Protein 4PZO (pdb70)

Structure (mmCIF, N/CA/C/O backbone):
data_4PZO
#
_entry.id   4PZO
#
_cell.length_a   123.944
_cell.length_b   51.745
_cell.length_c   124.020
_cell.angle_alpha   90.00
_cell.angle_beta   119.71
_cell.angle_gamma   90.00
#
_symmetry.space_group_name_H-M   'C 1 2 1'
#
loop_
_entity.id
_entity.type
_entity.pdbx_description
1 polymer 'Polyhomeotic-like protein 3'
2 water water
#
loop_
_atom_site.group_PDB
_atom_site.id
_atom_site.type_symbol
_atom_site.label_atom_id
_atom_site.label_alt_id
_atom_site.label_comp_id
_atom_site.label_asym_id
_atom_site.label_entity_id
_atom_site.label_seq_id
_atom_site.pdbx_PDB_ins_code
_atom_site.Cartn_x
_atom_site.Cartn_y
_atom_site.Cartn_z
_atom_site.occupancy
_atom_site.B_iso_or_equiv
_atom_site.auth_seq_id
_atom_site.auth_comp_id
_atom_site.auth_asym_id
_atom_site.auth_atom_id
_atom_site.pdbx_PDB_model_num
ATOM 1 N N . THR A 1 6 ? 48.993 -8.372 18.272 1.00 84.50 914 THR A N 1
ATOM 2 C CA . THR A 1 6 ? 48.139 -9.319 17.566 1.00 94.16 914 THR A CA 1
ATOM 3 C C . THR A 1 6 ? 46.948 -9.733 18.423 1.00 84.94 914 THR A C 1
ATOM 4 O O . THR A 1 6 ? 45.842 -9.924 17.916 1.00 100.24 914 THR A O 1
ATOM 8 N N . GLU A 1 7 ? 47.180 -9.869 19.724 1.00 64.55 915 GLU A N 1
ATOM 9 C CA . GLU A 1 7 ? 46.127 -10.260 20.654 1.00 53.99 915 GLU A CA 1
ATOM 10 C C . GLU A 1 7 ? 45.103 -9.144 20.828 1.00 57.55 915 GLU A C 1
ATOM 11 O O . GLU A 1 7 ? 45.456 -8.006 21.138 1.00 51.67 915 GLU A O 1
ATOM 17 N N . PRO A 1 8 ? 43.832 -9.477 20.626 1.00 49.44 916 PRO A N 1
ATOM 18 C CA . PRO A 1 8 ? 42.747 -8.498 20.761 1.00 32.36 916 PRO A CA 1
ATOM 19 C C . PRO A 1 8 ? 42.797 -7.699 22.064 1.00 35.91 916 PRO A C 1
ATOM 20 O O . PRO A 1 8 ? 42.539 -6.501 22.041 1.00 38.92 916 PRO A O 1
ATOM 24 N N . SER A 1 9 ? 43.145 -8.345 23.172 1.00 23.34 917 SER A N 1
ATOM 25 C CA . SER A 1 9 ? 43.137 -7.686 24.476 1.00 35.18 917 SER A CA 1
ATOM 26 C C . SER A 1 9 ? 44.103 -6.502 24.564 1.00 35.57 917 SER A C 1
ATOM 27 O O . SER A 1 9 ? 43.911 -5.600 25.380 1.00 26.62 917 SER A O 1
ATOM 30 N N . ILE A 1 10 ? 45.135 -6.505 23.725 1.00 33.87 918 ILE A N 1
ATOM 31 C CA . ILE A 1 10 ? 46.134 -5.440 23.751 1.00 35.01 918 ILE A CA 1
ATOM 32 C C . ILE A 1 10 ? 46.003 -4.496 22.558 1.00 37.81 918 ILE A C 1
ATOM 33 O O . ILE A 1 10 ? 46.863 -3.643 22.337 1.00 34.51 918 ILE A O 1
ATOM 38 N N . TRP A 1 11 ? 44.920 -4.644 21.800 1.00 39.30 919 TRP A N 1
ATOM 39 C CA . TRP A 1 11 ? 44.657 -3.773 20.658 1.00 32.23 919 TRP A CA 1
ATOM 40 C C . TRP A 1 11 ? 44.329 -2.351 21.094 1.00 35.81 919 TRP A C 1
ATOM 41 O O . TRP A 1 11 ? 43.659 -2.138 22.106 1.00 31.39 919 TRP A O 1
ATOM 52 N N . THR A 1 12 ? 44.799 -1.380 20.319 1.00 37.05 920 THR A N 1
ATOM 53 C CA . THR A 1 12 ? 44.525 0.021 20.605 1.00 39.31 920 THR A CA 1
ATOM 54 C C . THR A 1 12 ? 43.279 0.478 19.865 1.00 34.48 920 THR A C 1
ATOM 55 O O . THR A 1 12 ? 42.654 -0.303 19.147 1.00 38.57 920 THR A O 1
ATOM 59 N N . VAL A 1 13 ? 42.924 1.746 20.042 1.00 35.34 921 VAL A N 1
ATOM 60 C CA . VAL A 1 13 ? 41.770 2.324 19.366 1.00 40.14 921 VAL A CA 1
ATOM 61 C C . VAL A 1 13 ? 41.976 2.306 17.852 1.00 29.56 921 VAL A C 1
ATOM 62 O O . VAL A 1 13 ? 41.036 2.072 17.091 1.00 41.22 921 VAL A O 1
ATOM 66 N N . ASP A 1 14 ? 43.214 2.536 17.424 1.00 41.17 922 ASP A N 1
ATOM 67 C CA . ASP A 1 14 ? 43.557 2.498 16.005 1.00 29.67 922 ASP A CA 1
ATOM 68 C C . ASP A 1 14 ? 43.442 1.083 15.443 1.00 32.48 922 ASP A C 1
ATOM 69 O O . ASP A 1 14 ? 42.937 0.887 14.338 1.00 38.67 922 ASP A O 1
ATOM 74 N N . ASP A 1 15 ? 43.914 0.101 16.206 1.00 27.83 923 ASP A N 1
ATOM 75 C CA . ASP A 1 15 ? 43.848 -1.292 15.779 1.00 34.52 923 ASP A CA 1
ATOM 76 C C . ASP A 1 15 ? 42.404 -1.759 15.638 1.00 34.50 923 ASP A C 1
ATOM 77 O O . ASP A 1 15 ? 42.072 -2.512 14.724 1.00 32.16 923 ASP A O 1
ATOM 82 N N . VAL A 1 16 ? 41.551 -1.305 16.550 1.00 40.29 924 VAL A N 1
ATOM 83 C CA . VAL A 1 16 ? 40.134 -1.640 16.504 1.00 34.85 924 VAL A CA 1
ATOM 84 C C . VAL A 1 16 ? 39.465 -0.975 15.305 1.00 40.00 924 VAL A C 1
ATOM 85 O O . VAL A 1 16 ? 38.628 -1.582 14.635 1.00 45.51 924 VAL A O 1
ATOM 89 N N . TRP A 1 17 ? 39.851 0.268 15.028 1.00 40.55 925 TRP A N 1
ATOM 90 C CA . TRP A 1 17 ? 39.312 0.993 13.884 1.00 26.50 925 TRP A CA 1
ATOM 91 C C . TRP A 1 17 ? 39.573 0.243 12.585 1.00 31.70 925 TRP A C 1
ATOM 92 O O . TRP A 1 17 ? 38.669 0.062 11.775 1.00 37.58 925 TRP A O 1
ATOM 103 N N . ALA A 1 18 ? 40.814 -0.193 12.396 1.00 34.91 926 ALA A N 1
ATOM 104 C CA . ALA A 1 18 ? 41.192 -0.932 11.197 1.00 39.74 926 ALA A CA 1
ATOM 105 C C . ALA A 1 18 ? 40.422 -2.243 11.094 1.00 38.29 926 ALA A C 1
ATOM 106 O O . ALA A 1 18 ? 40.066 -2.682 10.001 1.00 53.53 926 ALA A O 1
ATOM 108 N N . PHE A 1 19 ? 40.166 -2.862 12.240 1.00 32.93 927 PHE A N 1
ATOM 109 C CA . PHE A 1 19 ? 39.436 -4.122 12.291 1.00 34.17 927 PHE A CA 1
ATOM 110 C C . PHE A 1 19 ? 37.992 -3.953 11.823 1.00 40.16 927 PHE A C 1
ATOM 111 O O . PHE A 1 19 ? 37.509 -4.717 10.988 1.00 43.15 927 PHE A O 1
ATOM 119 N N . ILE A 1 20 ? 37.311 -2.946 12.363 1.00 37.08 928 ILE A N 1
ATOM 120 C CA . ILE A 1 20 ? 35.928 -2.666 11.992 1.00 27.28 928 ILE A CA 1
ATOM 121 C C . ILE A 1 20 ? 35.846 -2.158 10.559 1.00 41.72 928 ILE A C 1
ATOM 122 O O . ILE A 1 20 ? 34.939 -2.521 9.810 1.00 48.91 928 ILE A O 1
ATOM 127 N N . HIS A 1 21 ? 36.807 -1.319 10.185 1.00 36.33 929 HIS A N 1
ATOM 128 C CA . HIS A 1 21 ? 36.844 -0.719 8.856 1.00 43.35 929 HIS A CA 1
ATOM 129 C C . HIS A 1 21 ? 36.958 -1.774 7.759 1.00 43.67 929 HIS A C 1
ATOM 130 O O . HIS A 1 21 ? 36.453 -1.587 6.652 1.00 46.82 929 HIS A O 1
ATOM 137 N N . SER A 1 22 ? 37.618 -2.883 8.075 1.00 40.75 930 SER A N 1
ATOM 138 C CA . SER A 1 22 ? 37.821 -3.958 7.110 1.00 37.11 930 SER A CA 1
ATOM 139 C C . SER A 1 22 ? 36.531 -4.722 6.836 1.00 44.75 930 SER A C 1
ATOM 140 O O . SER A 1 22 ? 36.433 -5.458 5.854 1.00 49.66 930 SER A O 1
ATOM 143 N N . LEU A 1 23 ? 35.545 -4.548 7.709 1.00 57.63 931 LEU A N 1
ATOM 144 C CA . LEU A 1 23 ? 34.263 -5.226 7.561 1.00 41.58 931 LEU A CA 1
ATOM 145 C C . LEU A 1 23 ? 33.381 -4.496 6.554 1.00 49.34 931 LEU A C 1
ATOM 146 O O . LEU A 1 23 ? 33.330 -3.266 6.549 1.00 45.56 931 LEU A O 1
ATOM 151 N N . PRO A 1 24 ? 32.685 -5.258 5.696 1.00 65.81 932 PRO A N 1
ATOM 152 C CA . PRO A 1 24 ? 31.821 -4.728 4.634 1.00 55.29 932 PRO A CA 1
ATOM 153 C C . PRO A 1 24 ? 30.741 -3.779 5.150 1.00 44.43 932 PRO A C 1
ATOM 154 O O . PRO A 1 24 ? 29.912 -4.172 5.971 1.00 36.34 932 PRO A O 1
ATOM 158 N N . GLY A 1 25 ? 30.762 -2.541 4.668 1.00 50.77 933 GLY A N 1
ATOM 159 C CA . GLY A 1 25 ? 29.747 -1.561 5.011 1.00 47.74 933 GLY A CA 1
ATOM 160 C C . GLY A 1 25 ? 29.826 -1.048 6.435 1.00 56.53 933 GLY A C 1
ATOM 161 O O . GLY A 1 25 ? 28.875 -0.446 6.935 1.00 58.67 933 GLY A O 1
ATOM 162 N N . CYS A 1 26 ? 30.961 -1.280 7.088 1.00 47.31 934 CYS A N 1
ATOM 163 C CA . CYS A 1 26 ? 31.149 -0.856 8.470 1.00 43.30 934 CYS A CA 1
ATOM 164 C C . CYS A 1 26 ? 32.174 0.267 8.583 1.00 43.56 934 CYS A C 1
ATOM 165 O O . CYS A 1 26 ? 32.620 0.598 9.681 1.00 47.66 934 CYS A O 1
ATOM 168 N N . GLN A 1 27 ? 32.537 0.854 7.446 1.00 41.78 935 GLN A N 1
ATOM 169 C CA . GLN A 1 27 ? 33.572 1.885 7.398 1.00 37.17 935 GLN A CA 1
ATOM 170 C C . GLN A 1 27 ? 33.259 3.097 8.276 1.00 54.49 935 GLN A C 1
ATOM 171 O O . GLN A 1 27 ? 34.106 3.541 9.051 1.00 61.02 935 GLN A O 1
ATOM 177 N N . ASP A 1 28 ? 32.047 3.630 8.155 1.00 48.84 936 ASP A N 1
ATOM 178 C CA . ASP A 1 28 ? 31.652 4.810 8.923 1.00 47.48 936 ASP A CA 1
ATOM 179 C C . ASP A 1 28 ? 31.487 4.504 10.407 1.00 47.38 936 ASP A C 1
ATOM 180 O O . ASP A 1 28 ? 31.732 5.360 11.256 1.00 55.60 936 ASP A O 1
ATOM 185 N N . ILE A 1 29 ? 31.066 3.283 10.711 1.00 45.57 937 ILE A N 1
ATOM 186 C CA . ILE A 1 29 ? 30.895 2.851 12.092 1.00 40.87 937 ILE A CA 1
ATOM 187 C C . ILE A 1 29 ? 32.253 2.691 12.769 1.00 51.39 937 ILE A C 1
ATOM 188 O O . ILE A 1 29 ? 32.393 2.930 13.971 1.00 52.29 937 ILE A O 1
ATOM 193 N N . ALA A 1 30 ? 33.254 2.297 11.986 1.00 36.72 938 ALA A N 1
ATOM 194 C CA . ALA A 1 30 ? 34.624 2.212 12.474 1.00 37.95 938 ALA A CA 1
ATOM 195 C C . ALA A 1 30 ? 35.065 3.563 13.020 1.00 42.89 938 ALA A C 1
ATOM 196 O O . ALA A 1 30 ? 35.755 3.637 14.035 1.00 47.41 938 ALA A O 1
ATOM 198 N N . ASP A 1 31 ? 34.646 4.630 12.346 1.00 41.76 939 ASP A N 1
ATOM 199 C CA . ASP A 1 31 ? 34.943 5.985 12.790 1.00 42.43 939 ASP A CA 1
ATOM 200 C C . ASP A 1 31 ? 34.265 6.291 14.120 1.00 33.44 939 ASP A C 1
ATOM 201 O O . ASP A 1 31 ? 34.796 7.042 14.938 1.00 33.79 939 ASP A O 1
ATOM 206 N N . GLU A 1 32 ? 33.088 5.710 14.334 1.00 38.96 940 GLU A N 1
ATOM 207 C CA . GLU A 1 32 ? 32.362 5.916 15.580 1.00 33.41 940 GLU A CA 1
ATOM 208 C C . GLU A 1 32 ? 33.052 5.193 16.728 1.00 29.59 940 GLU A C 1
ATOM 209 O O . GLU A 1 32 ? 33.163 5.726 17.832 1.00 34.97 940 GLU A O 1
ATOM 215 N N . PHE A 1 33 ? 33.509 3.974 16.459 1.00 30.75 941 PHE A N 1
ATOM 216 C CA . PHE A 1 33 ? 34.306 3.216 17.417 1.00 23.03 941 PHE A CA 1
ATOM 217 C C . PHE A 1 33 ? 35.509 4.025 17.884 1.00 25.17 941 PHE A C 1
ATOM 218 O O . PHE A 1 33 ? 35.747 4.173 19.084 1.00 33.51 941 PHE A O 1
ATOM 226 N N . ARG A 1 34 ? 36.256 4.550 16.919 1.00 35.34 942 ARG A N 1
ATOM 227 C CA . ARG A 1 34 ? 37.430 5.373 17.188 1.00 23.44 942 ARG A CA 1
ATOM 228 C C . ARG A 1 34 ? 37.080 6.608 18.009 1.00 27.68 942 ARG A C 1
ATOM 229 O O . ARG A 1 34 ? 37.807 6.979 18.929 1.00 26.16 942 ARG A O 1
ATOM 237 N N . ALA A 1 35 ? 35.957 7.235 17.675 1.00 37.60 943 ALA A N 1
ATOM 238 C CA . ALA A 1 35 ? 35.504 8.422 18.388 1.00 27.86 943 ALA A CA 1
ATOM 239 C C . ALA A 1 35 ? 35.096 8.081 19.816 1.00 35.60 943 ALA A C 1
ATOM 240 O O . ALA A 1 35 ? 35.291 8.876 20.734 1.00 26.38 943 ALA A O 1
ATOM 242 N N . GLN A 1 36 ? 34.534 6.892 19.998 1.00 24.59 944 GLN A N 1
ATOM 243 C CA . GLN A 1 36 ? 34.102 6.449 21.315 1.00 23.55 944 GLN A CA 1
ATOM 244 C C . GLN A 1 36 ? 35.214 5.692 22.038 1.00 29.85 944 GLN A C 1
ATOM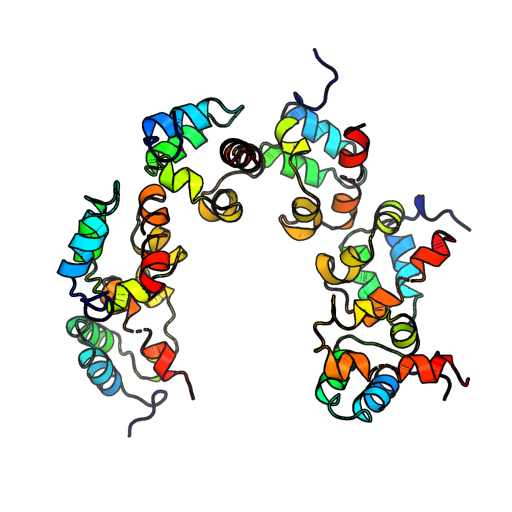 245 O O . GLN A 1 36 ? 34.985 5.083 23.083 1.00 30.31 944 GLN A O 1
ATOM 251 N N . GLU A 1 37 ? 36.413 5.736 21.466 1.00 31.22 945 GLU A N 1
ATOM 252 C CA . GLU A 1 37 ? 37.611 5.163 22.078 1.00 28.21 945 GLU A CA 1
ATOM 253 C C . GLU A 1 37 ? 37.459 3.704 22.493 1.00 31.39 945 GLU A C 1
ATOM 254 O O . GLU A 1 37 ? 37.777 3.340 23.623 1.00 36.81 945 GLU A O 1
ATOM 260 N N . ILE A 1 38 ? 36.982 2.866 21.580 1.00 34.40 946 ILE A N 1
ATOM 261 C CA . ILE A 1 38 ? 36.923 1.433 21.849 1.00 31.87 946 ILE A CA 1
ATOM 262 C C . ILE A 1 38 ? 38.259 0.784 21.503 1.00 32.52 946 ILE A C 1
ATOM 263 O O . ILE A 1 38 ? 38.637 0.695 20.334 1.00 34.42 946 ILE A O 1
ATOM 268 N N . ASP A 1 39 ? 38.986 0.357 22.529 1.00 33.07 947 ASP A N 1
ATOM 269 C CA . ASP A 1 39 ? 40.195 -0.426 22.323 1.00 31.77 947 ASP A CA 1
ATOM 270 C C . ASP A 1 39 ? 39.830 -1.901 22.324 1.00 22.29 947 ASP A C 1
ATOM 271 O O . ASP A 1 39 ? 38.652 -2.252 22.298 1.00 26.63 947 ASP A O 1
ATOM 276 N N . GLY A 1 40 ? 40.838 -2.762 22.350 1.00 30.86 948 GLY A N 1
ATOM 277 C CA . GLY A 1 40 ? 40.607 -4.191 22.313 1.00 26.61 948 GLY A CA 1
ATOM 278 C C . GLY A 1 40 ? 39.797 -4.703 23.487 1.00 29.96 948 GLY A C 1
ATOM 279 O O . GLY A 1 40 ? 38.931 -5.562 23.322 1.00 31.68 948 GLY A O 1
ATOM 280 N N . GLN A 1 41 ? 40.081 -4.176 24.674 1.00 35.45 949 GLN A N 1
ATOM 281 C CA . GLN A 1 41 ? 39.349 -4.556 25.879 1.00 32.47 949 GLN A CA 1
ATOM 282 C C . GLN A 1 41 ? 37.877 -4.178 25.778 1.00 32.13 949 GLN A C 1
ATOM 283 O O . GLN A 1 41 ? 37.000 -5.012 25.999 1.00 43.24 949 GLN A O 1
ATOM 289 N N . ALA A 1 42 ? 37.615 -2.919 25.443 1.00 29.43 950 ALA A N 1
ATOM 290 C CA . ALA A 1 42 ? 36.249 -2.434 25.294 1.00 26.46 950 ALA A CA 1
ATOM 291 C C . ALA A 1 42 ? 35.512 -3.211 24.210 1.00 30.58 950 ALA A C 1
ATOM 292 O O . ALA A 1 42 ? 34.318 -3.480 24.329 1.00 32.53 950 ALA A O 1
ATOM 294 N N . LEU A 1 43 ? 36.236 -3.578 23.158 1.00 28.26 951 LEU A N 1
ATOM 295 C CA . LEU A 1 43 ? 35.663 -4.351 22.063 1.00 29.97 951 LEU A CA 1
ATOM 296 C C . LEU A 1 43 ? 35.195 -5.724 22.533 1.00 36.18 951 LEU A C 1
ATOM 297 O O . LEU A 1 43 ? 34.163 -6.224 22.087 1.00 49.73 951 LEU A O 1
ATOM 302 N N . LEU A 1 44 ? 35.956 -6.329 23.439 1.00 34.57 952 LEU A N 1
ATOM 303 C CA . LEU A 1 44 ? 35.624 -7.652 23.953 1.00 40.48 952 LEU A CA 1
ATOM 304 C C . LEU A 1 44 ? 34.551 -7.579 25.034 1.00 37.47 952 LEU A C 1
ATOM 305 O O . LEU A 1 44 ? 33.958 -8.593 25.402 1.00 33.24 952 LEU A O 1
ATOM 310 N N . LEU A 1 45 ? 34.304 -6.375 25.539 1.00 38.06 953 LEU A N 1
ATOM 311 C CA . LEU A 1 45 ? 33.300 -6.170 26.574 1.00 31.16 953 LEU A CA 1
ATOM 312 C C . LEU A 1 45 ? 31.935 -5.866 25.969 1.00 34.43 953 LEU A C 1
ATOM 313 O O . LEU A 1 45 ? 30.931 -5.799 26.677 1.00 40.62 953 LEU A O 1
ATOM 318 N N . LEU A 1 46 ? 31.906 -5.683 24.654 1.00 37.70 954 LEU A N 1
ATOM 319 C CA . LEU A 1 46 ? 30.665 -5.403 23.945 1.00 44.42 954 LEU A CA 1
ATOM 320 C C . LEU A 1 46 ? 29.715 -6.593 23.980 1.00 47.30 954 LEU A C 1
ATOM 321 O O . LEU A 1 46 ? 30.109 -7.720 23.682 1.00 49.85 954 LEU A O 1
ATOM 326 N N . LYS A 1 47 ? 28.466 -6.337 24.356 1.00 44.45 955 LYS A N 1
ATOM 327 C CA . LYS A 1 47 ? 27.428 -7.357 24.298 1.00 43.63 955 LYS A CA 1
ATOM 328 C C . LYS A 1 47 ? 26.600 -7.160 23.035 1.00 48.36 955 LYS A C 1
ATOM 329 O O . LYS A 1 47 ? 26.659 -6.101 22.409 1.00 50.36 955 LYS A O 1
ATOM 335 N N . GLU A 1 48 ? 25.833 -8.179 22.660 1.00 58.13 956 GLU A N 1
ATOM 336 C CA . GLU A 1 48 ? 25.022 -8.113 21.448 1.00 55.79 956 GLU A CA 1
ATOM 337 C C . GLU A 1 48 ? 24.014 -6.973 21.527 1.00 47.73 956 GLU A C 1
ATOM 338 O O . GLU A 1 48 ? 23.731 -6.309 20.528 1.00 59.02 956 GLU A O 1
ATOM 344 N N . ASP A 1 49 ? 23.483 -6.749 22.725 1.00 47.08 957 ASP A N 1
ATOM 345 C CA . ASP A 1 49 ? 22.530 -5.674 22.956 1.00 54.81 957 ASP A CA 1
ATOM 346 C C . ASP A 1 49 ? 23.201 -4.318 22.760 1.00 54.89 957 ASP A C 1
ATOM 347 O O . ASP A 1 49 ? 22.643 -3.433 22.122 1.00 58.50 957 ASP A O 1
ATOM 352 N N . HIS A 1 50 ? 24.409 -4.179 23.301 1.00 61.51 958 HIS A N 1
ATOM 353 C CA . HIS A 1 50 ? 25.178 -2.937 23.216 1.00 57.53 958 HIS A CA 1
ATOM 354 C C . HIS A 1 50 ? 25.270 -2.379 21.802 1.00 60.57 958 HIS A C 1
ATOM 355 O O . HIS A 1 50 ? 25.187 -1.167 21.601 1.00 62.96 958 HIS A O 1
ATOM 362 N N . LEU A 1 51 ? 25.446 -3.272 20.832 1.00 57.47 959 LEU A N 1
ATOM 363 C CA . LEU A 1 51 ? 25.650 -2.887 19.440 1.00 59.45 959 LEU A CA 1
ATOM 364 C C . LEU A 1 51 ? 24.536 -1.995 18.922 1.00 70.12 959 LEU A C 1
ATOM 365 O O . LEU A 1 51 ? 24.796 -0.939 18.348 1.00 72.57 959 LEU A O 1
ATOM 370 N N . MET A 1 52 ? 23.292 -2.417 19.113 1.00 71.69 960 MET A N 1
ATOM 371 C CA . MET A 1 52 ? 22.184 -1.535 18.778 1.00 62.85 960 MET A CA 1
ATOM 372 C C . MET A 1 52 ? 21.197 -1.410 19.939 1.00 72.55 960 MET A C 1
ATOM 373 O O . MET A 1 52 ? 20.091 -1.947 19.916 1.00 83.67 960 MET A O 1
ATOM 378 N N . SER A 1 53 ? 21.633 -0.685 20.962 1.00 77.08 961 SER A N 1
ATOM 379 C CA . SER A 1 53 ? 20.776 -0.270 22.065 1.00 83.12 961 SER A CA 1
ATOM 380 C C . SER A 1 53 ? 21.272 1.076 22.566 1.00 89.52 961 SER A C 1
ATOM 381 O O . SER A 1 53 ? 20.488 1.996 22.800 1.00 107.96 961 SER A O 1
ATOM 384 N N . ALA A 1 54 ? 22.589 1.185 22.712 1.00 86.56 962 ALA A N 1
ATOM 385 C CA . ALA A 1 54 ? 23.217 2.424 23.153 1.00 102.37 962 ALA A CA 1
ATOM 386 C C . ALA A 1 54 ? 24.104 3.024 22.069 1.00 91.40 962 ALA A C 1
ATOM 387 O O . ALA A 1 54 ? 24.461 4.200 22.136 1.00 89.02 962 ALA A O 1
ATOM 389 N N . MET A 1 55 ? 24.456 2.213 21.073 1.00 94.60 963 MET A N 1
ATOM 390 C CA . MET A 1 55 ? 25.390 2.640 20.032 1.00 87.15 963 MET A CA 1
ATOM 391 C C . MET A 1 55 ? 24.700 3.095 18.750 1.00 82.46 963 MET A C 1
ATOM 392 O O . MET A 1 55 ? 25.341 3.673 17.874 1.00 74.16 963 MET A O 1
ATOM 397 N N . ASN A 1 56 ? 23.400 2.832 18.648 1.00 77.46 964 ASN A N 1
ATOM 398 C CA . ASN A 1 56 ? 22.601 3.227 17.489 1.00 82.21 964 ASN A CA 1
ATOM 399 C C . ASN A 1 56 ? 23.181 2.764 16.158 1.00 86.89 964 ASN A C 1
ATOM 400 O O . ASN A 1 56 ? 23.189 3.512 15.178 1.00 100.10 964 ASN A O 1
ATOM 405 N N . ILE A 1 57 ? 23.674 1.530 16.141 1.00 70.75 965 ILE A N 1
ATOM 406 C CA . ILE A 1 57 ? 24.128 0.898 14.913 1.00 57.11 965 ILE A CA 1
ATOM 407 C C . ILE A 1 57 ? 22.955 0.196 14.252 1.00 56.67 965 ILE A C 1
ATOM 408 O O . ILE A 1 57 ? 22.136 -0.423 14.931 1.00 60.79 965 ILE A O 1
ATOM 413 N N . LYS A 1 58 ? 22.863 0.303 12.931 1.00 47.27 966 LYS A N 1
ATOM 414 C CA . LYS A 1 58 ? 21.819 -0.401 12.206 1.00 52.77 966 LYS A CA 1
ATOM 415 C C . LYS A 1 58 ? 22.056 -1.890 12.353 1.00 46.00 966 LYS A C 1
ATOM 416 O O . LYS A 1 58 ? 23.201 -2.339 12.436 1.00 44.12 966 LYS A O 1
ATOM 422 N N . ARG A 1 59 ? 20.965 -2.642 12.397 1.00 45.98 967 ARG A N 1
ATOM 423 C CA . ARG A 1 59 ? 21.010 -4.072 12.664 1.00 39.04 967 ARG A CA 1
ATOM 424 C C . ARG A 1 59 ? 21.907 -4.861 11.721 1.00 40.03 967 ARG A C 1
ATOM 425 O O . ARG A 1 59 ? 22.544 -5.835 12.133 1.00 37.24 967 ARG A O 1
ATOM 433 N N . GLY A 1 60 ? 21.928 -4.446 10.458 1.00 39.83 968 GLY A N 1
ATOM 434 C CA . GLY A 1 60 ? 22.754 -5.068 9.434 1.00 51.37 968 GLY A CA 1
ATOM 435 C C . GLY A 1 60 ? 24.230 -5.181 9.782 1.00 48.65 968 GLY A C 1
ATOM 436 O O . GLY A 1 60 ? 24.735 -6.264 10.033 1.00 41.43 968 GLY A O 1
ATOM 437 N N . PRO A 1 61 ? 24.941 -4.048 9.798 1.00 39.22 969 PRO A N 1
ATOM 438 C CA . PRO A 1 61 ? 26.365 -4.004 10.164 1.00 46.64 969 PRO A CA 1
ATOM 439 C C . PRO A 1 61 ? 26.619 -4.393 11.622 1.00 35.10 969 PRO A C 1
ATOM 440 O O . PRO A 1 61 ? 27.718 -4.839 11.952 1.00 38.81 969 PRO A O 1
ATOM 444 N N . ALA A 1 62 ? 25.621 -4.211 12.481 1.00 38.68 970 ALA A N 1
ATOM 445 C CA . ALA A 1 62 ? 25.728 -4.641 13.873 1.00 35.74 970 ALA A CA 1
ATOM 446 C C . ALA A 1 62 ? 25.811 -6.160 13.958 1.00 38.35 970 ALA A C 1
ATOM 447 O O . ALA A 1 62 ? 26.453 -6.703 14.856 1.00 35.82 970 ALA A O 1
ATOM 449 N N . LEU A 1 63 ? 25.151 -6.844 13.027 1.00 49.22 971 LEU A N 1
ATOM 450 C CA . LEU A 1 63 ? 25.187 -8.302 12.988 1.00 44.51 971 LEU A CA 1
ATOM 451 C C . LEU A 1 63 ? 26.566 -8.803 12.581 1.00 39.19 971 LEU A C 1
ATOM 452 O O . LEU A 1 63 ? 27.076 -9.770 13.145 1.00 37.25 971 LEU A O 1
ATOM 457 N N . LYS A 1 64 ? 27.162 -8.138 11.598 1.00 39.49 972 LYS A N 1
ATOM 458 C CA . LYS A 1 64 ? 28.477 -8.523 11.103 1.00 52.51 972 LYS A CA 1
ATOM 459 C C . LYS A 1 64 ? 29.555 -8.294 12.155 1.00 41.18 972 LYS A C 1
ATOM 460 O O . LYS A 1 64 ? 30.429 -9.137 12.357 1.00 42.05 972 LYS A O 1
ATOM 466 N N . ILE A 1 65 ? 29.486 -7.145 12.820 1.00 37.33 973 ILE A N 1
ATOM 467 C CA . ILE A 1 65 ? 30.445 -6.801 13.863 1.00 34.63 973 ILE A CA 1
ATOM 468 C C . ILE A 1 65 ? 30.378 -7.802 15.013 1.00 32.89 973 ILE A C 1
ATOM 469 O O . ILE A 1 65 ? 31.408 -8.262 15.501 1.00 36.66 973 ILE A O 1
ATOM 484 N N . ALA A 1 67 ? 29.362 -10.820 14.869 1.00 38.44 975 ALA A N 1
ATOM 485 C CA . ALA A 1 67 ? 29.833 -12.096 14.343 1.00 37.17 975 ALA A CA 1
ATOM 486 C C . ALA A 1 67 ? 31.355 -12.182 14.326 1.00 40.16 975 ALA A C 1
ATOM 487 O O . ALA A 1 67 ? 31.930 -13.210 14.686 1.00 47.14 975 ALA A O 1
ATOM 489 N N . ARG A 1 68 ? 32.007 -11.102 13.907 1.00 42.64 976 ARG A N 1
ATOM 490 C CA . ARG A 1 68 ? 33.463 -11.082 13.830 1.00 38.88 976 ARG A CA 1
ATOM 491 C C . ARG A 1 68 ? 34.101 -11.030 15.211 1.00 27.64 976 ARG A C 1
ATOM 492 O O . ARG A 1 68 ? 35.170 -11.598 15.425 1.00 36.20 976 ARG A O 1
ATOM 500 N N . ILE A 1 69 ? 33.444 -10.348 16.143 1.00 33.10 977 ILE A N 1
ATOM 501 C CA . ILE A 1 69 ? 33.901 -10.322 17.527 1.00 38.18 977 ILE A CA 1
ATOM 502 C C . ILE A 1 69 ? 33.792 -11.724 18.114 1.00 41.95 977 ILE A C 1
ATOM 503 O O . ILE A 1 69 ? 34.666 -12.167 18.858 1.00 37.00 977 ILE A O 1
ATOM 508 N N . ASN A 1 70 ? 32.721 -12.425 17.759 1.00 42.28 978 ASN A N 1
ATOM 509 C CA . ASN A 1 70 ? 32.529 -13.798 18.205 1.00 39.84 978 ASN A CA 1
ATOM 510 C C . ASN A 1 70 ? 33.559 -14.746 17.598 1.00 40.75 978 ASN A C 1
ATOM 511 O O . ASN A 1 70 ? 34.029 -15.667 18.265 1.00 28.95 978 ASN A O 1
ATOM 516 N N . SER A 1 71 ? 33.910 -14.516 16.336 1.00 43.06 979 SER A N 1
ATOM 517 C CA . SER A 1 71 ? 34.943 -15.309 15.677 1.00 53.48 979 SER A CA 1
ATOM 518 C C . SER A 1 71 ? 36.311 -15.014 16.286 1.00 52.22 979 SER A C 1
ATOM 519 O O . SER A 1 71 ? 37.225 -15.835 16.218 1.00 59.40 979 SER A O 1
ATOM 522 N N . LEU A 1 72 ? 36.439 -13.838 16.889 1.00 45.18 980 LEU A N 1
ATOM 523 C CA . LEU A 1 72 ? 37.680 -13.440 17.542 1.00 34.66 980 LEU A CA 1
ATOM 524 C C . LEU A 1 72 ? 37.862 -14.201 18.852 1.00 42.64 980 LEU A C 1
ATOM 525 O O . LEU A 1 72 ? 38.910 -14.802 19.096 1.00 46.59 980 LEU A O 1
ATOM 530 N N . LYS A 1 73 ? 36.830 -14.168 19.691 1.00 37.93 981 LYS A N 1
ATOM 531 C CA . LYS A 1 73 ? 36.852 -14.875 20.965 1.00 29.37 981 LYS A CA 1
ATOM 532 C C . LYS A 1 73 ? 36.909 -16.383 20.743 1.00 37.98 981 LYS A C 1
ATOM 533 O O . LYS A 1 73 ? 37.436 -17.122 21.574 1.00 53.86 981 LYS A O 1
ATOM 539 N N . GLU A 1 74 ? 36.424 -16.833 19.598 1.00 56.86 982 GLU A N 1
ATOM 540 C CA . GLU A 1 74 ? 36.399 -18.255 19.288 1.00 61.21 982 GLU A CA 1
ATOM 541 C C . GLU A 1 74 ? 37.791 -18.832 19.109 1.00 70.94 982 GLU A C 1
ATOM 542 O O . GLU A 1 74 ? 38.384 -19.359 20.043 1.00 72.85 982 GLU A O 1
ATOM 548 N N . SER A 1 75 ? 38.300 -18.746 17.888 1.00 68.27 983 SER A N 1
ATOM 549 C CA . SER A 1 75 ? 39.601 -19.304 17.567 1.00 79.89 983 SER A CA 1
ATOM 550 C C . SER A 1 75 ? 40.664 -18.314 17.983 1.00 71.33 983 SER A C 1
ATOM 551 O O . SER A 1 75 ? 40.913 -17.319 17.307 1.00 81.50 983 SER A O 1
ATOM 554 N N . ARG A 1 76 ? 41.264 -18.603 19.130 1.00 30.00 984 ARG A N 1
ATOM 555 C CA . ARG A 1 76 ? 42.159 -17.702 19.821 1.00 30.00 984 ARG A CA 1
ATOM 556 C C . ARG A 1 76 ? 42.161 -18.132 21.278 1.00 30.00 984 ARG A C 1
ATOM 557 O O . ARG A 1 76 ? 41.402 -19.019 21.665 1.00 30.00 984 ARG A O 1
ATOM 565 N N . ARG B 1 5 ? 43.979 -2.077 50.022 1.00 53.20 913 ARG B N 1
ATOM 566 C CA . ARG B 1 5 ? 43.875 -2.538 51.402 1.00 83.23 913 ARG B CA 1
ATOM 567 C C . ARG B 1 5 ? 42.713 -1.871 52.130 1.00 83.88 913 ARG B C 1
ATOM 568 O O . ARG B 1 5 ? 42.696 -1.806 53.360 1.00 89.54 913 ARG B O 1
ATOM 576 N N . THR B 1 6 ? 41.742 -1.380 51.366 1.00 87.90 914 THR B N 1
ATOM 577 C CA . THR B 1 6 ? 40.590 -0.696 51.942 1.00 93.81 914 THR B CA 1
ATOM 578 C C . THR B 1 6 ? 39.303 -1.016 51.183 1.00 81.36 914 THR B C 1
ATOM 579 O O . THR B 1 6 ? 39.297 -1.094 49.953 1.00 81.44 914 THR B O 1
ATOM 583 N N . GLU B 1 7 ? 38.218 -1.203 51.929 1.00 59.52 915 GLU B N 1
ATOM 584 C CA . GLU B 1 7 ? 36.919 -1.529 51.349 1.00 52.42 915 GLU B CA 1
ATOM 585 C C . GLU B 1 7 ? 36.419 -0.374 50.483 1.00 49.58 915 GLU B C 1
ATOM 586 O O . GLU B 1 7 ? 36.517 0.785 50.879 1.00 45.54 915 GLU B O 1
ATOM 592 N N . PRO B 1 8 ? 35.886 -0.690 49.292 1.00 44.71 916 PRO B N 1
ATOM 593 C CA . PRO B 1 8 ? 35.472 0.344 48.336 1.00 41.15 916 PRO B CA 1
ATOM 594 C C . PRO B 1 8 ? 34.357 1.251 48.848 1.00 43.07 916 PRO B C 1
ATOM 595 O O . PRO B 1 8 ? 34.309 2.414 48.459 1.00 37.45 916 PRO B O 1
ATOM 599 N N . SER B 1 9 ? 33.487 0.735 49.709 1.00 43.27 917 SER B N 1
ATOM 600 C CA . SER B 1 9 ? 32.344 1.508 50.189 1.00 42.54 917 SER B CA 1
ATOM 601 C C . SER B 1 9 ? 32.769 2.739 50.987 1.00 44.24 917 SER B C 1
ATOM 602 O O . SER B 1 9 ? 32.007 3.697 51.115 1.00 38.26 917 SER B O 1
ATOM 605 N N . ILE B 1 10 ? 33.988 2.714 51.517 1.00 40.59 918 ILE B N 1
ATOM 606 C CA . ILE B 1 10 ? 34.497 3.836 52.294 1.00 38.70 918 ILE B CA 1
ATOM 607 C C . ILE B 1 10 ? 35.506 4.657 51.499 1.00 43.74 918 ILE B C 1
ATOM 608 O O . ILE B 1 10 ? 36.092 5.603 52.025 1.00 41.13 918 ILE B O 1
ATOM 613 N N . TRP B 1 11 ? 35.705 4.292 50.234 1.00 47.07 919 TRP B N 1
ATOM 614 C CA . TRP B 1 11 ? 36.593 5.042 49.350 1.00 44.15 919 TRP B CA 1
ATOM 615 C C . TRP B 1 11 ? 36.143 6.489 49.218 1.00 41.22 919 TRP B C 1
ATOM 616 O O . TRP B 1 11 ? 34.979 6.762 48.925 1.00 42.51 919 TRP B O 1
ATOM 627 N N . THR B 1 12 ? 37.070 7.415 49.431 1.00 29.48 920 THR B N 1
ATOM 628 C CA . THR B 1 12 ? 36.782 8.828 49.238 1.00 31.72 920 THR B CA 1
ATOM 629 C C . THR B 1 12 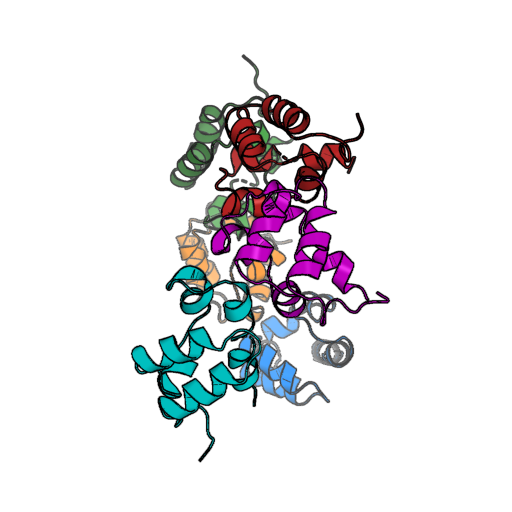? 36.687 9.133 47.751 1.00 39.12 920 THR B C 1
ATOM 630 O O . THR B 1 12 ? 36.866 8.247 46.915 1.00 40.00 920 THR B O 1
ATOM 634 N N . VAL B 1 13 ? 36.408 10.390 47.426 1.00 41.12 921 VAL B N 1
ATOM 635 C CA . VAL B 1 13 ? 36.356 10.825 46.036 1.00 37.80 921 VAL B CA 1
ATOM 636 C C . VAL B 1 13 ? 37.716 10.622 45.370 1.00 43.22 921 VAL B C 1
ATOM 637 O O . VAL B 1 13 ? 37.798 10.186 44.221 1.00 42.50 921 VAL B O 1
ATOM 641 N N . ASP B 1 14 ? 38.782 10.918 46.107 1.00 46.81 922 ASP B N 1
ATOM 642 C CA . ASP B 1 14 ? 40.134 10.787 45.576 1.00 39.64 922 ASP B CA 1
ATOM 643 C C . ASP B 1 14 ? 40.555 9.327 45.425 1.00 39.87 922 ASP B C 1
ATOM 644 O O . ASP B 1 14 ? 41.312 8.988 44.514 1.00 47.21 922 ASP B O 1
ATOM 649 N N . ASP B 1 15 ? 40.068 8.467 46.315 1.00 29.79 923 ASP B N 1
ATOM 650 C CA . A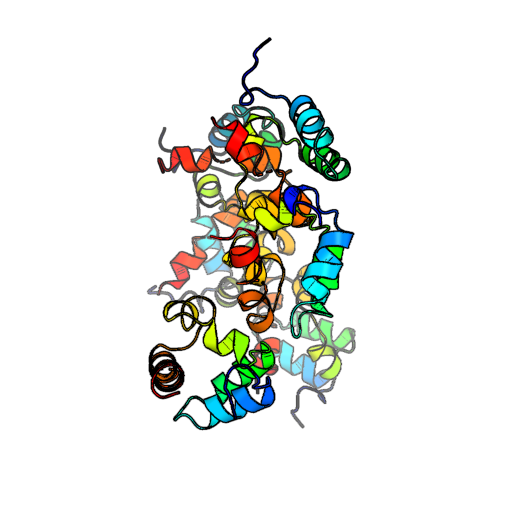SP B 1 15 ? 40.345 7.038 46.211 1.00 41.02 923 ASP B CA 1
ATOM 651 C C . ASP B 1 15 ? 39.753 6.479 44.922 1.00 38.33 923 ASP B C 1
ATOM 652 O O . ASP B 1 15 ? 40.343 5.612 44.279 1.00 34.72 923 ASP B O 1
ATOM 657 N N . VAL B 1 16 ? 38.586 6.991 44.549 1.00 42.02 924 VAL B N 1
ATOM 658 C CA . VAL B 1 16 ? 37.914 6.572 43.325 1.00 45.12 924 VAL B CA 1
ATOM 659 C C . VAL B 1 16 ? 38.656 7.082 42.091 1.00 39.71 924 VAL B C 1
ATOM 660 O O . VAL B 1 16 ? 38.796 6.361 41.101 1.00 37.26 924 VAL B O 1
ATOM 664 N N . TRP B 1 17 ? 39.136 8.322 42.159 1.00 46.92 925 TRP B N 1
ATOM 665 C CA . TRP B 1 17 ? 39.904 8.909 41.065 1.00 38.09 925 TRP B CA 1
ATOM 666 C C . TRP B 1 17 ? 41.090 8.029 40.695 1.00 35.87 925 TRP B C 1
ATOM 667 O O . TRP B 1 17 ? 41.246 7.642 39.539 1.00 35.08 925 TRP B O 1
ATOM 678 N N . ALA B 1 18 ? 41.912 7.710 41.690 1.00 39.73 926 ALA B N 1
ATOM 679 C CA . ALA B 1 18 ? 43.088 6.873 41.488 1.00 31.95 926 ALA B CA 1
ATOM 680 C C . ALA B 1 18 ? 42.696 5.503 40.956 1.00 36.03 926 ALA B C 1
ATOM 681 O O . ALA B 1 18 ? 43.443 4.882 40.201 1.00 33.29 926 ALA B O 1
ATOM 683 N N . PHE B 1 19 ? 41.518 5.040 41.356 1.00 41.71 927 PHE B N 1
ATOM 684 C CA . PHE B 1 19 ? 40.991 3.775 40.871 1.00 37.09 927 PHE B CA 1
ATOM 685 C C . PHE B 1 19 ? 40.684 3.853 39.380 1.00 35.06 927 PHE B C 1
ATOM 686 O O . PHE B 1 19 ? 41.158 3.029 38.599 1.00 39.97 927 PHE B O 1
ATOM 694 N N . ILE B 1 20 ? 39.895 4.852 38.991 1.00 38.22 928 ILE B N 1
ATOM 695 C CA . ILE B 1 20 ? 39.533 5.048 37.590 1.00 35.60 928 ILE B CA 1
ATOM 696 C C . ILE B 1 20 ? 40.763 5.400 36.754 1.00 34.63 928 ILE B C 1
ATOM 697 O O . ILE B 1 20 ? 40.899 4.960 35.612 1.00 43.15 928 ILE B O 1
ATOM 702 N N . HIS B 1 21 ? 41.660 6.189 37.337 1.00 33.76 929 HIS B N 1
ATOM 703 C CA . HIS B 1 21 ? 42.876 6.616 36.657 1.00 37.20 929 HIS B CA 1
ATOM 704 C C . HIS B 1 21 ? 43.781 5.435 36.315 1.00 38.10 929 HIS B C 1
ATOM 705 O O . HIS B 1 21 ? 44.484 5.452 35.306 1.00 33.86 929 HIS B O 1
ATOM 712 N N . SER B 1 22 ? 43.756 4.412 37.162 1.00 36.96 930 SER B N 1
ATOM 713 C CA . SER B 1 22 ? 44.586 3.231 36.960 1.00 35.47 930 SER B CA 1
ATOM 714 C C . SER B 1 22 ? 44.087 2.392 35.790 1.00 31.99 930 SER B C 1
ATOM 715 O O . SER B 1 22 ? 44.852 1.643 35.184 1.00 40.60 930 SER B O 1
ATOM 718 N N . LEU B 1 23 ? 42.801 2.519 35.481 1.00 40.51 931 LEU B N 1
ATOM 719 C CA . LEU B 1 23 ? 42.192 1.760 34.395 1.00 36.04 931 LEU B CA 1
ATOM 720 C C . LEU B 1 23 ? 42.738 2.203 33.037 1.00 31.56 931 LEU B C 1
ATOM 721 O O . LEU B 1 23 ? 43.066 3.375 32.852 1.00 36.95 931 LEU B O 1
ATOM 726 N N . PRO B 1 24 ? 42.840 1.259 32.085 1.00 40.52 932 PRO B N 1
ATOM 727 C CA . PRO B 1 24 ? 43.389 1.520 30.748 1.00 38.26 932 PRO B CA 1
ATOM 728 C C . PRO B 1 24 ? 42.616 2.586 29.973 1.00 35.38 932 PRO B C 1
ATOM 729 O O . PRO B 1 24 ? 41.416 2.434 29.742 1.00 34.55 932 PRO B O 1
ATOM 733 N N . GLY B 1 25 ? 43.306 3.652 29.581 1.00 33.97 933 GLY B N 1
ATOM 734 C CA . GLY B 1 25 ? 42.710 4.707 28.781 1.00 25.68 933 GLY B CA 1
ATOM 735 C C . GLY B 1 25 ? 41.674 5.540 29.511 1.00 35.60 933 GLY B C 1
ATOM 736 O O . GLY B 1 25 ? 40.988 6.358 28.898 1.00 40.87 933 GLY B O 1
ATOM 737 N N . CYS B 1 26 ? 41.562 5.336 30.820 1.00 33.99 934 CYS B N 1
ATOM 738 C CA . CYS B 1 26 ? 40.580 6.050 31.628 1.00 39.33 934 CYS B CA 1
ATOM 739 C C . CYS B 1 26 ? 41.237 7.108 32.507 1.00 36.30 934 CYS B C 1
ATOM 740 O O . CYS B 1 26 ? 40.656 7.546 33.499 1.00 40.30 934 CYS B O 1
ATOM 743 N N . GLN B 1 27 ? 42.446 7.521 32.140 1.00 38.68 935 GLN B N 1
ATOM 744 C CA . GLN B 1 27 ? 43.195 8.477 32.948 1.00 47.59 935 GLN B CA 1
ATOM 745 C C . GLN B 1 27 ? 42.579 9.875 32.907 1.00 54.45 935 GLN B C 1
ATOM 746 O O . GLN B 1 27 ? 42.597 10.595 33.906 1.00 59.62 935 GLN B O 1
ATOM 752 N N . ASP B 1 28 ? 42.031 10.251 31.756 1.00 50.72 936 ASP B N 1
ATOM 753 C CA . ASP B 1 28 ? 41.411 11.563 31.600 1.00 49.56 936 ASP B CA 1
ATOM 754 C C . ASP B 1 28 ? 40.011 11.606 32.202 1.00 46.81 936 ASP B C 1
ATOM 755 O O . ASP B 1 28 ? 39.634 12.582 32.848 1.00 46.96 936 ASP B O 1
ATOM 760 N N . ILE B 1 29 ? 39.244 10.542 31.988 1.00 42.44 937 ILE B N 1
ATOM 761 C CA . ILE B 1 29 ? 37.858 10.500 32.437 1.00 39.31 937 ILE B CA 1
ATOM 762 C C . ILE B 1 29 ? 37.771 10.332 33.955 1.00 45.79 937 ILE B C 1
ATOM 763 O O . ILE B 1 29 ? 36.715 10.545 34.554 1.00 46.03 937 ILE B O 1
ATOM 768 N N . ALA B 1 30 ? 38.888 9.960 34.573 1.00 46.43 938 ALA B N 1
ATOM 769 C CA . ALA B 1 30 ? 38.952 9.828 36.023 1.00 38.11 938 ALA B CA 1
ATOM 770 C C . ALA B 1 30 ? 38.684 11.170 36.690 1.00 38.40 938 ALA B C 1
ATOM 771 O O . ALA B 1 30 ? 38.137 11.229 37.790 1.00 44.14 938 ALA B O 1
ATOM 773 N N . ASP B 1 31 ? 39.069 12.244 36.010 1.00 42.68 939 ASP B N 1
ATOM 774 C CA . ASP B 1 31 ? 38.855 13.591 36.520 1.00 45.89 939 ASP B CA 1
ATOM 775 C C . ASP B 1 31 ? 37.372 13.935 36.565 1.00 37.66 939 ASP B C 1
ATOM 776 O O . ASP B 1 31 ? 36.939 14.735 37.392 1.00 46.66 939 ASP B O 1
ATOM 781 N N . GLU B 1 32 ? 36.594 13.328 35.675 1.00 31.75 940 GLU B N 1
ATOM 782 C CA . GLU B 1 32 ? 35.158 13.581 35.636 1.00 33.23 940 GLU B CA 1
ATOM 783 C C . GLU B 1 32 ? 34.465 12.987 36.858 1.00 39.84 940 GLU B C 1
ATOM 784 O O . GLU B 1 32 ? 33.547 13.591 37.411 1.00 43.57 940 GLU B O 1
ATOM 790 N N . PHE B 1 33 ? 34.912 11.807 37.276 1.00 38.58 941 PHE B N 1
ATOM 791 C CA . PHE B 1 33 ? 34.407 11.182 38.494 1.00 36.04 941 PHE B CA 1
ATOM 792 C C . PHE B 1 33 ? 34.658 12.080 39.698 1.00 36.73 941 PHE B C 1
ATOM 793 O O . PHE B 1 33 ? 33.767 12.300 40.516 1.00 37.10 941 PHE B O 1
ATOM 801 N N . ARG B 1 34 ? 35.879 12.595 39.798 1.00 36.07 942 ARG B N 1
ATOM 802 C CA . ARG B 1 34 ? 36.234 13.520 40.866 1.00 44.20 942 ARG B CA 1
ATOM 803 C C . ARG B 1 34 ? 35.431 14.812 40.746 1.00 51.94 942 ARG B C 1
ATOM 804 O O . ARG B 1 34 ? 34.966 15.360 41.747 1.00 44.57 942 ARG B O 1
ATOM 812 N N . ALA B 1 35 ? 35.270 15.289 39.514 1.00 43.93 943 ALA B N 1
ATOM 813 C CA . ALA B 1 35 ? 34.481 16.487 39.251 1.00 42.41 943 ALA B CA 1
ATOM 814 C C . ALA B 1 35 ? 33.037 16.281 39.684 1.00 34.07 943 ALA B C 1
ATOM 815 O O . ALA B 1 35 ? 32.393 17.201 40.186 1.00 40.80 943 ALA B O 1
ATOM 817 N N . GLN B 1 36 ? 32.534 15.066 39.491 1.00 33.38 944 GLN B N 1
ATOM 818 C CA . GLN B 1 36 ? 31.177 14.729 39.900 1.00 48.57 944 GLN B CA 1
ATOM 819 C C . GLN B 1 36 ? 31.147 14.244 41.346 1.00 49.14 944 GLN B C 1
ATOM 820 O O . GLN B 1 36 ? 30.091 13.873 41.863 1.00 47.70 944 GLN B O 1
ATOM 826 N N . GLU B 1 37 ? 32.316 14.257 41.983 1.00 47.67 945 GLU B N 1
ATOM 827 C CA . GLU B 1 37 ? 32.466 13.850 43.378 1.00 47.59 945 GLU B CA 1
ATOM 828 C C . GLU B 1 37 ? 31.883 12.464 43.631 1.00 50.57 945 GLU B C 1
ATOM 829 O O . GLU B 1 37 ? 31.069 12.272 44.534 1.00 42.91 945 GLU B O 1
ATOM 835 N N . ILE B 1 38 ? 32.306 11.504 42.815 1.00 48.26 946 ILE B N 1
ATOM 836 C CA . ILE B 1 38 ? 31.909 10.115 42.989 1.00 35.26 946 ILE B CA 1
ATOM 837 C C . ILE B 1 38 ? 32.823 9.435 43.996 1.00 34.87 946 ILE B C 1
ATOM 838 O O . ILE B 1 38 ? 33.950 9.075 43.663 1.00 39.89 946 ILE B O 1
ATOM 843 N N . ASP B 1 39 ? 32.350 9.272 45.226 1.00 36.62 947 ASP B N 1
ATOM 844 C CA . ASP B 1 39 ? 33.104 8.513 46.216 1.00 33.21 947 ASP B CA 1
ATOM 845 C C . ASP B 1 39 ? 32.799 7.030 46.058 1.00 35.16 947 ASP B C 1
ATOM 846 O O . ASP B 1 39 ? 32.087 6.635 45.135 1.00 39.22 947 ASP B O 1
ATOM 851 N N . GLY B 1 40 ? 33.339 6.214 46.956 1.00 35.99 948 GLY B N 1
ATOM 852 C CA . GLY B 1 40 ? 33.148 4.778 46.885 1.00 37.77 948 GLY B CA 1
ATOM 853 C C . GLY B 1 40 ? 31.692 4.359 46.944 1.00 48.93 948 GLY B C 1
ATOM 854 O O . GLY B 1 40 ? 31.292 3.378 46.314 1.00 42.16 948 GLY B O 1
ATOM 855 N N . GLN B 1 41 ? 30.894 5.105 47.701 1.00 43.54 949 GLN B N 1
ATOM 856 C CA . GLN B 1 41 ? 29.475 4.806 47.832 1.00 42.16 949 GLN B CA 1
ATOM 857 C C . GLN B 1 41 ? 28.742 5.057 46.519 1.00 33.10 949 GLN B C 1
ATOM 858 O O . GLN B 1 41 ? 28.007 4.198 46.035 1.00 34.64 949 GLN B O 1
ATOM 864 N N . ALA B 1 42 ? 28.954 6.236 45.944 1.00 36.36 950 ALA B N 1
ATOM 865 C CA . ALA B 1 42 ? 28.320 6.601 44.682 1.00 32.38 950 ALA B CA 1
ATOM 866 C C . ALA B 1 42 ? 28.843 5.743 43.535 1.00 33.06 950 ALA B C 1
ATOM 867 O O . ALA B 1 42 ? 28.152 5.536 42.540 1.00 42.84 950 ALA B O 1
ATOM 869 N N . LEU B 1 43 ? 30.068 5.249 43.683 1.00 39.75 951 LEU B N 1
ATOM 870 C CA . LEU B 1 43 ? 30.680 4.385 42.681 1.00 34.13 951 LEU B CA 1
ATOM 871 C C . LEU B 1 43 ? 29.941 3.055 42.577 1.00 32.44 951 LEU B C 1
ATOM 872 O O . LEU B 1 43 ? 29.733 2.534 41.481 1.00 40.62 951 LEU B O 1
ATOM 877 N N . LEU B 1 44 ? 29.544 2.514 43.724 1.00 37.65 952 LEU B N 1
ATOM 878 C CA . LEU B 1 44 ? 28.870 1.221 43.769 1.00 35.52 952 LEU B CA 1
ATOM 879 C C . LEU B 1 44 ? 27.386 1.340 43.443 1.00 33.34 952 LEU B C 1
ATOM 880 O O . LEU B 1 44 ? 26.702 0.333 43.264 1.00 38.90 952 LEU B O 1
ATOM 885 N N . LEU B 1 45 ? 26.892 2.571 43.371 1.00 38.87 953 LEU B N 1
ATOM 886 C CA . LEU B 1 45 ? 25.493 2.816 43.038 1.00 33.05 953 LEU B CA 1
ATOM 887 C C . LEU B 1 45 ? 25.307 3.009 41.538 1.00 33.72 953 LEU B C 1
ATOM 888 O O . LEU B 1 45 ? 24.186 2.966 41.031 1.00 33.68 953 LEU B O 1
ATOM 893 N N . LEU B 1 46 ? 26.415 3.223 40.837 1.00 36.24 954 LEU B N 1
ATOM 894 C CA . LEU B 1 46 ? 26.392 3.434 39.394 1.00 33.39 954 LEU B CA 1
ATOM 895 C C . LEU B 1 46 ? 25.877 2.219 38.633 1.00 40.96 954 LEU B C 1
ATOM 896 O O . LEU B 1 46 ? 26.274 1.085 38.905 1.00 37.97 954 LEU B O 1
ATOM 901 N N . LYS B 1 47 ? 24.988 2.468 37.679 1.00 45.89 955 LYS B N 1
ATOM 902 C CA . LYS B 1 47 ? 24.527 1.428 36.774 1.00 45.36 955 LYS B CA 1
ATOM 903 C C . LYS B 1 47 ? 25.206 1.584 35.419 1.00 41.39 955 LYS B C 1
ATOM 904 O O . LYS B 1 47 ? 25.877 2.583 35.161 1.00 38.09 955 LYS B O 1
ATOM 910 N N . GLU B 1 48 ? 25.029 0.588 34.560 1.00 45.79 956 GLU B N 1
ATOM 911 C CA . GLU B 1 48 ? 25.661 0.580 33.247 1.00 33.39 956 GLU B CA 1
ATOM 912 C C . GLU B 1 48 ? 25.186 1.755 32.397 1.00 46.98 956 GLU B C 1
ATOM 913 O O . GLU B 1 48 ? 25.962 2.344 31.644 1.00 53.78 956 GLU B O 1
ATOM 919 N N . ASP B 1 49 ? 23.909 2.097 32.539 1.00 48.93 957 ASP B N 1
ATOM 920 C CA . ASP B 1 49 ? 23.312 3.203 31.798 1.00 42.68 957 ASP B CA 1
ATOM 921 C C . ASP B 1 49 ? 23.791 4.554 32.325 1.00 39.27 957 ASP B C 1
ATOM 922 O O . ASP B 1 49 ? 23.813 5.543 31.595 1.00 46.37 957 ASP B O 1
ATOM 927 N N . HIS B 1 50 ? 24.174 4.585 33.597 1.00 35.73 958 HIS B N 1
ATOM 928 C CA . HIS B 1 50 ? 24.606 5.821 34.241 1.00 48.54 958 HIS B CA 1
ATOM 929 C C . HIS B 1 50 ? 25.908 6.357 33.661 1.00 53.11 958 HIS B C 1
ATOM 930 O O . HIS B 1 50 ? 26.096 7.568 33.559 1.00 53.46 958 HIS B O 1
ATOM 937 N N . LEU B 1 51 ? 26.801 5.450 33.283 1.00 38.60 959 LEU B N 1
ATOM 938 C CA . LEU B 1 51 ? 28.138 5.832 32.845 1.00 58.90 959 LEU B CA 1
ATOM 939 C C . LEU B 1 51 ? 28.134 6.762 31.631 1.00 70.09 959 LEU B C 1
ATOM 940 O O . LEU B 1 51 ? 28.596 7.899 31.715 1.00 93.75 959 LEU B O 1
ATOM 945 N N . MET B 1 52 ? 27.607 6.289 30.508 1.00 49.08 960 MET B N 1
ATOM 946 C CA . MET B 1 52 ? 27.645 7.073 29.279 1.00 61.49 960 MET B CA 1
ATOM 947 C C . MET B 1 52 ? 26.592 8.181 29.261 1.00 77.89 960 MET B C 1
ATOM 948 O O . MET B 1 52 ? 26.892 9.331 28.934 1.00 65.62 960 MET B O 1
ATOM 953 N N . SER B 1 53 ? 25.363 7.831 29.624 1.00 93.25 961 SER B N 1
ATOM 954 C CA . SER B 1 53 ? 24.233 8.745 29.489 1.00 81.88 961 SER B CA 1
ATOM 955 C C . SER B 1 53 ? 24.300 9.921 30.462 1.00 73.87 961 SER B C 1
ATOM 956 O O . SER B 1 53 ? 24.148 11.076 30.060 1.00 86.48 961 SER B O 1
ATOM 959 N N . ALA B 1 54 ? 24.532 9.629 31.737 1.00 85.02 962 ALA B N 1
ATOM 960 C CA . ALA B 1 54 ? 24.490 10.660 32.767 1.00 103.11 962 ALA B CA 1
ATOM 961 C C . ALA B 1 54 ? 25.815 11.410 32.923 1.00 97.35 962 ALA B C 1
ATOM 962 O O . ALA B 1 54 ? 25.839 12.526 33.443 1.00 88.39 962 ALA B O 1
ATOM 964 N N . MET B 1 55 ? 26.914 10.809 32.474 1.00 89.01 963 MET B N 1
ATOM 965 C CA . MET B 1 55 ? 28.231 11.392 32.720 1.00 98.36 963 MET B CA 1
ATOM 966 C C . MET B 1 55 ? 29.034 11.611 31.438 1.00 113.17 963 MET B C 1
ATOM 967 O O . MET B 1 55 ? 30.258 11.753 31.487 1.00 114.83 963 MET B O 1
ATOM 972 N N . ASN B 1 56 ? 28.340 11.619 30.300 1.00 76.62 964 ASN B N 1
ATOM 973 C CA . ASN B 1 56 ? 28.933 11.897 28.983 1.00 92.79 964 ASN B CA 1
ATOM 974 C C . ASN B 1 56 ? 30.038 10.929 28.540 1.00 94.01 964 ASN B C 1
ATOM 975 O O . ASN B 1 56 ? 30.513 11.008 27.405 1.00 95.37 964 ASN B O 1
ATOM 980 N N . ILE B 1 57 ? 30.423 10.017 29.429 1.00 60.89 965 ILE B N 1
ATOM 981 C CA . ILE B 1 57 ? 31.534 9.092 29.211 1.00 55.25 965 ILE B CA 1
ATOM 982 C C . ILE B 1 57 ? 31.443 8.324 27.894 1.00 56.21 965 ILE B C 1
ATOM 983 O O . ILE B 1 57 ? 30.397 7.772 27.563 1.00 63.49 965 ILE B O 1
ATOM 988 N N . LYS B 1 58 ? 32.542 8.309 27.142 1.00 43.04 966 LYS B N 1
ATOM 989 C CA . LYS B 1 58 ? 32.624 7.538 25.903 1.00 30.69 966 LYS B CA 1
ATOM 990 C C . LYS B 1 58 ? 32.448 6.045 26.184 1.00 42.42 966 LYS B C 1
ATOM 991 O O . LYS B 1 58 ? 32.826 5.560 27.251 1.00 36.09 966 LYS B O 1
ATOM 997 N N . ARG B 1 59 ? 31.883 5.315 25.227 1.00 30.43 967 ARG B N 1
ATOM 998 C CA . ARG B 1 59 ? 31.533 3.916 25.459 1.00 35.54 967 ARG B CA 1
ATOM 999 C C . ARG B 1 59 ? 32.733 3.029 25.754 1.00 38.27 967 ARG B C 1
ATOM 1000 O O . ARG B 1 59 ? 32.608 2.039 26.475 1.00 38.82 967 ARG B O 1
ATOM 1008 N N . GLY B 1 60 ? 33.882 3.375 25.185 1.00 31.11 968 GLY B N 1
ATOM 1009 C CA . GLY B 1 60 ? 35.104 2.630 25.428 1.00 32.94 968 GLY B CA 1
ATOM 1010 C C . GLY B 1 60 ? 35.402 2.460 26.906 1.00 40.79 968 GLY B C 1
ATOM 1011 O O . GLY B 1 60 ? 35.279 1.354 27.441 1.00 38.04 968 GLY B O 1
ATOM 1012 N N . PRO B 1 61 ? 35.786 3.560 27.577 1.00 33.67 969 PRO B N 1
ATOM 1013 C CA . PRO B 1 61 ? 36.029 3.578 29.024 1.00 36.88 969 PRO B CA 1
ATOM 1014 C C . PRO B 1 61 ? 34.847 3.050 29.836 1.00 31.42 969 PRO B C 1
ATOM 1015 O O . PRO B 1 61 ? 35.055 2.321 30.804 1.00 30.32 969 PRO B O 1
ATOM 1019 N N . ALA B 1 62 ? 33.631 3.408 29.434 1.00 36.43 970 ALA B N 1
ATOM 1020 C CA . ALA B 1 62 ? 32.424 3.000 30.147 1.00 32.53 970 ALA B CA 1
ATOM 1021 C C . ALA B 1 62 ? 32.331 1.481 30.279 1.00 40.78 970 ALA B C 1
ATOM 1022 O O . ALA B 1 62 ? 31.955 0.964 31.331 1.00 34.47 970 ALA B O 1
ATOM 1024 N N . LEU B 1 63 ? 32.677 0.773 29.208 1.00 36.05 971 LEU B N 1
ATOM 1025 C CA . LEU B 1 63 ? 32.677 -0.685 29.223 1.00 41.10 971 LEU B CA 1
ATOM 1026 C C . LEU B 1 63 ? 33.742 -1.226 30.164 1.00 30.77 971 LEU B C 1
ATOM 1027 O O . LEU B 1 63 ? 33.492 -2.156 30.930 1.00 32.71 971 LEU B O 1
ATOM 1032 N N . LYS B 1 64 ? 34.932 -0.638 30.098 1.00 35.74 972 LYS B N 1
ATOM 1033 C CA . LYS B 1 64 ? 36.042 -1.058 30.941 1.00 26.69 972 LYS B CA 1
ATOM 1034 C C . LYS B 1 64 ? 35.797 -0.692 32.399 1.00 33.53 972 LYS B C 1
ATOM 1035 O O . LYS B 1 64 ? 36.101 -1.472 33.298 1.00 36.66 972 LYS B O 1
ATOM 1041 N N . ILE B 1 65 ? 35.240 0.493 32.627 1.00 26.44 973 ILE B N 1
ATOM 1042 C CA . ILE B 1 65 ? 34.923 0.939 33.979 1.00 27.82 973 ILE B CA 1
ATOM 1043 C C . ILE B 1 65 ? 33.851 0.053 34.612 1.00 31.75 973 ILE B C 1
ATOM 1044 O O . ILE B 1 65 ? 33.986 -0.374 35.757 1.00 35.66 973 ILE B O 1
ATOM 1059 N N . ALA B 1 67 ? 33.023 -2.950 33.838 1.00 33.41 975 ALA B N 1
ATOM 1060 C CA . ALA B 1 67 ? 33.534 -4.307 33.999 1.00 32.79 975 ALA B CA 1
ATOM 1061 C C . ALA B 1 67 ? 34.382 -4.434 35.259 1.00 39.52 975 ALA B C 1
ATOM 1062 O O . ALA B 1 67 ? 34.241 -5.391 36.022 1.00 44.59 975 ALA B O 1
ATOM 1064 N N . ARG B 1 68 ? 35.260 -3.459 35.471 1.00 35.66 976 ARG B N 1
ATOM 1065 C CA . ARG B 1 68 ? 36.154 -3.462 36.622 1.00 34.09 976 ARG B CA 1
ATOM 1066 C C . ARG B 1 68 ? 35.404 -3.193 37.923 1.00 36.95 976 ARG B C 1
ATOM 1067 O O . ARG B 1 68 ? 35.847 -3.601 38.997 1.00 42.73 976 ARG B O 1
ATOM 1075 N N . ILE B 1 69 ? 34.271 -2.505 37.824 1.00 43.99 977 ILE B N 1
ATOM 1076 C CA . ILE B 1 69 ? 33.423 -2.264 38.985 1.00 38.69 977 ILE B CA 1
ATOM 1077 C C . ILE B 1 69 ? 32.724 -3.561 39.385 1.00 38.84 977 ILE B C 1
ATOM 1078 O O . ILE B 1 69 ? 32.556 -3.850 40.570 1.00 41.74 977 ILE B O 1
ATOM 1083 N N . ASN B 1 70 ? 32.338 -4.351 38.389 1.00 41.35 978 ASN B N 1
ATOM 1084 C CA . ASN B 1 70 ? 31.731 -5.652 38.641 1.00 46.47 978 ASN B CA 1
ATOM 1085 C C . ASN B 1 70 ? 32.711 -6.613 39.304 1.00 45.48 978 ASN B C 1
ATOM 1086 O O . ASN B 1 70 ? 32.337 -7.374 40.196 1.00 61.29 978 ASN B O 1
ATOM 1091 N N . SER B 1 71 ? 33.964 -6.573 38.863 1.00 43.14 979 SER B N 1
ATOM 1092 C CA . SER B 1 71 ? 35.020 -7.378 39.470 1.00 49.60 979 SER B CA 1
ATOM 1093 C C . SER B 1 71 ? 35.306 -6.889 40.885 1.00 51.63 979 SER B C 1
ATOM 1094 O O . SER B 1 71 ? 35.691 -7.664 41.761 1.00 44.90 979 SER B O 1
ATOM 1097 N N . LEU B 1 72 ? 35.115 -5.591 41.093 1.00 52.90 980 LEU B N 1
ATOM 1098 C CA . LEU B 1 72 ? 35.284 -4.983 42.405 1.00 37.70 980 LEU B CA 1
ATOM 1099 C C . LEU B 1 72 ? 34.205 -5.497 43.348 1.00 35.35 980 LEU B C 1
ATOM 1100 O O . LEU B 1 72 ? 34.478 -5.822 44.503 1.00 42.83 980 LEU B O 1
ATOM 1105 N N . LYS B 1 73 ? 32.977 -5.574 42.841 1.00 51.44 981 LYS B N 1
ATOM 1106 C CA . LYS B 1 73 ? 31.871 -6.160 43.587 1.00 52.42 981 LYS B CA 1
ATOM 1107 C C . LYS B 1 73 ? 32.006 -7.680 43.640 1.00 60.27 981 LYS B C 1
ATOM 1108 O O . LYS B 1 73 ? 31.228 -8.357 44.313 1.00 72.74 981 LYS B O 1
ATOM 1114 N N . GLU B 1 74 ? 32.993 -8.198 42.907 1.00 66.92 982 GLU B N 1
ATOM 1115 C CA . GLU B 1 74 ? 33.289 -9.631 42.809 1.00 74.10 982 GLU B CA 1
ATOM 1116 C C . GLU B 1 74 ? 32.173 -10.444 42.146 1.00 75.85 982 GLU B C 1
ATOM 1117 O O . GLU B 1 74 ? 32.342 -11.640 41.899 1.00 101.25 982 GLU B O 1
ATOM 1123 N N . SER B 1 75 ? 31.050 -9.791 41.854 1.00 69.21 983 SER B N 1
ATOM 1124 C CA . SER B 1 75 ? 29.906 -10.428 41.203 1.00 88.75 983 SER B CA 1
ATOM 1125 C C . SER B 1 75 ? 29.460 -11.700 41.923 1.00 82.94 983 SER B C 1
ATOM 1126 O O . SER B 1 75 ? 28.313 -12.130 41.791 1.00 86.42 983 SER B O 1
ATOM 1129 N N . THR C 1 4 ? 4.420 14.597 66.094 1.00 69.43 912 THR C N 1
ATOM 1130 C CA . THR C 1 4 ? 3.377 14.482 65.079 1.00 84.30 912 THR C CA 1
ATOM 1131 C C . THR C 1 4 ? 3.347 13.080 64.474 1.00 93.07 912 THR C C 1
ATOM 1132 O O . THR C 1 4 ? 2.965 12.115 65.138 1.00 105.47 912 THR C O 1
ATOM 1136 N N . ARG C 1 5 ? 3.751 12.977 63.211 1.00 93.09 913 ARG C N 1
ATOM 1137 C CA . ARG C 1 5 ? 3.754 11.702 62.502 1.00 100.56 913 ARG C CA 1
ATOM 1138 C C . ARG C 1 5 ? 5.157 11.387 61.979 1.00 108.88 913 ARG C C 1
ATOM 1139 O O . ARG C 1 5 ? 5.899 12.294 61.596 1.00 116.91 913 ARG C O 1
ATOM 1147 N N . THR C 1 6 ? 5.518 10.105 61.964 1.00 105.56 914 THR C N 1
ATOM 1148 C CA . THR C 1 6 ? 6.866 9.694 61.573 1.00 87.51 914 THR C CA 1
ATOM 1149 C C . THR C 1 6 ? 7.011 9.493 60.064 1.00 98.99 914 THR C C 1
ATOM 1150 O O . THR C 1 6 ? 8.126 9.420 59.545 1.00 81.63 914 THR C O 1
ATOM 1154 N N . GLU C 1 7 ? 5.880 9.401 59.371 1.00 92.66 915 GLU C N 1
ATOM 1155 C CA . GLU C 1 7 ? 5.855 9.107 57.941 1.00 79.91 915 GLU C CA 1
ATOM 1156 C C . GLU C 1 7 ? 6.456 10.241 57.109 1.00 76.04 915 GLU C C 1
ATOM 1157 O O . GLU C 1 7 ? 6.223 11.416 57.393 1.00 71.48 915 GLU C O 1
ATOM 1163 N N . PRO C 1 8 ? 7.249 9.888 56.085 1.00 73.70 916 PRO C N 1
ATOM 1164 C CA . PRO C 1 8 ? 7.883 10.876 55.205 1.00 69.05 916 PRO C CA 1
ATOM 1165 C C . PRO C 1 8 ? 6.916 11.560 54.234 1.00 59.54 916 PRO C C 1
ATOM 1166 O O . PRO C 1 8 ? 7.240 12.627 53.713 1.00 44.74 916 PRO C O 1
ATOM 1170 N N . SER C 1 9 ? 5.753 10.963 53.998 1.00 49.75 917 SER C N 1
ATOM 1171 C CA . SER C 1 9 ? 4.806 11.507 53.028 1.00 54.04 917 SER C CA 1
ATOM 1172 C C . SER C 1 9 ? 4.236 12.855 53.465 1.00 61.98 917 SER C C 1
ATOM 1173 O O . SER C 1 9 ? 3.780 13.640 52.633 1.00 53.51 917 SER C O 1
ATOM 1176 N N . ILE C 1 10 ? 4.259 13.124 54.767 1.00 57.05 918 ILE C N 1
ATOM 1177 C CA . ILE C 1 10 ? 3.774 14.403 55.274 1.00 55.02 918 ILE C CA 1
ATOM 1178 C C . ILE C 1 10 ? 4.920 15.286 55.759 1.00 58.08 918 ILE C C 1
ATOM 1179 O O . ILE C 1 10 ? 4.702 16.248 56.497 1.00 58.97 918 ILE C O 1
ATOM 1184 N N . TRP C 1 11 ? 6.139 14.959 55.339 1.00 48.65 919 TRP C N 1
ATOM 1185 C CA . TRP C 1 11 ? 7.295 15.794 55.645 1.00 44.40 919 TRP C CA 1
ATOM 1186 C C . TRP C 1 11 ? 7.126 17.192 55.068 1.00 41.48 919 TRP C C 1
ATOM 1187 O O . TRP C 1 11 ? 6.674 17.355 53.934 1.00 39.43 919 TRP C O 1
ATOM 1198 N N . THR C 1 12 ? 7.495 18.197 55.853 1.00 43.05 920 THR C N 1
ATOM 1199 C CA . THR C 1 12 ? 7.447 19.575 55.392 1.00 48.52 920 THR C CA 1
ATOM 1200 C C . THR C 1 12 ? 8.674 19.881 54.546 1.00 42.02 920 THR C C 1
ATOM 1201 O O . THR C 1 12 ? 9.526 19.016 54.345 1.00 45.08 920 THR C O 1
ATOM 1205 N N . VAL C 1 13 ? 8.760 21.110 54.049 1.00 52.49 921 VAL C N 1
ATOM 1206 C CA . VAL C 1 13 ? 9.912 21.533 53.263 1.00 50.25 921 VAL C CA 1
ATOM 1207 C C . VAL C 1 13 ? 11.165 21.532 54.136 1.00 49.82 921 VAL C C 1
ATOM 1208 O O . VAL C 1 13 ? 12.260 21.215 53.670 1.00 51.79 921 VAL C O 1
ATOM 1212 N N . ASP C 1 14 ? 10.990 21.872 55.410 1.00 58.20 922 ASP C N 1
ATOM 1213 C CA . ASP C 1 14 ? 12.092 21.883 56.368 1.00 61.56 922 ASP C CA 1
ATOM 1214 C C . ASP C 1 14 ? 12.599 20.476 56.667 1.00 60.54 922 ASP C C 1
ATOM 1215 O O . ASP C 1 14 ? 13.807 20.250 56.757 1.00 61.56 922 ASP C O 1
ATOM 1220 N N . ASP C 1 15 ? 11.669 19.538 56.827 1.00 59.06 923 ASP C N 1
ATOM 1221 C CA . ASP C 1 15 ? 12.012 18.154 57.143 1.00 57.87 923 ASP C CA 1
ATOM 1222 C C . ASP C 1 15 ? 12.871 17.530 56.047 1.00 55.59 923 ASP C C 1
ATOM 1223 O O . ASP C 1 15 ? 13.810 16.784 56.330 1.00 54.88 923 ASP C O 1
ATOM 1228 N N . VAL C 1 16 ? 12.542 17.844 54.797 1.00 46.26 924 VAL C N 1
ATOM 1229 C CA . VAL C 1 16 ? 13.304 17.353 53.655 1.00 51.10 924 VAL C CA 1
ATOM 1230 C C . VAL C 1 16 ? 14.728 17.896 53.680 1.00 49.42 924 VAL C C 1
ATOM 1231 O O . VAL C 1 16 ? 15.686 17.145 53.485 1.00 54.35 924 VAL C O 1
ATOM 1235 N N . TRP C 1 17 ? 14.858 19.197 53.928 1.00 46.24 925 TRP C N 1
ATOM 1236 C CA . TRP C 1 17 ? 16.168 19.830 54.033 1.00 49.02 925 TRP C CA 1
ATOM 1237 C C . TRP C 1 17 ? 17.020 19.105 55.063 1.00 56.90 925 TRP C C 1
ATOM 1238 O O . TRP C 1 17 ? 18.132 18.676 54.764 1.00 64.63 925 TRP C O 1
ATOM 1249 N N . ALA C 1 18 ? 16.475 18.956 56.267 1.00 40.16 926 ALA C N 1
ATOM 1250 C CA . ALA C 1 18 ? 17.176 18.295 57.363 1.00 44.02 926 ALA C CA 1
ATOM 1251 C C . ALA C 1 18 ? 17.554 16.864 56.999 1.00 45.45 926 ALA C C 1
ATOM 1252 O O . ALA C 1 18 ? 18.589 16.357 57.433 1.00 54.39 926 ALA C O 1
ATOM 1254 N N . PHE C 1 19 ? 16.713 16.221 56.196 1.00 43.28 927 PHE C N 1
ATOM 1255 C CA . PHE C 1 19 ? 16.982 14.868 55.733 1.00 40.61 927 PHE C CA 1
ATOM 1256 C C . PHE C 1 19 ? 18.119 14.843 54.712 1.00 50.62 927 PHE C C 1
ATOM 1257 O O . PHE C 1 19 ? 19.009 13.995 54.783 1.00 53.74 927 PHE C O 1
ATOM 1265 N N . ILE C 1 20 ? 18.083 15.773 53.762 1.00 54.28 928 ILE C N 1
ATOM 1266 C CA . ILE C 1 20 ? 19.111 15.851 52.728 1.00 43.96 928 ILE C CA 1
ATOM 1267 C C . ILE C 1 20 ? 20.410 16.435 53.283 1.00 48.16 928 ILE C C 1
ATOM 1268 O O . ILE C 1 20 ? 21.502 15.983 52.938 1.00 51.79 928 ILE C O 1
ATOM 1273 N N . HIS C 1 21 ? 20.283 17.433 54.153 1.00 50.56 929 HIS C N 1
ATOM 1274 C CA . HIS C 1 21 ? 21.441 18.105 54.741 1.00 53.54 929 HIS C CA 1
ATOM 1275 C C . HIS C 1 21 ? 22.259 17.163 55.620 1.00 54.63 929 HIS C C 1
ATOM 1276 O O . HIS C 1 21 ? 23.454 17.376 55.828 1.00 62.10 929 HIS C O 1
ATOM 1283 N N . SER C 1 22 ? 21.612 16.121 56.131 1.00 55.38 930 SER C N 1
ATOM 1284 C CA . SER C 1 22 ? 22.282 15.158 56.996 1.00 50.81 930 SER C CA 1
ATOM 1285 C C . SER C 1 22 ? 23.095 14.151 56.191 1.00 41.52 930 SER C C 1
ATOM 1286 O O . SER C 1 22 ? 23.871 13.377 56.750 1.00 56.83 930 SER C O 1
ATOM 1289 N N . LEU C 1 23 ? 22.913 14.163 54.876 1.00 46.00 931 LEU C N 1
ATOM 1290 C CA . LEU C 1 23 ? 23.614 13.232 54.002 1.00 38.88 931 LEU C CA 1
ATOM 1291 C C . LEU C 1 23 ? 24.992 13.767 53.622 1.00 56.21 931 LEU C C 1
ATOM 1292 O O . LEU C 1 23 ? 25.171 14.976 53.473 1.00 59.39 931 LEU C O 1
ATOM 1297 N N . PRO C 1 24 ? 25.975 12.862 53.475 1.00 65.78 932 PRO C N 1
ATOM 1298 C CA . PRO C 1 24 ? 27.364 13.222 53.161 1.00 61.20 932 PRO C CA 1
ATOM 1299 C C . PRO C 1 24 ? 27.515 13.960 51.834 1.00 46.91 932 PRO C C 1
ATOM 1300 O O . PRO C 1 24 ? 27.156 13.425 50.786 1.00 48.06 932 PRO C O 1
ATOM 1304 N N . GLY C 1 25 ? 28.045 15.178 51.889 1.00 51.02 933 GLY C N 1
ATOM 1305 C CA . GLY C 1 25 ? 28.312 15.958 50.695 1.00 40.68 933 GLY C CA 1
ATOM 1306 C C . GLY C 1 25 ? 27.072 16.453 49.976 1.00 44.90 933 GLY C C 1
ATOM 1307 O O . GLY C 1 25 ? 27.139 16.838 48.809 1.00 45.59 933 GLY C O 1
ATOM 1308 N N . CYS C 1 26 ? 25.940 16.449 50.673 1.00 38.58 934 CYS C N 1
ATOM 1309 C CA . CYS C 1 26 ? 24.680 16.889 50.084 1.00 40.59 934 CYS C CA 1
ATOM 1310 C C . CYS C 1 26 ? 24.132 18.122 50.797 1.00 47.40 934 CYS C C 1
ATOM 1311 O O . CYS C 1 26 ? 22.948 18.437 50.688 1.00 46.39 934 CYS C O 1
ATOM 1314 N N . GLN C 1 27 ? 25.000 18.824 51.518 1.00 55.08 935 GLN C N 1
ATOM 1315 C CA . GLN C 1 27 ? 24.573 19.953 52.337 1.00 50.95 935 GLN C CA 1
ATOM 1316 C C . GLN C 1 27 ? 24.160 21.170 51.511 1.00 61.00 935 GLN C C 1
ATOM 1317 O O . GLN C 1 27 ? 23.331 21.968 51.947 1.00 55.08 935 GLN C O 1
ATOM 1323 N N . ASP C 1 28 ? 24.736 21.314 50.322 1.00 66.42 936 ASP C N 1
ATOM 1324 C CA . ASP C 1 28 ? 24.348 22.397 49.424 1.00 63.44 936 ASP C CA 1
ATOM 1325 C C . ASP C 1 28 ? 23.071 22.044 48.674 1.00 65.42 936 ASP C C 1
ATOM 1326 O O . ASP C 1 28 ? 22.246 22.909 48.383 1.00 62.39 936 ASP C O 1
ATOM 1331 N N . ILE C 1 29 ? 22.919 20.761 48.367 1.00 64.60 937 ILE C N 1
ATOM 1332 C CA . ILE C 1 29 ? 21.768 20.271 47.619 1.00 51.04 937 ILE C CA 1
ATOM 1333 C C . ILE C 1 29 ? 20.481 20.412 48.426 1.00 52.18 937 ILE C C 1
ATOM 1334 O O . ILE C 1 29 ? 19.420 20.707 47.873 1.00 50.14 937 ILE C O 1
ATOM 1339 N N . ALA C 1 30 ? 20.584 20.206 49.736 1.00 54.50 938 ALA C N 1
ATOM 1340 C CA . ALA C 1 30 ? 19.448 20.376 50.633 1.00 43.86 938 ALA C CA 1
ATOM 1341 C C . ALA C 1 30 ? 18.892 21.788 50.526 1.00 50.64 938 ALA C C 1
ATOM 1342 O O . ALA C 1 30 ? 17.678 21.986 50.508 1.00 50.22 938 ALA C O 1
ATOM 1344 N N . ASP C 1 31 ? 19.792 22.763 50.451 1.00 54.04 939 ASP C N 1
ATOM 1345 C CA . ASP C 1 31 ? 19.410 24.162 50.305 1.00 49.57 939 ASP C CA 1
ATOM 1346 C C . ASP C 1 31 ? 18.646 24.381 49.005 1.00 47.67 939 ASP C C 1
ATOM 1347 O O . ASP C 1 31 ? 17.719 25.186 48.948 1.00 50.77 939 ASP C O 1
ATOM 1352 N N . GLU C 1 32 ? 19.043 23.658 47.963 1.00 46.86 940 GLU C N 1
ATOM 1353 C CA . GLU C 1 32 ? 18.347 23.723 46.685 1.00 61.91 940 GLU C CA 1
ATOM 1354 C C . GLU C 1 32 ? 16.977 23.071 46.808 1.00 49.63 940 GLU C C 1
ATOM 1355 O O . GLU C 1 32 ? 15.978 23.616 46.342 1.00 54.44 940 GLU C O 1
ATOM 1361 N N . PHE C 1 33 ? 16.945 21.899 47.438 1.00 46.58 941 PHE C N 1
ATOM 1362 C CA . PHE C 1 33 ? 15.700 21.190 47.712 1.00 49.73 941 PHE C CA 1
ATOM 1363 C C . PHE C 1 33 ? 14.718 22.076 48.462 1.00 41.62 941 PHE C C 1
ATOM 1364 O O . PHE C 1 33 ? 13.526 22.096 48.160 1.00 40.64 941 PHE C O 1
ATOM 1372 N N . ARG C 1 34 ? 15.235 22.809 49.442 1.00 47.41 942 ARG C N 1
ATOM 1373 C CA . ARG C 1 34 ? 14.422 23.710 50.246 1.00 60.23 942 ARG C CA 1
ATOM 1374 C C . ARG C 1 34 ? 13.927 24.889 49.414 1.00 61.40 942 ARG C C 1
ATOM 1375 O O . ARG C 1 34 ? 12.777 25.309 49.539 1.00 57.84 942 ARG C O 1
ATOM 1383 N N . ALA C 1 35 ? 14.804 25.411 48.562 1.00 48.29 943 ALA C N 1
ATOM 1384 C CA . ALA C 1 35 ? 14.477 26.557 47.725 1.00 39.72 943 ALA C CA 1
ATOM 1385 C C . ALA C 1 35 ? 13.403 26.211 46.699 1.00 53.88 943 ALA C C 1
ATOM 1386 O O . ALA C 1 35 ? 12.597 27.062 46.322 1.00 65.38 943 ALA C O 1
ATOM 1388 N N . GLN C 1 36 ? 13.395 24.959 46.250 1.00 49.77 944 GLN C N 1
ATOM 1389 C CA . GLN C 1 36 ? 12.410 24.502 45.275 1.00 51.57 944 GLN C CA 1
ATOM 1390 C C . GLN C 1 36 ? 11.127 24.036 45.959 1.00 46.76 944 GLN C C 1
ATOM 1391 O O . GLN C 1 36 ? 10.264 23.432 45.321 1.00 52.08 944 GLN C O 1
ATOM 1397 N N . GLU C 1 37 ? 11.019 24.318 47.257 1.00 47.49 945 GLU C N 1
ATOM 1398 C CA . GLU C 1 37 ? 9.851 23.956 48.063 1.00 44.56 945 GLU C CA 1
ATOM 1399 C C . GLU C 1 37 ? 9.521 22.469 47.974 1.00 45.95 945 GLU C C 1
ATOM 1400 O O . GLU C 1 37 ? 8.352 22.085 47.920 1.00 31.69 945 GLU C O 1
ATOM 1406 N N . ILE C 1 38 ? 10.555 21.637 47.948 1.00 41.62 946 ILE C N 1
ATOM 1407 C CA . ILE C 1 38 ? 10.364 20.195 47.874 1.00 41.27 946 ILE C CA 1
ATOM 1408 C C . ILE C 1 38 ? 10.045 19.631 49.252 1.00 35.45 946 ILE C C 1
ATOM 1409 O O . ILE C 1 38 ? 10.931 19.493 50.095 1.00 34.63 946 ILE C O 1
ATOM 1414 N N . ASP C 1 39 ? 8.771 19.325 49.479 1.00 39.70 947 ASP C N 1
ATOM 1415 C CA . ASP C 1 39 ? 8.343 18.710 50.728 1.00 41.44 947 ASP C CA 1
ATOM 1416 C C . ASP C 1 39 ? 8.352 17.193 50.583 1.00 39.98 947 ASP C C 1
ATOM 1417 O O . ASP C 1 39 ? 8.749 16.668 49.542 1.00 39.10 947 ASP C O 1
ATOM 1422 N N . GLY C 1 40 ? 7.921 16.495 51.629 1.00 41.48 948 GLY C N 1
ATOM 1423 C CA . GLY C 1 40 ? 7.944 15.044 51.641 1.00 39.74 948 GLY C CA 1
ATOM 1424 C C . GLY C 1 40 ? 7.135 14.424 50.522 1.00 47.75 948 GLY C C 1
ATOM 1425 O O . GLY C 1 40 ? 7.532 13.413 49.944 1.00 53.26 948 GLY C O 1
ATOM 1426 N N . GLN C 1 41 ? 5.997 15.037 50.218 1.00 48.16 949 GLN C N 1
ATOM 1427 C CA . GLN C 1 41 ? 5.132 14.567 49.146 1.00 40.18 949 GLN C CA 1
ATOM 1428 C C . GLN C 1 41 ? 5.852 14.629 47.804 1.00 37.06 949 GLN C C 1
ATOM 1429 O O . GLN C 1 41 ? 5.797 13.686 47.015 1.00 38.71 949 GLN C O 1
ATOM 1435 N N . ALA C 1 42 ? 6.535 15.743 47.558 1.00 40.17 950 ALA C N 1
ATOM 1436 C CA . ALA C 1 42 ? 7.263 15.941 46.311 1.00 33.78 950 ALA C CA 1
ATOM 1437 C C . ALA C 1 42 ? 8.546 15.121 46.282 1.00 36.24 950 ALA C C 1
ATOM 1438 O O . ALA C 1 42 ? 9.002 14.701 45.219 1.00 40.02 950 ALA C O 1
ATOM 1440 N N . LEU C 1 43 ? 9.124 14.901 47.458 1.00 34.43 951 LEU C N 1
ATOM 1441 C CA . LEU C 1 43 ? 10.352 14.125 47.579 1.00 36.49 951 LEU C CA 1
ATOM 1442 C C . LEU C 1 43 ? 10.138 12.686 47.120 1.00 32.53 951 LEU C C 1
ATOM 1443 O O . LEU C 1 43 ? 11.053 12.043 46.609 1.00 39.26 951 LEU C O 1
ATOM 1448 N N . LEU C 1 44 ? 8.918 12.191 47.297 1.00 38.13 952 LEU C N 1
ATOM 1449 C CA . LEU C 1 44 ? 8.577 10.825 46.917 1.00 42.82 952 LEU C CA 1
ATOM 1450 C C . LEU C 1 44 ? 8.179 10.731 45.446 1.00 42.05 952 LEU C C 1
ATOM 1451 O O . LEU C 1 44 ? 8.027 9.636 44.904 1.00 43.32 952 LEU C O 1
ATOM 1456 N N . LEU C 1 45 ? 8.012 11.883 44.805 1.00 42.38 953 LEU C N 1
ATOM 1457 C CA . LEU C 1 45 ? 7.609 11.927 43.403 1.00 47.59 953 LEU C CA 1
ATOM 1458 C C . LEU C 1 45 ? 8.813 12.065 42.478 1.00 47.22 953 LEU C C 1
ATOM 1459 O O . LEU C 1 45 ? 8.692 11.920 41.261 1.00 38.05 953 LEU C O 1
ATOM 1464 N N . LEU C 1 46 ? 9.972 12.349 43.066 1.00 38.84 954 LEU C N 1
ATOM 1465 C CA . LEU C 1 46 ? 11.212 12.491 42.311 1.00 41.94 954 LEU C CA 1
ATOM 1466 C C . LEU C 1 46 ? 11.599 11.194 41.610 1.00 50.00 954 LEU C C 1
ATOM 1467 O O . LEU C 1 46 ? 11.519 10.115 42.194 1.00 54.62 954 LEU C O 1
ATOM 1472 N N . LYS C 1 47 ? 12.015 11.310 40.353 1.00 48.09 955 LYS C N 1
ATOM 1473 C CA . LYS C 1 47 ? 12.452 10.157 39.576 1.00 55.52 955 LYS C CA 1
ATOM 1474 C C . LYS C 1 47 ? 13.969 10.140 39.449 1.00 53.34 955 LYS C C 1
ATOM 1475 O O . LYS C 1 47 ? 14.639 11.130 39.748 1.00 49.30 955 LYS C O 1
ATOM 1481 N N . GLU C 1 48 ? 14.505 9.010 39.001 1.00 48.32 956 GLU C N 1
ATOM 1482 C CA . GLU C 1 48 ? 15.944 8.854 38.850 1.00 55.95 956 GLU C CA 1
ATOM 1483 C C . GLU C 1 48 ? 16.493 9.848 37.830 1.00 51.24 956 GLU C C 1
ATOM 1484 O O . GLU C 1 48 ? 17.573 10.406 38.014 1.00 55.07 956 GLU C O 1
ATOM 1490 N N . ASP C 1 49 ? 15.730 10.074 36.765 1.00 49.80 957 ASP C N 1
ATOM 1491 C CA . ASP C 1 49 ? 16.111 11.024 35.725 1.00 47.03 957 ASP C CA 1
ATOM 1492 C C . ASP C 1 49 ? 16.148 12.456 36.253 1.00 47.88 957 ASP C C 1
ATOM 1493 O O . ASP C 1 49 ? 16.925 13.284 35.776 1.00 53.36 957 ASP C O 1
ATOM 1498 N N . HIS C 1 50 ? 15.296 12.744 37.232 1.00 51.44 958 HIS C N 1
ATOM 1499 C CA . HIS C 1 50 ? 15.225 14.078 37.820 1.00 56.29 958 HIS C CA 1
ATOM 1500 C C . HIS C 1 50 ? 16.527 14.471 38.494 1.00 62.08 958 HIS C C 1
ATOM 1501 O O . HIS C 1 50 ? 16.986 15.606 38.367 1.00 67.09 958 HIS C O 1
ATOM 1508 N N . LEU C 1 51 ? 17.114 13.526 39.217 1.00 52.10 959 LEU C N 1
ATOM 1509 C CA . LEU C 1 51 ? 18.353 13.774 39.940 1.00 70.43 959 LEU C CA 1
ATOM 1510 C C . LEU C 1 51 ? 19.574 13.731 39.023 1.00 73.33 959 LEU C C 1
ATOM 1511 O O . LEU C 1 51 ? 20.371 14.675 38.987 1.00 98.58 959 LEU C O 1
ATOM 1516 N N . MET C 1 52 ? 19.710 12.636 38.278 1.00 66.42 960 MET C N 1
ATOM 1517 C CA . MET C 1 52 ? 20.889 12.415 37.445 1.00 87.80 960 MET C CA 1
ATOM 1518 C C . MET C 1 52 ? 21.048 13.497 36.381 1.00 81.78 960 MET C C 1
ATOM 1519 O O . MET C 1 52 ? 22.141 13.997 36.162 1.00 79.94 960 MET C O 1
ATOM 1524 N N . SER C 1 53 ? 19.947 13.893 35.753 1.00 74.30 961 SER C N 1
ATOM 1525 C CA . SER C 1 53 ? 20.012 14.807 34.613 1.00 78.95 961 SER C CA 1
ATOM 1526 C C . SER C 1 53 ? 19.290 16.150 34.797 1.00 75.10 961 SER C C 1
ATOM 1527 O O . SER C 1 53 ? 19.916 17.200 34.642 1.00 92.57 961 SER C O 1
ATOM 1530 N N . ALA C 1 54 ? 17.997 16.082 35.079 1.00 61.77 962 ALA C N 1
ATOM 1531 C CA . ALA C 1 54 ? 17.135 17.251 35.101 1.00 69.32 962 ALA C CA 1
ATOM 1532 C C . ALA C 1 54 ? 17.805 18.488 35.658 1.00 77.99 962 ALA C C 1
ATOM 1533 O O . ALA C 1 54 ? 18.087 19.422 34.928 1.00 92.46 962 ALA C O 1
ATOM 1535 N N . MET C 1 55 ? 18.048 18.508 36.957 1.00 77.57 963 MET C N 1
ATOM 1536 C CA . MET C 1 55 ? 18.592 19.709 37.569 1.00 83.96 963 MET C CA 1
ATOM 1537 C C . MET C 1 55 ? 20.101 19.633 37.774 1.00 83.24 963 MET C C 1
ATOM 1538 O O . MET C 1 55 ? 20.709 18.580 37.622 1.00 84.28 963 MET C O 1
ATOM 1543 N N . ASN C 1 56 ? 20.688 20.777 38.102 1.00 98.46 964 ASN C N 1
ATOM 1544 C CA . ASN C 1 56 ? 22.134 20.945 38.183 1.00 101.30 964 ASN C CA 1
ATOM 1545 C C . ASN C 1 56 ? 22.766 20.301 39.407 1.00 96.83 964 ASN C C 1
ATOM 1546 O O . ASN C 1 56 ? 23.282 20.985 40.280 1.00 94.14 964 ASN C O 1
ATOM 1551 N N . ILE C 1 57 ? 22.735 18.978 39.455 1.00 94.91 965 ILE C N 1
ATOM 1552 C CA . ILE C 1 57 ? 23.226 18.247 40.616 1.00 64.99 965 ILE C CA 1
ATOM 1553 C C . ILE C 1 57 ? 24.286 17.223 40.220 1.00 54.35 965 ILE C C 1
ATOM 1554 O O . ILE C 1 57 ? 24.085 16.436 39.297 1.00 65.84 965 ILE C O 1
ATOM 1559 N N . LYS C 1 58 ? 25.418 17.251 40.920 1.00 47.08 966 LYS C N 1
ATOM 1560 C CA . LYS C 1 58 ? 26.500 16.300 40.694 1.00 44.82 966 LYS C CA 1
ATOM 1561 C C . LYS C 1 58 ? 26.000 14.869 40.863 1.00 47.49 966 LYS C C 1
ATOM 1562 O O . LYS C 1 58 ? 25.236 14.578 41.780 1.00 48.50 966 LYS C O 1
ATOM 1568 N N . ARG C 1 59 ? 26.431 13.990 39.963 1.00 57.22 967 ARG C N 1
ATOM 1569 C CA . ARG C 1 59 ? 25.943 12.613 39.905 1.00 43.45 967 ARG C CA 1
ATOM 1570 C C . ARG C 1 59 ? 26.177 11.842 41.200 1.00 36.92 967 ARG C C 1
ATOM 1571 O O . ARG C 1 59 ? 25.331 11.055 41.621 1.00 38.91 967 ARG C O 1
ATOM 1579 N N . GLY C 1 60 ? 27.332 12.074 41.817 1.00 52.37 968 GLY C N 1
ATOM 1580 C CA . GLY C 1 60 ? 27.714 11.402 43.046 1.00 42.55 968 GLY C CA 1
ATOM 1581 C C . GLY C 1 60 ? 26.671 11.527 44.134 1.00 44.59 968 GLY C C 1
ATOM 1582 O O . GLY C 1 60 ? 26.045 10.536 44.506 1.00 39.04 968 GLY C O 1
ATOM 1583 N N . PRO C 1 61 ? 26.487 12.747 44.655 1.00 37.75 969 PRO C N 1
ATOM 1584 C CA . PRO C 1 61 ? 25.439 13.012 45.642 1.00 36.93 969 PRO C CA 1
ATOM 1585 C C . PRO C 1 61 ? 24.049 12.631 45.135 1.00 32.08 969 PRO C C 1
ATOM 1586 O O . PRO C 1 61 ? 23.232 12.151 45.917 1.00 45.29 969 PRO C O 1
ATOM 1590 N N . ALA C 1 62 ? 23.793 12.839 43.847 1.00 37.11 970 ALA C N 1
ATOM 1591 C CA . ALA C 1 62 ? 22.505 12.491 43.253 1.00 29.70 970 ALA C CA 1
ATOM 1592 C C . ALA C 1 62 ? 22.234 10.995 43.355 1.00 39.32 970 ALA C C 1
ATOM 1593 O O . ALA C 1 62 ? 21.099 10.574 43.586 1.00 31.06 970 ALA C O 1
ATOM 1595 N N . LEU C 1 63 ? 23.282 10.196 43.178 1.00 43.89 971 LEU C N 1
ATOM 1596 C CA . LEU C 1 63 ? 23.179 8.747 43.307 1.00 37.76 971 LEU C CA 1
ATOM 1597 C C . LEU C 1 63 ? 22.855 8.344 44.741 1.00 30.24 971 LEU C C 1
ATOM 1598 O O . LEU C 1 63 ? 22.058 7.437 44.974 1.00 32.52 971 LEU C O 1
ATOM 1603 N N . LYS C 1 64 ? 23.476 9.025 45.700 1.00 36.98 972 LYS C N 1
ATOM 1604 C CA . LYS C 1 64 ? 23.263 8.726 47.112 1.00 36.10 972 LYS C CA 1
ATOM 1605 C C . LYS C 1 64 ? 21.858 9.115 47.556 1.00 41.12 972 LYS C C 1
ATOM 1606 O O . LYS C 1 64 ? 21.173 8.343 48.225 1.00 47.06 972 LYS C O 1
ATOM 1612 N N . ILE C 1 65 ? 21.445 10.325 47.189 1.00 41.19 973 ILE C N 1
ATOM 1613 C CA . ILE C 1 65 ? 20.118 10.827 47.525 1.00 35.23 973 ILE C CA 1
ATOM 1614 C C . ILE C 1 65 ? 19.036 9.923 46.939 1.00 37.84 973 ILE C C 1
ATOM 1615 O O . ILE C 1 65 ? 18.037 9.631 47.597 1.00 52.75 973 ILE C O 1
ATOM 1630 N N . ALA C 1 67 ? 19.304 6.755 46.185 1.00 50.78 975 ALA C N 1
ATOM 1631 C CA . ALA C 1 67 ? 19.352 5.476 46.884 1.00 49.38 975 ALA C CA 1
ATOM 1632 C C . ALA C 1 67 ? 18.696 5.555 48.257 1.00 45.34 975 ALA C C 1
ATOM 1633 O O . ALA C 1 67 ? 18.100 4.585 48.724 1.00 46.04 975 ALA C O 1
ATOM 1635 N N . ARG C 1 68 ? 18.804 6.712 48.901 1.00 41.78 976 ARG C N 1
ATOM 1636 C CA . ARG C 1 68 ? 18.254 6.878 50.239 1.00 46.43 976 ARG C CA 1
ATOM 1637 C C . ARG C 1 68 ? 16.744 7.069 50.185 1.00 55.76 976 ARG C C 1
ATOM 1638 O O . ARG C 1 68 ? 16.037 6.755 51.142 1.00 64.73 976 ARG C O 1
ATOM 1646 N N . ILE C 1 69 ? 16.255 7.587 49.063 1.00 46.62 977 ILE C N 1
ATOM 1647 C CA . ILE C 1 69 ? 14.821 7.717 48.849 1.00 37.63 977 ILE C CA 1
ATOM 1648 C C . ILE C 1 69 ? 14.230 6.340 48.569 1.00 40.03 977 ILE C C 1
ATOM 1649 O O . ILE C 1 69 ? 13.151 6.004 49.055 1.00 51.25 977 ILE C O 1
ATOM 1654 N N . ASN C 1 70 ? 14.956 5.540 47.794 1.00 36.64 978 ASN C N 1
ATOM 1655 C CA . ASN C 1 70 ? 14.536 4.177 47.494 1.00 42.88 978 ASN C CA 1
ATOM 1656 C C . ASN C 1 70 ? 14.442 3.324 48.753 1.00 46.39 978 ASN C C 1
ATOM 1657 O O . ASN C 1 70 ? 13.519 2.525 48.902 1.00 53.97 978 ASN C O 1
ATOM 1662 N N . SER C 1 71 ? 15.401 3.501 49.656 1.00 41.08 979 SER C N 1
ATOM 1663 C CA . SER C 1 71 ? 15.407 2.771 50.920 1.00 56.12 979 SER C CA 1
ATOM 1664 C C . SER C 1 71 ? 14.347 3.325 51.865 1.00 56.31 979 SER C C 1
ATOM 1665 O O . SER C 1 71 ? 13.843 2.618 52.738 1.00 61.53 979 SER C O 1
ATOM 1668 N N . LEU C 1 72 ? 14.015 4.598 51.677 1.00 64.99 980 LEU C N 1
ATOM 1669 C CA . LEU C 1 72 ? 13.023 5.277 52.501 1.00 44.32 980 LEU C CA 1
ATOM 1670 C C . LEU C 1 72 ? 11.625 4.739 52.232 1.00 54.73 980 LEU C C 1
ATOM 1671 O O . LEU C 1 72 ? 10.728 4.864 53.067 1.00 61.71 980 LEU C O 1
ATOM 1676 N N . LYS C 1 73 ? 11.449 4.141 51.058 1.00 47.44 981 LYS C N 1
ATOM 1677 C CA . LYS C 1 73 ? 10.140 3.678 50.617 1.00 51.60 981 LYS C CA 1
ATOM 1678 C C . LYS C 1 73 ? 9.837 2.259 51.087 1.00 85.23 981 LYS C C 1
ATOM 1679 O O . LYS C 1 73 ? 8.930 1.607 50.570 1.00 99.11 981 LYS C O 1
ATOM 1685 N N . GLU C 1 74 ? 10.599 1.787 52.069 1.00 81.07 982 GLU C N 1
ATOM 1686 C CA . GLU C 1 74 ? 10.362 0.475 52.657 1.00 73.28 982 GLU C CA 1
ATOM 1687 C C . GLU C 1 74 ? 10.675 0.471 54.148 1.00 71.94 982 GLU C C 1
ATOM 1688 O O . GLU C 1 74 ? 9.916 1.004 54.952 1.00 69.29 982 GLU C O 1
ATOM 1694 N N . THR D 1 6 ? -17.620 17.388 35.741 1.00 61.19 914 THR D N 1
ATOM 1695 C CA . THR D 1 6 ? -16.843 16.348 36.402 1.00 82.67 914 THR D CA 1
ATOM 1696 C C . THR D 1 6 ? -15.691 15.882 35.515 1.00 78.47 914 THR D C 1
ATOM 1697 O O . THR D 1 6 ? -14.560 15.747 35.975 1.00 82.87 914 THR D O 1
ATOM 1701 N N . GLU D 1 7 ? -15.989 15.638 34.242 1.00 68.60 915 GLU D N 1
ATOM 1702 C CA . GLU D 1 7 ? -14.967 15.296 33.259 1.00 62.37 915 GLU D CA 1
ATOM 1703 C C . GLU D 1 7 ? -14.016 16.476 33.072 1.00 62.17 915 GLU D C 1
ATOM 1704 O O . GLU D 1 7 ? -14.458 17.595 32.827 1.00 57.78 915 GLU D O 1
ATOM 1710 N N . PRO D 1 8 ? -12.703 16.229 33.194 1.00 64.04 916 PRO D N 1
ATOM 1711 C CA . PRO D 1 8 ? -11.699 17.301 33.149 1.00 50.38 916 PRO D CA 1
ATOM 1712 C C . PRO D 1 8 ? -11.655 18.058 31.821 1.00 44.34 916 PRO D C 1
ATOM 1713 O O . PRO D 1 8 ? -11.264 19.223 31.802 1.00 37.54 916 PRO D O 1
ATOM 1717 N N . SER D 1 9 ? -12.054 17.408 30.734 1.00 37.90 917 SER D N 1
ATOM 1718 C CA . SER D 1 9 ? -11.990 18.018 29.410 1.00 40.79 917 SER D CA 1
ATOM 1719 C C . SER D 1 9 ? -12.908 19.234 29.279 1.00 46.38 917 SER D C 1
ATOM 1720 O O . SER D 1 9 ? -12.672 20.111 28.447 1.00 33.72 917 SER D O 1
ATOM 1723 N N . ILE D 1 10 ? -13.948 19.288 30.106 1.00 49.52 918 ILE D N 1
ATOM 1724 C CA . ILE D 1 10 ? -14.903 20.391 30.057 1.00 33.99 918 ILE D CA 1
ATOM 1725 C C . ILE D 1 10 ? -14.746 21.337 31.242 1.00 29.36 918 ILE D C 1
ATOM 1726 O O . ILE D 1 10 ? -15.575 22.223 31.447 1.00 42.58 918 ILE D O 1
ATOM 1731 N N . TRP D 1 11 ? -13.683 21.148 32.017 1.00 39.94 919 TRP D N 1
ATOM 1732 C CA . TRP D 1 11 ? -13.394 22.028 33.143 1.00 33.11 919 TRP D CA 1
ATOM 1733 C C . TRP D 1 11 ? -13.076 23.441 32.675 1.00 36.62 919 TRP D C 1
ATOM 1734 O O . TRP D 1 11 ? -12.485 23.637 31.613 1.00 39.42 919 TRP D O 1
ATOM 1745 N N . THR D 1 12 ? -13.465 24.424 33.479 1.00 29.53 920 THR D N 1
ATOM 1746 C CA . THR D 1 12 ? -13.186 25.817 33.164 1.00 30.45 920 THR D CA 1
ATOM 1747 C C . THR D 1 12 ? -11.980 26.315 33.951 1.00 34.03 920 THR D C 1
ATOM 1748 O O . THR D 1 12 ? -11.375 25.565 34.717 1.00 38.78 920 THR D O 1
ATOM 1752 N N . VAL D 1 13 ? -11.639 27.584 33.758 1.00 33.81 921 VAL D N 1
ATOM 1753 C CA . VAL D 1 13 ? -10.502 28.185 34.441 1.00 35.32 921 VAL D CA 1
ATOM 1754 C C . VAL D 1 13 ? -10.729 28.219 35.951 1.00 26.48 921 VAL D C 1
ATOM 1755 O O . VAL D 1 13 ? -9.807 27.977 36.729 1.00 32.76 921 VAL D O 1
ATOM 1759 N N . ASP D 1 14 ? -11.962 28.508 36.358 1.00 38.02 922 ASP D N 1
ATOM 1760 C CA . ASP D 1 14 ? -12.326 28.504 37.773 1.00 45.93 922 ASP D CA 1
ATOM 1761 C C . ASP D 1 14 ? -12.232 27.100 38.363 1.00 31.02 922 ASP D C 1
ATOM 1762 O O . ASP D 1 14 ? -11.812 26.926 39.505 1.00 41.51 922 ASP D O 1
ATOM 1767 N N . ASP D 1 15 ? -12.629 26.105 37.576 1.00 34.51 923 ASP D N 1
ATOM 1768 C CA . ASP D 1 15 ? -12.577 24.714 38.012 1.00 32.69 923 ASP D CA 1
ATOM 1769 C C . ASP D 1 15 ? -11.139 24.253 38.213 1.00 40.01 923 ASP D C 1
ATOM 1770 O O . ASP D 1 15 ? -10.811 23.635 39.225 1.00 45.90 923 ASP D O 1
ATOM 1775 N N . VAL D 1 16 ? -10.285 24.558 37.241 1.00 38.66 924 VAL D N 1
ATOM 1776 C CA . VAL D 1 16 ? -8.874 24.200 37.313 1.00 39.59 924 VAL D CA 1
ATOM 1777 C C . VAL D 1 16 ? -8.192 24.920 38.475 1.00 46.48 924 VAL D C 1
ATOM 1778 O O . VAL D 1 16 ? -7.314 24.358 39.134 1.00 43.69 924 VAL D O 1
ATOM 1782 N N . TRP D 1 17 ? -8.615 26.154 38.738 1.00 36.58 925 TRP D N 1
ATOM 1783 C CA . TRP D 1 17 ? -8.084 26.912 39.864 1.00 37.53 925 TRP D CA 1
ATOM 1784 C C . TRP D 1 17 ? -8.309 26.169 41.175 1.00 40.07 925 TRP D C 1
ATOM 1785 O O . TRP D 1 17 ? -7.383 26.004 41.966 1.00 52.73 925 TRP D O 1
ATOM 1796 N N . ALA D 1 18 ? -9.540 25.718 41.393 1.00 36.61 926 ALA D N 1
ATOM 1797 C CA . ALA D 1 18 ? -9.892 24.996 42.611 1.00 37.95 926 ALA D CA 1
ATOM 1798 C C . ALA D 1 18 ? -9.124 23.684 42.712 1.00 35.44 926 ALA D C 1
ATOM 1799 O O . ALA D 1 18 ? -8.801 23.222 43.806 1.00 48.61 926 ALA D O 1
ATOM 1801 N N . PHE D 1 19 ? -8.834 23.091 41.560 1.00 38.05 927 PHE D N 1
ATOM 1802 C CA . PHE D 1 19 ? -8.091 21.838 41.503 1.00 43.54 927 PHE D CA 1
ATOM 1803 C C . PHE D 1 19 ? -6.663 22.012 42.018 1.00 37.58 927 PHE D C 1
ATOM 1804 O O . PHE D 1 19 ? -6.216 21.268 42.890 1.00 45.22 927 PHE D O 1
ATOM 1812 N N . ILE D 1 20 ? -5.955 22.998 41.475 1.00 39.08 928 ILE D N 1
ATOM 1813 C CA . ILE D 1 20 ? -4.583 23.277 41.885 1.00 35.97 928 ILE D CA 1
ATOM 1814 C C . ILE D 1 20 ? -4.549 23.824 43.310 1.00 41.51 928 ILE D C 1
ATOM 1815 O O . ILE D 1 20 ? -3.637 23.525 44.081 1.00 44.70 928 ILE D O 1
ATOM 1820 N N . HIS D 1 21 ? -5.561 24.610 43.659 1.00 35.51 929 HIS D N 1
ATOM 1821 C CA . HIS D 1 21 ? -5.643 25.222 44.981 1.00 39.40 929 HIS D CA 1
ATOM 1822 C C . HIS D 1 21 ? -5.919 24.191 46.076 1.00 45.18 929 HIS D C 1
ATOM 1823 O O . HIS D 1 21 ? -5.778 24.481 47.263 1.00 45.02 929 HIS D O 1
ATOM 1830 N N . SER D 1 22 ? -6.311 22.986 45.677 1.00 41.81 930 SER D N 1
ATOM 1831 C CA . SER D 1 22 ? -6.569 21.921 46.639 1.00 38.40 930 SER D CA 1
ATOM 1832 C C . SER D 1 22 ? -5.283 21.175 46.972 1.00 48.58 930 SER D C 1
ATOM 1833 O O . SER D 1 22 ? -5.234 20.394 47.921 1.00 52.69 930 SER D O 1
ATOM 1836 N N . LEU D 1 23 ? -4.242 21.423 46.187 1.00 50.68 931 LEU D N 1
ATOM 1837 C CA . LEU D 1 23 ? -2.964 20.747 46.380 1.00 50.11 931 LEU D CA 1
ATOM 1838 C C . LEU D 1 23 ? -2.112 21.488 47.40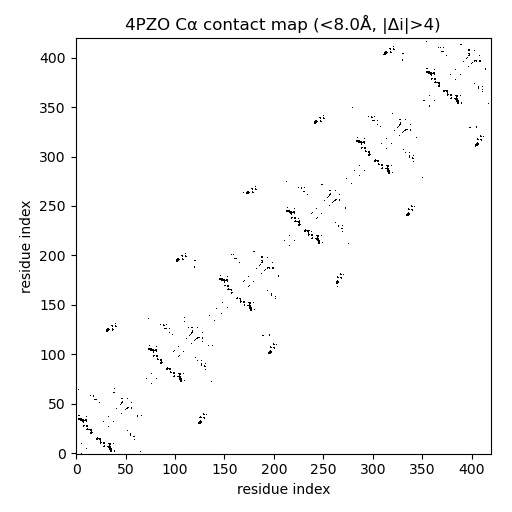7 1.00 45.12 931 LEU D C 1
ATOM 1839 O O . LEU D 1 23 ? -2.088 22.720 47.423 1.00 42.88 931 LEU D O 1
ATOM 1844 N N . PRO D 1 24 ? -1.413 20.734 48.272 1.00 57.13 932 PRO D N 1
ATOM 1845 C CA . PRO D 1 24 ? -0.574 21.289 49.341 1.00 47.65 932 PRO D CA 1
ATOM 1846 C C . PRO D 1 24 ? 0.499 22.239 48.818 1.00 52.93 932 PRO D C 1
ATOM 1847 O O . PRO D 1 24 ? 1.357 21.826 48.037 1.00 60.17 932 PRO D O 1
ATOM 1851 N N . GLY D 1 25 ? 0.440 23.498 49.243 1.00 45.48 933 GLY D N 1
ATOM 1852 C CA . GLY D 1 25 ? 1.429 24.488 48.855 1.00 44.02 933 GLY D CA 1
ATOM 1853 C C . GLY D 1 25 ? 1.291 24.967 47.423 1.00 59.76 933 GLY D C 1
ATOM 1854 O O . GLY D 1 25 ? 2.138 25.713 46.929 1.00 57.86 933 GLY D O 1
ATOM 1855 N N . CYS D 1 26 ? 0.223 24.541 46.756 1.00 57.38 934 CYS D N 1
ATOM 1856 C CA . CYS D 1 26 ? -0.019 24.928 45.371 1.00 51.76 934 CYS D CA 1
ATOM 1857 C C . CYS D 1 26 ? -1.098 25.997 45.264 1.00 54.21 934 CYS D C 1
ATOM 1858 O O . CYS D 1 26 ? -1.672 26.206 44.197 1.00 62.51 934 CYS D O 1
ATOM 1861 N N . GLN D 1 27 ? -1.365 26.679 46.372 1.00 53.53 935 GLN D N 1
ATOM 1862 C CA . GLN D 1 27 ? -2.448 27.654 46.418 1.00 57.47 935 GLN D CA 1
ATOM 1863 C C . GLN D 1 27 ? -2.051 28.994 45.807 1.00 64.58 935 GLN D C 1
ATOM 1864 O O . GLN D 1 27 ? -2.906 29.831 45.520 1.00 87.30 935 GLN D O 1
ATOM 1870 N N . ASP D 1 28 ? -0.755 29.189 45.595 1.00 53.40 936 ASP D N 1
ATOM 1871 C CA . ASP D 1 28 ? -0.268 30.415 44.974 1.00 65.05 936 ASP D CA 1
ATOM 1872 C C . ASP D 1 28 ? -0.185 30.263 43.459 1.00 55.41 936 ASP D C 1
ATOM 1873 O O . ASP D 1 28 ? -0.581 31.159 42.714 1.00 61.67 936 ASP D O 1
ATOM 1878 N N . ILE D 1 29 ? 0.333 29.125 43.011 1.00 43.36 937 ILE D N 1
ATOM 1879 C CA . ILE D 1 29 ? 0.419 28.832 41.587 1.00 45.57 937 ILE D CA 1
ATOM 1880 C C . ILE D 1 29 ? -0.986 28.676 41.003 1.00 46.57 937 ILE D C 1
ATOM 1881 O O . ILE D 1 29 ? -1.222 29.010 39.841 1.00 50.46 937 ILE D O 1
ATOM 1886 N N . ALA D 1 30 ? -1.921 28.199 41.820 1.00 42.37 938 ALA D N 1
ATOM 1887 C CA . ALA D 1 30 ? -3.317 28.078 41.403 1.00 35.71 938 ALA D CA 1
ATOM 1888 C C . ALA D 1 30 ? -3.815 29.384 40.794 1.00 47.35 938 ALA D C 1
ATOM 1889 O O . ALA D 1 30 ? -4.507 29.382 39.777 1.00 49.15 938 ALA D O 1
ATOM 1891 N N . ASP D 1 31 ? -3.433 30.498 41.409 1.00 49.44 939 ASP D N 1
ATOM 1892 C CA . ASP D 1 31 ? -3.773 31.818 40.895 1.00 42.20 939 ASP D CA 1
ATOM 1893 C C . ASP D 1 31 ? -3.089 32.079 39.558 1.00 39.39 939 ASP D C 1
ATOM 1894 O O . ASP D 1 31 ? -3.668 32.697 38.665 1.00 39.23 939 ASP D O 1
ATOM 1899 N N . GLU D 1 32 ? -1.855 31.604 39.425 1.00 42.02 940 GLU D N 1
ATOM 1900 C CA . GLU D 1 32 ? -1.107 31.774 38.187 1.00 40.24 940 GLU D CA 1
ATOM 1901 C C . GLU D 1 32 ? -1.684 30.876 37.098 1.00 39.87 940 GLU D C 1
ATOM 1902 O O . GLU D 1 32 ? -1.618 31.200 35.912 1.00 49.97 940 GLU D O 1
ATOM 1908 N N . PHE D 1 33 ? -2.255 29.749 37.508 1.00 39.11 941 PHE D N 1
ATOM 1909 C CA . PHE D 1 33 ? -2.964 28.876 36.584 1.00 27.51 941 PHE D CA 1
ATOM 1910 C C . PHE D 1 33 ? -4.214 29.573 36.068 1.00 39.42 941 PHE D C 1
ATOM 1911 O O . PHE D 1 33 ? -4.580 29.433 34.901 1.00 45.60 941 PHE D O 1
ATOM 1919 N N . ARG D 1 34 ? -4.863 30.329 36.946 1.00 30.74 942 ARG D N 1
ATOM 1920 C CA . ARG D 1 34 ? -6.080 31.043 36.585 1.00 38.52 942 ARG D CA 1
ATOM 1921 C C . ARG D 1 34 ? -5.765 32.300 35.786 1.00 43.44 942 ARG D C 1
ATOM 1922 O O . ARG D 1 34 ? -6.471 32.633 34.834 1.00 43.45 942 ARG D O 1
ATOM 1930 N N . ALA D 1 35 ? -4.698 32.991 36.174 1.00 32.19 943 ALA D N 1
ATOM 1931 C CA . ALA D 1 35 ? -4.300 34.228 35.510 1.00 36.30 943 ALA D CA 1
ATOM 1932 C C . ALA D 1 35 ? -3.953 33.993 34.042 1.00 44.16 943 ALA D C 1
ATOM 1933 O O . ALA D 1 35 ? -4.196 34.851 33.194 1.00 45.40 943 ALA D O 1
ATOM 1935 N N . GLN D 1 36 ? -3.389 32.826 33.750 1.00 56.72 944 GLN D N 1
ATOM 1936 C CA . GLN D 1 36 ? -2.998 32.479 32.388 1.00 42.22 944 GLN D CA 1
ATOM 1937 C C . GLN D 1 36 ? -4.127 31.780 31.640 1.00 40.73 944 GLN D C 1
ATOM 1938 O O . GLN D 1 36 ? -3.928 31.266 30.538 1.00 43.31 944 GLN D O 1
ATOM 1944 N N . GLU D 1 37 ? -5.308 31.765 32.254 1.00 33.50 945 GLU D N 1
ATOM 1945 C CA . GLU D 1 37 ? -6.504 31.183 31.653 1.00 35.08 945 GLU D CA 1
ATOM 1946 C C . GLU D 1 37 ? -6.307 29.718 31.276 1.00 33.74 945 GLU D C 1
ATOM 1947 O O . GLU D 1 37 ? -6.579 29.315 30.145 1.00 38.17 945 GLU D O 1
ATOM 1953 N N . ILE D 1 38 ? -5.830 28.926 32.228 1.00 33.85 946 ILE D N 1
ATOM 1954 C CA . ILE D 1 38 ? -5.673 27.494 32.010 1.00 30.29 946 ILE D CA 1
ATOM 1955 C C . ILE D 1 38 ? -6.949 26.756 32.392 1.00 28.80 946 ILE D C 1
ATOM 1956 O O . ILE D 1 38 ? -7.241 26.582 33.574 1.00 33.51 946 ILE D O 1
ATOM 1961 N N . ASP D 1 39 ? -7.716 26.340 31.389 1.00 34.11 947 ASP D N 1
ATOM 1962 C CA . ASP D 1 39 ? -8.920 25.556 31.632 1.00 33.07 947 ASP D CA 1
ATOM 1963 C C . ASP D 1 39 ? -8.582 24.071 31.633 1.00 24.99 947 ASP D C 1
ATOM 1964 O O . ASP D 1 39 ? -7.411 23.698 31.620 1.00 34.15 947 ASP D O 1
ATOM 1969 N N . GLY D 1 40 ? -9.610 23.230 31.650 1.00 31.27 948 GLY D N 1
ATOM 1970 C CA . GLY D 1 40 ? -9.419 21.793 31.708 1.00 33.12 948 GLY D CA 1
ATOM 1971 C C . GLY D 1 40 ? -8.658 21.226 30.527 1.00 38.59 948 GLY D C 1
ATOM 1972 O O . GLY D 1 40 ? -7.929 20.244 30.665 1.00 42.20 948 GLY D O 1
ATOM 1973 N N . GLN D 1 41 ? -8.827 21.844 29.363 1.00 45.75 949 GLN D N 1
ATOM 1974 C CA . GLN D 1 41 ? -8.137 21.400 28.156 1.00 40.13 949 GLN D CA 1
ATOM 1975 C C . GLN D 1 41 ? -6.655 21.737 28.199 1.00 36.44 949 GLN D C 1
ATOM 1976 O O . GLN D 1 41 ? -5.809 20.879 27.951 1.00 39.09 949 GLN D O 1
ATOM 1982 N N . ALA D 1 42 ? -6.348 22.992 28.510 1.00 36.12 950 ALA D N 1
ATOM 1983 C CA . ALA D 1 42 ? -4.965 23.442 28.617 1.00 31.57 950 ALA D CA 1
ATOM 1984 C C . ALA D 1 42 ? -4.233 22.668 29.707 1.00 30.74 950 ALA D C 1
ATOM 1985 O O . ALA D 1 42 ? -3.039 22.397 29.595 1.00 44.80 950 ALA D O 1
ATOM 1987 N N . LEU D 1 43 ? -4.965 22.311 30.757 1.00 33.12 951 LEU D N 1
ATOM 1988 C CA . LEU D 1 43 ? -4.411 21.540 31.861 1.00 32.07 951 LEU D CA 1
ATOM 1989 C C . LEU D 1 43 ? -3.924 20.174 31.391 1.00 37.47 951 LEU D C 1
ATOM 1990 O O . LEU D 1 43 ? -2.869 19.702 31.814 1.00 34.02 951 LEU D O 1
ATOM 1995 N N . LEU D 1 44 ? -4.693 19.546 30.508 1.00 38.15 952 LEU D N 1
ATOM 1996 C CA . LEU D 1 44 ? -4.353 18.218 30.010 1.00 32.47 952 LEU D CA 1
ATOM 1997 C C . LEU D 1 44 ? -3.297 18.275 28.911 1.00 38.23 952 LEU D C 1
ATOM 1998 O O . LEU D 1 44 ? -2.712 17.255 28.550 1.00 39.09 952 LEU D O 1
ATOM 2003 N N . LEU D 1 45 ? -3.057 19.471 28.382 1.00 32.45 953 LEU D N 1
ATOM 2004 C CA . LEU D 1 45 ? -2.057 19.656 27.337 1.00 29.36 953 LEU D CA 1
ATOM 2005 C C . LEU D 1 45 ? -0.681 19.930 27.931 1.00 36.12 953 LEU D C 1
ATOM 2006 O O . LEU D 1 45 ? 0.329 19.879 27.229 1.00 40.65 953 LEU D O 1
ATOM 2011 N N . LEU D 1 46 ? -0.651 20.225 29.226 1.00 37.11 954 LEU D N 1
ATOM 2012 C CA . LEU D 1 46 ? 0.595 20.540 29.914 1.00 49.20 954 LEU D CA 1
ATOM 2013 C C . LEU D 1 46 ? 1.572 19.372 29.910 1.00 48.18 954 LEU D C 1
ATOM 2014 O O . LEU D 1 46 ? 1.195 18.230 30.171 1.00 49.80 954 LEU D O 1
ATOM 2019 N N . LYS D 1 47 ? 2.829 19.670 29.604 1.00 40.74 955 LYS D N 1
ATOM 2020 C CA . LYS D 1 47 ? 3.895 18.680 29.663 1.00 48.34 955 LYS D CA 1
ATOM 2021 C C . LYS D 1 47 ? 4.761 18.946 30.889 1.00 46.96 955 LYS D C 1
ATOM 2022 O O . LYS D 1 47 ? 4.648 19.999 31.518 1.00 46.86 955 LYS D O 1
ATOM 2028 N N . GLU D 1 48 ? 5.624 17.995 31.228 1.00 50.07 956 GLU D N 1
ATOM 2029 C CA . GLU D 1 48 ? 6.440 18.111 32.431 1.00 50.18 956 GLU D CA 1
ATOM 2030 C C . GLU D 1 48 ? 7.430 19.267 32.323 1.00 49.28 956 GLU D C 1
ATOM 2031 O O . GLU D 1 48 ? 7.778 19.894 33.325 1.00 62.63 956 GLU D O 1
ATOM 2037 N N . ASP D 1 49 ? 7.872 19.554 31.103 1.00 43.26 957 ASP D N 1
ATOM 2038 C CA . ASP D 1 49 ? 8.818 20.638 30.872 1.00 59.01 957 ASP D CA 1
ATOM 2039 C C . ASP D 1 49 ? 8.125 21.995 30.957 1.00 53.54 957 ASP D C 1
ATOM 2040 O O . ASP D 1 49 ? 8.737 22.990 31.349 1.00 54.87 957 ASP D O 1
ATOM 2045 N N . HIS D 1 50 ? 6.848 22.026 30.582 1.00 56.37 958 HIS D N 1
ATOM 2046 C CA . HIS D 1 50 ? 6.046 23.245 30.644 1.00 62.70 958 HIS D CA 1
ATOM 2047 C C . HIS D 1 50 ? 6.032 23.831 32.049 1.00 62.21 958 HIS D C 1
ATOM 2048 O O . HIS D 1 50 ? 6.197 25.036 32.231 1.00 69.03 958 HIS D O 1
ATOM 2055 N N . LEU D 1 51 ? 5.843 22.964 33.037 1.00 61.24 959 LEU D N 1
ATOM 2056 C CA . LEU D 1 51 ? 5.694 23.386 34.425 1.00 60.54 959 LEU D CA 1
ATOM 2057 C C . LEU D 1 51 ? 6.891 24.181 34.940 1.00 69.32 959 LEU D C 1
ATOM 2058 O O . LEU D 1 51 ? 6.747 25.328 35.360 1.00 72.88 959 LEU D O 1
ATOM 2063 N N . MET D 1 52 ? 8.072 23.575 34.898 1.00 67.72 960 MET D N 1
ATOM 2064 C CA . MET D 1 52 ? 9.264 24.203 35.460 1.00 66.87 960 MET D CA 1
ATOM 2065 C C . MET D 1 52 ? 9.765 25.390 34.636 1.00 85.41 960 MET D C 1
ATOM 2066 O O . MET D 1 52 ? 9.451 26.545 34.936 1.00 71.91 960 MET D O 1
ATOM 2071 N N . SER D 1 53 ? 10.543 25.095 33.599 1.00 85.85 961 SER D N 1
ATOM 2072 C CA . SER D 1 53 ? 11.271 26.118 32.852 1.00 96.67 961 SER D CA 1
ATOM 2073 C C . SER D 1 53 ? 10.375 27.139 32.151 1.00 88.71 961 SER D C 1
ATOM 2074 O O . SER D 1 53 ? 10.745 28.305 32.012 1.00 113.68 961 SER D O 1
ATOM 2077 N N . ALA D 1 54 ? 9.201 26.704 31.708 1.00 72.51 962 ALA D N 1
ATOM 2078 C CA . ALA D 1 54 ? 8.331 27.571 30.920 1.00 88.45 962 ALA D CA 1
ATOM 2079 C C . ALA D 1 54 ? 7.393 28.410 31.784 1.00 81.99 962 ALA D C 1
ATOM 2080 O O . ALA D 1 54 ? 7.144 29.578 31.485 1.00 78.14 962 ALA D O 1
ATOM 2082 N N . MET D 1 55 ? 6.876 27.822 32.857 1.00 80.32 963 MET D N 1
ATOM 2083 C CA . MET D 1 55 ? 5.877 28.502 33.678 1.00 75.69 963 MET D CA 1
ATOM 2084 C C . MET D 1 55 ? 6.463 29.102 34.950 1.00 66.21 963 MET D C 1
ATOM 2085 O O . MET D 1 55 ? 5.722 29.613 35.792 1.00 60.26 963 MET D O 1
ATOM 2090 N N . ASN D 1 56 ? 7.786 29.038 35.083 1.00 59.74 964 ASN D N 1
ATOM 2091 C CA . ASN D 1 56 ? 8.483 29.601 36.237 1.00 76.71 964 ASN D CA 1
ATOM 2092 C C . ASN D 1 56 ? 8.011 28.993 37.553 1.00 72.19 964 ASN D C 1
ATOM 2093 O O . ASN D 1 56 ? 7.749 29.709 38.522 1.00 69.56 964 ASN D O 1
ATOM 2098 N N . ILE D 1 57 ? 7.900 27.669 37.582 1.00 70.93 965 ILE D N 1
ATOM 2099 C CA . ILE D 1 57 ? 7.385 26.977 38.758 1.00 61.17 965 ILE D CA 1
ATOM 2100 C C . ILE D 1 57 ? 8.456 26.118 39.414 1.00 50.00 965 ILE D C 1
ATOM 2101 O O . ILE D 1 57 ? 9.136 25.337 38.748 1.00 69.37 965 ILE D O 1
ATOM 2106 N N . LYS D 1 58 ? 8.601 26.270 40.725 1.00 49.64 966 LYS D N 1
ATOM 2107 C CA . LYS D 1 58 ? 9.574 25.494 41.479 1.00 54.88 966 LYS D CA 1
ATOM 2108 C C . LYS D 1 58 ? 9.272 24.000 41.382 1.00 41.43 966 LYS D C 1
ATOM 2109 O O . LYS D 1 58 ? 8.112 23.597 41.285 1.00 35.39 966 LYS D O 1
ATOM 2115 N N . ARG D 1 59 ? 10.329 23.192 41.405 1.00 53.84 967 ARG D N 1
ATOM 2116 C CA . ARG D 1 59 ? 10.227 21.758 41.150 1.00 49.00 967 ARG D CA 1
ATOM 2117 C C . ARG D 1 59 ? 9.293 21.034 42.120 1.00 49.94 967 ARG D C 1
ATOM 2118 O O . ARG D 1 59 ? 8.612 20.085 41.731 1.00 36.86 967 ARG D O 1
ATOM 2126 N N . GLY D 1 60 ? 9.267 21.484 43.372 1.00 49.69 968 GLY D N 1
ATOM 2127 C CA . GLY D 1 60 ? 8.429 20.879 44.400 1.00 35.82 968 GLY D CA 1
ATOM 2128 C C . GLY D 1 60 ? 6.955 20.813 44.027 1.00 46.99 968 GLY D C 1
ATOM 2129 O O . GLY D 1 60 ? 6.408 19.730 43.838 1.00 45.77 968 GLY D O 1
ATOM 2130 N N . PRO D 1 61 ? 6.302 21.982 43.913 1.00 41.87 969 PRO D N 1
ATOM 2131 C CA . PRO D 1 61 ? 4.922 22.120 43.429 1.00 41.71 969 PRO D CA 1
ATOM 2132 C C . PRO D 1 61 ? 4.710 21.539 42.037 1.00 35.57 969 PRO D C 1
ATOM 2133 O O . PRO D 1 61 ? 3.667 20.938 41.792 1.00 36.69 969 PRO D O 1
ATOM 2137 N N . ALA D 1 62 ? 5.672 21.752 41.142 1.00 41.24 970 ALA D N 1
ATOM 2138 C CA . ALA D 1 62 ? 5.602 21.246 39.772 1.00 37.65 970 ALA D CA 1
ATOM 2139 C C . ALA D 1 62 ? 5.509 19.723 39.736 1.00 40.47 970 ALA D C 1
ATOM 2140 O O . ALA D 1 62 ? 4.842 19.153 38.870 1.00 38.92 970 ALA D O 1
ATOM 2142 N N . LEU D 1 63 ? 6.191 19.069 40.672 1.00 40.88 971 LEU D N 1
ATOM 2143 C CA . LEU D 1 63 ? 6.131 17.615 40.796 1.00 44.76 971 LEU D CA 1
ATOM 2144 C C . LEU D 1 63 ? 4.744 17.145 41.219 1.00 38.56 971 LEU D C 1
ATOM 2145 O O . LEU D 1 63 ? 4.195 16.202 40.64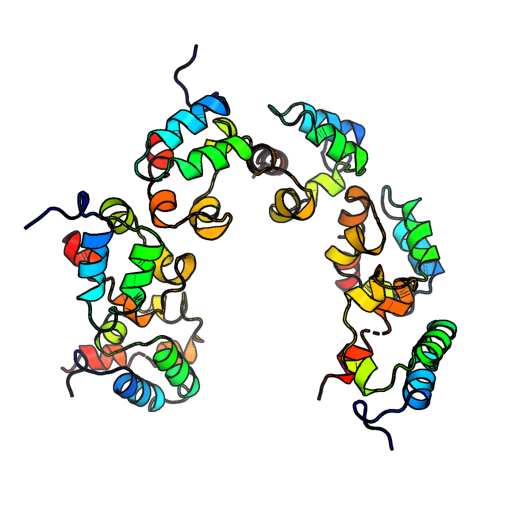8 1.00 44.72 971 LEU D O 1
ATOM 2150 N N . LYS D 1 64 ? 4.187 17.804 42.230 1.00 41.23 972 LYS D N 1
ATOM 2151 C CA . LYS D 1 64 ? 2.895 17.416 42.779 1.00 39.15 972 LYS D CA 1
ATOM 2152 C C . LYS D 1 64 ? 1.750 17.691 41.809 1.00 30.40 972 LYS D C 1
ATOM 2153 O O . LYS D 1 64 ? 0.811 16.904 41.709 1.00 35.89 972 LYS D O 1
ATOM 2159 N N . ILE D 1 65 ? 1.833 18.807 41.093 1.00 33.33 973 ILE D N 1
ATOM 2160 C CA . ILE D 1 65 ? 0.828 19.139 40.091 1.00 30.77 973 ILE D CA 1
ATOM 2161 C C . ILE D 1 65 ? 0.889 18.149 38.931 1.00 39.13 973 ILE D C 1
ATOM 2162 O O . ILE D 1 65 ? -0.140 17.671 38.458 1.00 41.36 973 ILE D O 1
ATOM 2177 N N . ALA D 1 67 ? 1.969 15.152 38.973 1.00 43.61 975 ALA D N 1
ATOM 2178 C CA . ALA D 1 67 ? 1.526 13.852 39.465 1.00 43.21 975 ALA D CA 1
ATOM 2179 C C . ALA D 1 67 ? 0.005 13.776 39.555 1.00 46.82 975 ALA D C 1
ATOM 2180 O O . ALA D 1 67 ? -0.595 12.760 39.205 1.00 52.88 975 ALA D O 1
ATOM 2182 N N . ARG D 1 68 ? -0.613 14.854 40.029 1.00 44.81 976 ARG D N 1
ATOM 2183 C CA . ARG D 1 68 ? -2.064 14.903 40.176 1.00 54.48 976 ARG D CA 1
ATOM 2184 C C . ARG D 1 68 ? -2.766 14.881 38.822 1.00 52.44 976 ARG D C 1
ATOM 2185 O O . ARG D 1 68 ? -3.871 14.353 38.696 1.00 55.60 976 ARG D O 1
ATOM 2193 N N . ILE D 1 69 ? -2.121 15.461 37.815 1.00 46.21 977 ILE D N 1
ATOM 2194 C CA . ILE D 1 69 ? -2.653 15.451 36.457 1.00 47.55 977 ILE D CA 1
ATOM 2195 C C . ILE D 1 69 ? -2.623 14.031 35.897 1.00 48.43 977 ILE D C 1
ATOM 2196 O O . ILE D 1 69 ? -3.560 13.595 35.227 1.00 52.40 977 ILE D O 1
ATOM 2201 N N . ASN D 1 70 ? -1.546 13.308 36.192 1.00 56.30 978 ASN D N 1
ATOM 2202 C CA . ASN D 1 70 ? -1.421 11.911 35.792 1.00 46.62 978 ASN D CA 1
ATOM 2203 C C . ASN D 1 70 ? -2.486 11.034 36.442 1.00 53.42 978 ASN D C 1
ATOM 2204 O O . ASN D 1 70 ? -2.845 9.983 35.911 1.00 68.31 978 ASN D O 1
ATOM 2209 N N . SER D 1 71 ? -2.985 11.471 37.595 1.00 54.18 979 SER D N 1
ATOM 2210 C CA . SER D 1 71 ? -4.045 10.752 38.292 1.00 45.48 979 SER D CA 1
ATOM 2211 C C . SER D 1 71 ? -5.381 10.917 37.576 1.00 48.31 979 SER D C 1
ATOM 2212 O O . SER D 1 71 ? -6.167 9.974 37.494 1.00 69.72 979 SER D O 1
ATOM 2215 N N . LEU D 1 72 ? -5.636 12.116 37.058 1.00 51.44 980 LEU D N 1
ATOM 2216 C CA . LEU D 1 72 ? -6.864 12.379 36.310 1.00 46.25 980 LEU D CA 1
ATOM 2217 C C . LEU D 1 72 ? -6.934 11.520 35.055 1.00 45.66 980 LEU D C 1
ATOM 2218 O O . LEU D 1 72 ? -8.009 11.090 34.644 1.00 63.63 980 LEU D O 1
ATOM 2223 N N . LYS D 1 73 ? -5.777 11.266 34.456 1.00 61.44 981 LYS D N 1
ATOM 2224 C CA . LYS D 1 73 ? -5.705 10.428 33.268 1.00 60.73 981 LYS D CA 1
ATOM 2225 C C . LYS D 1 73 ? -5.672 8.950 33.655 1.00 78.03 981 LYS D C 1
ATOM 2226 O O . LYS D 1 73 ? -5.461 8.079 32.811 1.00 83.18 981 LYS D O 1
ATOM 2232 N N . GLU D 1 74 ? -5.878 8.691 34.946 1.00 76.19 982 GLU D N 1
ATOM 2233 C CA . GLU D 1 74 ? -6.098 7.345 35.478 1.00 64.44 982 GLU D CA 1
ATOM 2234 C C . GLU D 1 74 ? -4.955 6.376 35.193 1.00 93.75 982 GLU D C 1
ATOM 2235 O O . GLU D 1 74 ? -5.158 5.158 35.205 1.00 104.74 982 GLU D O 1
ATOM 2241 N N . SER D 1 75 ? -3.765 6.925 34.951 1.00 81.21 983 SER D N 1
ATOM 2242 C CA . SER D 1 75 ? -2.579 6.140 34.611 1.00 86.62 983 SER D CA 1
ATOM 2243 C C . SER D 1 75 ? -2.815 5.279 33.370 1.00 81.45 983 SER D C 1
ATOM 2244 O O . SER D 1 75 ? -2.828 5.787 32.245 1.00 81.32 983 SER D O 1
ATOM 2247 N N . THR E 1 4 ? -8.732 19.018 4.551 1.00 114.54 912 THR E N 1
ATOM 2248 C CA . THR E 1 4 ? -8.689 20.470 4.421 1.00 107.08 912 THR E CA 1
ATOM 2249 C C . THR E 1 4 ? -9.033 20.905 3.001 1.00 89.19 912 THR E C 1
ATOM 2250 O O . THR E 1 4 ? -8.155 20.973 2.141 1.00 88.98 912 THR E O 1
ATOM 2254 N N . ARG E 1 5 ? -10.309 21.197 2.758 1.00 71.92 913 ARG E N 1
ATOM 2255 C CA . ARG E 1 5 ? -10.742 21.667 1.444 1.00 97.41 913 ARG E CA 1
ATOM 2256 C C . ARG E 1 5 ? -10.063 22.992 1.127 1.00 99.53 913 ARG E C 1
ATOM 2257 O O . ARG E 1 5 ? -9.661 23.247 -0.010 1.00 97.85 913 ARG E O 1
ATOM 2265 N N . THR E 1 6 ? -9.942 23.833 2.148 1.00 95.51 914 THR E N 1
ATOM 2266 C CA . THR E 1 6 ? -9.146 25.046 2.051 1.00 97.93 914 THR E CA 1
ATOM 2267 C C . THR E 1 6 ? -7.805 24.789 2.720 1.00 89.28 914 THR E C 1
ATOM 2268 O O . THR E 1 6 ? -7.724 24.720 3.947 1.00 83.41 914 THR E O 1
ATOM 2272 N N . GLU E 1 7 ? -6.762 24.619 1.911 1.00 87.02 915 GLU E N 1
ATOM 2273 C CA . GLU E 1 7 ? -5.427 24.370 2.438 1.00 70.28 915 GLU E CA 1
ATOM 2274 C C . GLU E 1 7 ? -5.022 25.505 3.367 1.00 62.21 915 GLU E C 1
ATOM 2275 O O . GLU E 1 7 ? -5.209 26.673 3.039 1.00 60.65 915 GLU E O 1
ATOM 2281 N N . PRO E 1 8 ? -4.479 25.162 4.544 1.00 59.66 916 PRO E N 1
ATOM 2282 C CA . PRO E 1 8 ? -4.121 26.184 5.534 1.00 46.58 916 PRO E CA 1
ATOM 2283 C C . PRO E 1 8 ? -3.045 27.136 5.020 1.00 44.88 916 PRO E C 1
ATOM 2284 O O . PRO E 1 8 ? -2.971 28.275 5.471 1.00 45.28 916 PRO E O 1
ATOM 2288 N N . SER E 1 9 ? -2.239 26.672 4.070 1.00 47.28 917 SER E N 1
ATOM 2289 C CA . SER E 1 9 ? -1.128 27.456 3.543 1.00 39.75 917 SER E CA 1
ATOM 2290 C C . SER E 1 9 ? -1.585 28.720 2.817 1.00 44.07 917 SER E C 1
ATOM 2291 O O . SER E 1 9 ? -0.849 29.706 2.753 1.00 42.30 917 SER E O 1
ATOM 2294 N N . ILE E 1 10 ? -2.799 28.694 2.274 1.00 41.29 918 ILE E N 1
ATOM 2295 C CA . ILE E 1 10 ? -3.318 29.847 1.546 1.00 35.17 918 ILE E CA 1
ATOM 2296 C C . ILE E 1 10 ? -4.329 30.642 2.362 1.00 39.61 918 ILE E C 1
ATOM 2297 O O . ILE E 1 10 ? -4.980 31.541 1.834 1.00 38.64 918 ILE E O 1
ATOM 2302 N N . TRP E 1 11 ? -4.454 30.313 3.645 1.00 48.11 919 TRP E N 1
ATOM 2303 C CA . TRP E 1 11 ? -5.345 31.049 4.536 1.00 35.54 919 TRP E CA 1
ATOM 2304 C C . TRP E 1 11 ? -4.912 32.504 4.657 1.00 43.92 919 TRP E C 1
ATOM 2305 O O . TRP E 1 11 ? -3.738 32.794 4.890 1.00 48.96 919 TRP E O 1
ATOM 2316 N N . THR E 1 12 ? -5.863 33.419 4.501 1.00 32.89 920 THR E N 1
ATOM 2317 C CA . THR E 1 12 ? -5.581 34.841 4.647 1.00 37.17 920 THR E CA 1
ATOM 2318 C C . THR E 1 12 ? -5.398 35.196 6.117 1.00 42.68 920 THR E C 1
ATOM 2319 O O . THR E 1 12 ? -5.462 34.328 6.987 1.00 39.10 920 THR E O 1
ATOM 2323 N N . VAL E 1 13 ? -5.172 36.475 6.392 1.00 46.98 921 VAL E N 1
ATOM 2324 C CA . VAL E 1 13 ? -5.048 36.944 7.766 1.00 33.41 921 VAL E CA 1
ATOM 2325 C C . VAL E 1 13 ? -6.386 36.798 8.488 1.00 33.98 921 VAL E C 1
ATOM 2326 O O . VAL E 1 13 ? -6.432 36.471 9.675 1.00 35.11 921 VAL E O 1
ATOM 2330 N N . ASP E 1 14 ? -7.476 37.021 7.759 1.00 42.64 922 ASP E N 1
ATOM 2331 C CA . ASP E 1 14 ? -8.813 36.913 8.334 1.00 47.62 922 ASP E CA 1
ATOM 2332 C C . ASP E 1 14 ? -9.273 35.462 8.457 1.00 38.97 922 ASP E C 1
ATOM 2333 O O . ASP E 1 14 ? -10.085 35.137 9.323 1.00 44.35 922 ASP E O 1
ATOM 2338 N N . ASP E 1 15 ? -8.760 34.593 7.592 1.00 37.74 923 ASP E N 1
ATOM 2339 C CA . ASP E 1 15 ? -9.079 33.171 7.674 1.00 30.96 923 ASP E CA 1
ATOM 2340 C C . ASP E 1 15 ? -8.481 32.563 8.938 1.00 34.54 923 ASP E C 1
ATOM 2341 O O . ASP E 1 15 ? -9.057 31.655 9.536 1.00 36.64 923 ASP E O 1
ATOM 2346 N N . VAL E 1 16 ? -7.323 33.075 9.341 1.00 47.16 924 VAL E N 1
ATOM 2347 C CA . VAL E 1 16 ? -6.641 32.598 10.538 1.00 43.69 924 VAL E CA 1
ATOM 2348 C C . VAL E 1 16 ? -7.339 33.110 11.797 1.00 41.27 924 VAL E C 1
ATOM 2349 O O . VAL E 1 16 ? -7.447 32.392 12.792 1.00 39.56 924 VAL E O 1
ATOM 2353 N N . TRP E 1 17 ? -7.824 34.347 11.742 1.00 32.27 925 TRP E N 1
ATOM 2354 C CA . TRP E 1 17 ? -8.570 34.931 12.851 1.00 34.46 925 TRP E CA 1
ATOM 2355 C C . TRP E 1 17 ? -9.785 34.081 13.200 1.00 34.71 925 TRP E C 1
ATOM 2356 O O . TRP E 1 17 ? -10.067 33.836 14.372 1.00 36.13 925 TRP E O 1
ATOM 2367 N N . ALA E 1 18 ? -10.501 33.637 12.171 1.00 32.52 926 ALA E N 1
ATOM 2368 C CA . ALA E 1 18 ? -11.696 32.823 12.353 1.00 32.33 926 ALA E CA 1
ATOM 2369 C C . ALA E 1 18 ? -11.345 31.445 12.898 1.00 31.30 926 ALA E C 1
ATOM 2370 O O . ALA E 1 18 ? -12.124 30.841 13.633 1.00 38.42 926 ALA E O 1
ATOM 2372 N N . PHE E 1 19 ? -10.168 30.953 12.529 1.00 38.11 927 PHE E N 1
ATOM 2373 C CA . PHE E 1 19 ? -9.695 29.661 13.008 1.00 37.15 927 PHE E CA 1
ATOM 2374 C C . PHE E 1 19 ? -9.423 29.702 14.506 1.00 36.00 927 PHE E C 1
ATOM 2375 O O . PHE E 1 19 ? -9.872 28.830 15.249 1.00 43.88 927 PHE E O 1
ATOM 2383 N N . ILE E 1 20 ? -8.688 30.721 14.941 1.00 39.15 928 ILE E N 1
ATOM 2384 C CA . ILE E 1 20 ? -8.369 30.892 16.355 1.00 38.16 928 ILE E CA 1
ATOM 2385 C C . ILE E 1 20 ? -9.629 31.201 17.158 1.00 29.14 928 ILE E C 1
ATOM 2386 O O . ILE E 1 20 ? -9.785 30.744 18.290 1.00 31.44 928 ILE E O 1
ATOM 2391 N N . HIS E 1 21 ? -10.530 31.971 16.559 1.00 36.52 929 HIS E N 1
ATOM 2392 C CA . HIS E 1 21 ? -11.778 32.347 17.214 1.00 34.69 929 HIS E CA 1
ATOM 2393 C C . HIS E 1 21 ? -12.650 31.127 17.501 1.00 38.65 929 HIS E C 1
ATOM 2394 O O . HIS E 1 21 ? -13.403 31.106 18.474 1.00 44.65 929 HIS E O 1
ATOM 2401 N N . SER E 1 22 ? -12.539 30.110 16.651 1.00 42.95 930 SER E N 1
ATOM 2402 C CA . SER E 1 22 ? -13.322 28.888 16.805 1.00 37.55 930 SER E CA 1
ATOM 2403 C C . SER E 1 22 ? -12.751 27.992 17.898 1.00 44.14 930 SER E C 1
ATOM 2404 O O . SER E 1 22 ? -13.383 27.017 18.304 1.00 38.12 930 SER E O 1
ATOM 2407 N N . LEU E 1 23 ? -11.550 28.320 18.363 1.00 40.57 931 LEU E N 1
ATOM 2408 C CA . LEU E 1 23 ? -10.910 27.563 19.432 1.00 36.37 931 LEU E CA 1
ATOM 2409 C C . LEU E 1 23 ? -11.417 28.035 20.790 1.00 31.13 931 LEU E C 1
ATOM 2410 O O . LEU E 1 23 ? -11.610 29.233 20.998 1.00 42.02 931 LEU E O 1
ATOM 2415 N N . PRO E 1 24 ? -11.634 27.092 21.721 1.00 34.10 932 PRO E N 1
ATOM 2416 C CA . PRO E 1 24 ? -12.195 27.389 23.046 1.00 36.13 932 PRO E CA 1
ATOM 2417 C C . PRO E 1 24 ? -11.340 28.354 23.868 1.00 37.83 932 PRO E C 1
ATOM 2418 O O . PRO E 1 24 ? -10.186 28.058 24.178 1.00 40.62 932 PRO E O 1
ATOM 2422 N N . GLY E 1 25 ? -11.914 29.505 24.209 1.00 33.64 933 GLY E N 1
ATOM 2423 C CA . GLY E 1 25 ? -11.235 30.490 25.030 1.00 27.71 933 GLY E CA 1
ATOM 2424 C C . GLY E 1 25 ? -10.258 31.365 24.270 1.00 31.83 933 GLY E C 1
ATOM 2425 O O . GLY E 1 25 ? -9.585 32.211 24.861 1.00 38.16 933 GLY E O 1
ATOM 2426 N N . CYS E 1 26 ? -10.182 31.170 22.958 1.00 34.48 934 CYS E N 1
ATOM 2427 C CA . CYS E 1 26 ? -9.239 31.911 22.128 1.00 32.56 934 CYS E CA 1
ATOM 2428 C C . CYS E 1 26 ? -9.931 32.951 21.251 1.00 34.21 934 CYS E C 1
ATOM 2429 O O . CYS E 1 26 ? -9.369 33.396 20.250 1.00 39.10 934 CYS E O 1
ATOM 2432 N N . GLN E 1 27 ? -11.145 33.341 21.627 1.00 32.24 935 GLN E N 1
ATOM 2433 C CA . GLN E 1 27 ? -11.913 34.291 20.828 1.00 37.54 935 GLN E CA 1
ATOM 2434 C C . GLN E 1 27 ? -11.308 35.691 20.866 1.00 44.99 935 GLN E C 1
ATOM 2435 O O . GLN E 1 27 ? -11.298 36.395 19.856 1.00 45.29 935 GLN E O 1
ATOM 2441 N N . ASP E 1 28 ? -10.801 36.088 22.028 1.00 43.04 936 ASP E N 1
ATOM 2442 C CA . ASP E 1 28 ? -10.189 37.403 22.181 1.00 43.06 936 ASP E CA 1
ATOM 2443 C C . ASP E 1 28 ? -8.766 37.424 21.639 1.00 45.59 936 ASP E C 1
ATOM 2444 O O . ASP E 1 28 ? -8.349 38.391 21.000 1.00 44.25 936 ASP E O 1
ATOM 2449 N N . ILE E 1 29 ? -8.026 36.351 21.896 1.00 43.58 937 ILE E N 1
ATOM 2450 C CA . ILE E 1 29 ? -6.629 36.260 21.486 1.00 42.34 937 ILE E CA 1
ATOM 2451 C C . ILE E 1 29 ? -6.510 36.200 19.960 1.00 51.27 937 ILE E C 1
ATOM 2452 O O . ILE E 1 29 ? -5.465 36.526 19.394 1.00 52.91 937 ILE E O 1
ATOM 2457 N N . ALA E 1 30 ? -7.597 35.805 19.303 1.00 43.93 938 ALA E N 1
ATOM 2458 C CA . ALA E 1 30 ? -7.643 35.734 17.847 1.00 32.53 938 ALA E CA 1
ATOM 2459 C C . ALA E 1 30 ? -7.364 37.094 17.216 1.00 44.39 938 ALA E C 1
ATOM 2460 O O . ALA E 1 30 ? -6.771 37.180 16.142 1.00 48.39 938 ALA E O 1
ATOM 2462 N N . ASP E 1 31 ? -7.789 38.155 17.896 1.00 37.20 939 ASP E N 1
ATOM 2463 C CA . ASP E 1 31 ? -7.592 39.513 17.403 1.00 47.88 939 ASP E CA 1
ATOM 2464 C C . ASP E 1 31 ? -6.116 39.901 17.358 1.00 45.27 939 ASP E C 1
ATOM 2465 O O . ASP E 1 31 ? -5.723 40.772 16.581 1.00 42.10 939 ASP E O 1
ATOM 2470 N N . GLU E 1 32 ? -5.302 39.256 18.188 1.00 45.84 940 GLU E N 1
ATOM 2471 C CA . GLU E 1 32 ? -3.868 39.529 18.206 1.00 48.46 940 GLU E CA 1
ATOM 2472 C C . GLU E 1 32 ? -3.180 38.888 17.005 1.00 49.55 940 GLU E C 1
ATOM 2473 O O . GLU E 1 32 ? -2.238 39.448 16.445 1.00 51.83 940 GLU E O 1
ATOM 2479 N N . PHE E 1 33 ? -3.659 37.712 16.614 1.00 49.67 941 PHE E N 1
ATOM 2480 C CA . PHE E 1 33 ? -3.176 37.047 15.410 1.00 42.76 941 PHE E CA 1
ATOM 2481 C C . PHE E 1 33 ? -3.450 37.905 14.181 1.00 43.78 941 PHE E C 1
ATOM 2482 O O . PHE E 1 33 ? -2.635 37.975 13.263 1.00 52.45 941 PHE E O 1
ATOM 2490 N N . ARG E 1 34 ? -4.607 38.557 14.176 1.00 44.77 942 ARG E N 1
ATOM 2491 C CA . ARG E 1 34 ? -4.991 39.432 13.077 1.00 51.59 942 ARG E CA 1
ATOM 2492 C C . ARG E 1 34 ? -4.164 40.714 13.107 1.00 41.35 942 ARG E C 1
ATOM 2493 O O . ARG E 1 34 ? -3.832 41.276 12.063 1.00 50.74 942 ARG E O 1
ATOM 2501 N N . ALA E 1 35 ? -3.833 41.166 14.312 1.00 36.18 943 ALA E N 1
ATOM 2502 C CA . ALA E 1 35 ? -3.046 42.381 14.490 1.00 38.61 943 ALA E CA 1
ATOM 2503 C C . ALA E 1 35 ? -1.619 42.209 13.975 1.00 60.10 943 ALA E C 1
ATOM 2504 O O . ALA E 1 35 ? -1.086 43.094 13.309 1.00 65.11 943 ALA E O 1
ATOM 2506 N N . GLN E 1 36 ? -1.007 41.066 14.275 1.00 61.97 944 GLN E N 1
ATOM 2507 C CA . GLN E 1 36 ? 0.367 40.802 13.851 1.00 50.70 944 GLN E CA 1
ATOM 2508 C C . GLN E 1 36 ? 0.439 40.278 12.419 1.00 40.14 944 GLN E C 1
ATOM 2509 O O . GLN E 1 36 ? 1.496 39.836 11.966 1.00 37.39 944 GLN E O 1
ATOM 2515 N N . GLU E 1 37 ? -0.693 40.338 11.721 1.00 46.08 945 GLU E N 1
ATOM 2516 C CA . GLU E 1 37 ? -0.790 39.941 10.321 1.00 55.30 945 GLU E CA 1
ATOM 2517 C C . GLU E 1 37 ? -0.308 38.513 10.089 1.00 60.89 945 GLU E C 1
ATOM 2518 O O . GLU E 1 37 ? 0.525 38.260 9.219 1.00 52.12 945 GLU E O 1
ATOM 2524 N N . ILE E 1 38 ? -0.840 37.583 10.874 1.00 49.59 946 ILE E N 1
ATOM 2525 C CA . ILE E 1 38 ? -0.496 36.176 10.725 1.00 44.87 946 ILE E CA 1
ATOM 2526 C C . ILE E 1 38 ? -1.452 35.485 9.766 1.00 42.09 946 ILE E C 1
ATOM 2527 O O . ILE E 1 38 ? -2.601 35.213 10.113 1.00 37.62 946 ILE E O 1
ATOM 2532 N N . ASP E 1 39 ? -0.977 35.215 8.555 1.00 42.45 947 ASP E N 1
ATOM 2533 C CA . ASP E 1 39 ? -1.753 34.446 7.593 1.00 30.90 947 ASP E CA 1
ATOM 2534 C C . ASP E 1 39 ? -1.505 32.962 7.812 1.00 37.00 947 ASP E C 1
ATOM 2535 O O . ASP E 1 39 ? -0.848 32.574 8.778 1.00 35.59 947 ASP E O 1
ATOM 2540 N N . GLY E 1 40 ? -2.037 32.134 6.921 1.00 33.96 948 GLY E N 1
ATOM 2541 C CA . GLY E 1 40 ? -1.877 30.698 7.039 1.00 34.85 948 GLY E CA 1
ATOM 2542 C C . GLY E 1 40 ? -0.424 30.290 6.914 1.00 43.00 948 GLY E C 1
ATOM 2543 O O . GLY E 1 40 ? 0.007 29.294 7.496 1.00 29.75 948 GLY E O 1
ATOM 2544 N N . GLN E 1 41 ? 0.333 31.072 6.153 1.00 46.56 949 GLN E N 1
ATOM 2545 C CA . GLN E 1 41 ? 1.751 30.819 5.955 1.00 39.84 949 GLN E CA 1
ATOM 2546 C C . GLN E 1 41 ? 2.521 31.009 7.258 1.00 31.38 949 GLN E C 1
ATOM 2547 O O . GLN E 1 41 ? 3.320 30.158 7.646 1.00 34.38 949 GLN E O 1
ATOM 2553 N N . ALA E 1 42 ? 2.266 32.125 7.933 1.00 32.79 950 ALA E N 1
ATOM 2554 C CA . ALA E 1 42 ? 2.913 32.418 9.206 1.00 29.70 950 ALA E CA 1
ATOM 2555 C C . ALA E 1 42 ? 2.408 31.491 10.307 1.00 31.01 950 ALA E C 1
ATOM 2556 O O . ALA E 1 42 ? 3.144 31.156 11.233 1.00 28.53 950 ALA E O 1
ATOM 2558 N N . LEU E 1 43 ? 1.148 31.081 10.196 1.00 38.38 951 LEU E N 1
ATOM 2559 C CA . LEU E 1 43 ? 0.526 30.200 11.178 1.00 24.87 951 LEU E CA 1
ATOM 2560 C C . LEU E 1 43 ? 1.243 28.855 11.264 1.00 29.25 951 LEU E C 1
ATOM 2561 O O . LEU E 1 43 ? 1.333 28.256 12.335 1.00 28.57 951 LEU E O 1
ATOM 2566 N N . LEU E 1 44 ? 1.754 28.388 10.129 1.00 39.21 952 LEU E N 1
ATOM 2567 C CA . LEU E 1 44 ? 2.447 27.106 10.069 1.00 36.47 952 LEU E CA 1
ATOM 2568 C C . LEU E 1 44 ? 3.919 27.247 10.437 1.00 36.00 952 LEU E C 1
ATOM 2569 O O . LEU E 1 44 ? 4.598 26.257 10.706 1.00 42.10 952 LEU E O 1
ATOM 2574 N N . LEU E 1 45 ? 4.406 28.483 10.447 1.00 39.75 953 LEU E N 1
ATOM 2575 C CA . LEU E 1 45 ? 5.796 28.756 10.795 1.00 39.51 953 LEU E CA 1
ATOM 2576 C C . LEU E 1 45 ? 5.956 28.953 12.298 1.00 40.35 953 LEU E C 1
ATOM 2577 O O . LEU E 1 45 ? 7.072 28.962 12.817 1.00 35.70 953 LEU E O 1
ATOM 2582 N N . LEU E 1 46 ? 4.832 29.112 12.989 1.00 40.95 954 LEU E N 1
ATOM 2583 C CA . LEU E 1 46 ? 4.832 29.296 14.435 1.00 30.14 954 LEU E CA 1
ATOM 2584 C C . LEU E 1 46 ? 5.348 28.064 15.165 1.00 34.72 954 LEU E C 1
ATOM 2585 O O . LEU E 1 46 ? 5.089 26.931 14.760 1.00 41.16 954 LEU E O 1
ATOM 2590 N N . LYS E 1 47 ? 6.086 28.299 16.242 1.00 41.44 955 LYS E N 1
ATOM 2591 C CA . LYS E 1 47 ? 6.551 27.222 17.101 1.00 41.45 955 LYS E CA 1
ATOM 2592 C C . LYS E 1 47 ? 5.984 27.416 18.500 1.00 40.68 955 LYS E C 1
ATOM 2593 O O . LYS E 1 47 ? 5.419 28.467 18.806 1.00 46.18 955 LYS E O 1
ATOM 2599 N N . GLU E 1 48 ? 6.133 26.400 19.343 1.00 43.26 956 GLU E N 1
ATOM 2600 C CA . GLU E 1 48 ? 5.538 26.407 20.674 1.00 41.52 956 GLU E CA 1
ATOM 2601 C C . GLU E 1 48 ? 6.036 27.578 21.519 1.00 55.15 956 GLU E C 1
ATOM 2602 O O . GLU E 1 48 ? 5.279 28.156 22.299 1.00 66.88 956 GLU E O 1
ATOM 2608 N N . ASP E 1 49 ? 7.306 27.931 21.346 1.00 52.35 957 ASP E N 1
ATOM 2609 C CA . ASP E 1 49 ? 7.906 29.038 22.083 1.00 40.56 957 ASP E CA 1
ATOM 2610 C C . ASP E 1 49 ? 7.411 30.389 21.573 1.00 49.99 957 ASP E C 1
ATOM 2611 O O . ASP E 1 49 ? 7.312 31.352 22.335 1.00 58.31 957 ASP E O 1
ATOM 2616 N N . HIS E 1 50 ? 7.101 30.453 20.282 1.00 60.76 958 HIS E N 1
ATOM 2617 C CA . HIS E 1 50 ? 6.656 31.692 19.651 1.00 49.43 958 HIS E CA 1
ATOM 2618 C C . HIS E 1 50 ? 5.355 32.219 20.246 1.00 60.93 958 HIS E C 1
ATOM 2619 O O . HIS E 1 50 ? 5.144 33.428 20.324 1.00 60.31 958 HIS E O 1
ATOM 2626 N N . LEU E 1 51 ? 4.484 31.308 20.663 1.00 55.74 959 LEU E N 1
ATOM 2627 C CA . LEU E 1 51 ? 3.171 31.688 21.167 1.00 71.35 959 LEU E CA 1
ATOM 2628 C C . LEU E 1 51 ? 3.257 32.508 22.455 1.00 72.60 959 LEU E C 1
ATOM 2629 O O . LEU E 1 51 ? 2.691 33.596 22.544 1.00 81.03 959 LEU E O 1
ATOM 2634 N N . MET E 1 52 ? 3.980 31.991 23.441 1.00 54.86 960 MET E N 1
ATOM 2635 C CA . MET E 1 52 ? 4.072 32.640 24.745 1.00 65.74 960 MET E CA 1
ATOM 2636 C C . MET E 1 52 ? 4.844 33.957 24.702 1.00 75.02 960 MET E C 1
ATOM 2637 O O . MET E 1 52 ? 4.315 35.014 25.053 1.00 54.67 960 MET E O 1
ATOM 2642 N N . SER E 1 53 ? 6.098 33.879 24.268 1.00 92.25 961 SER E N 1
ATOM 2643 C CA . SER E 1 53 ? 7.035 34.994 24.380 1.00 80.64 961 SER E CA 1
ATOM 2644 C C . SER E 1 53 ? 6.839 36.091 23.332 1.00 71.26 961 SER E C 1
ATOM 2645 O O . SER E 1 53 ? 6.782 37.274 23.668 1.00 84.07 961 SER E O 1
ATOM 2648 N N . ALA E 1 54 ? 6.741 35.699 22.066 1.00 74.88 962 ALA E N 1
ATOM 2649 C CA . ALA E 1 54 ? 6.704 36.665 20.970 1.00 89.51 962 ALA E CA 1
ATOM 2650 C C . ALA E 1 54 ? 5.434 37.517 20.973 1.00 86.65 962 ALA E C 1
ATOM 2651 O O . ALA E 1 54 ? 5.502 38.737 20.828 1.00 94.04 962 ALA E O 1
ATOM 2653 N N . MET E 1 55 ? 4.279 36.882 21.145 1.00 77.53 963 MET E N 1
ATOM 2654 C CA . MET E 1 55 ? 3.010 37.589 21.010 1.00 85.54 963 MET E CA 1
ATOM 2655 C C . MET E 1 55 ? 2.374 37.973 22.345 1.00 89.31 963 MET E C 1
ATOM 2656 O O . MET E 1 55 ? 1.276 38.530 22.369 1.00 96.04 963 MET E O 1
ATOM 2661 N N . ASN E 1 56 ? 3.065 37.675 23.443 1.00 72.27 964 ASN E N 1
ATOM 2662 C CA . ASN E 1 56 ? 2.540 37.918 24.785 1.00 77.78 964 ASN E CA 1
ATOM 2663 C C . ASN E 1 56 ? 1.187 37.235 24.991 1.00 79.76 964 ASN E C 1
ATOM 2664 O O . ASN E 1 56 ? 0.262 37.817 25.557 1.00 81.31 964 ASN E O 1
ATOM 2669 N N . ILE E 1 57 ? 1.080 35.999 24.513 1.00 69.12 965 ILE E N 1
ATOM 2670 C CA . ILE E 1 57 ? -0.149 35.223 24.638 1.00 55.08 965 ILE E CA 1
ATOM 2671 C C . ILE E 1 57 ? -0.166 34.451 25.949 1.00 52.06 965 ILE E C 1
ATOM 2672 O O . ILE E 1 57 ? 0.842 33.863 26.340 1.00 61.66 965 ILE E O 1
ATOM 2677 N N . LYS E 1 58 ? -1.308 34.462 26.629 1.00 48.01 966 LYS E N 1
ATOM 2678 C CA . LYS E 1 58 ? -1.473 33.686 27.852 1.00 36.32 966 LYS E CA 1
ATOM 2679 C C . LYS E 1 58 ? -1.312 32.195 27.577 1.00 36.22 966 LYS E C 1
ATOM 2680 O O . LYS E 1 58 ? -1.651 31.713 26.497 1.00 31.66 966 LYS E O 1
ATOM 2686 N N . ARG E 1 59 ? -0.788 31.475 28.562 1.00 31.15 967 ARG E N 1
ATOM 2687 C CA . ARG E 1 59 ? -0.409 30.078 28.376 1.00 37.32 967 ARG E CA 1
ATOM 2688 C C . ARG E 1 59 ? -1.588 29.181 28.023 1.00 31.45 967 ARG E C 1
ATOM 2689 O O . ARG E 1 59 ? -1.462 28.301 27.174 1.00 42.10 967 ARG E O 1
ATOM 2697 N N . GLY E 1 60 ? -2.722 29.399 28.685 1.00 33.12 968 GLY E N 1
ATOM 2698 C CA . GLY E 1 60 ? -3.928 28.621 28.448 1.00 26.04 968 GLY E CA 1
ATOM 2699 C C . GLY E 1 60 ? -4.318 28.499 26.986 1.00 35.58 968 GLY E C 1
ATOM 2700 O O . GLY E 1 60 ? -4.311 27.397 26.435 1.00 36.85 968 GLY E O 1
ATOM 2701 N N . PRO E 1 61 ? -4.670 29.631 26.353 1.00 32.57 969 PRO E N 1
ATOM 2702 C CA . PRO E 1 61 ? -4.922 29.664 24.909 1.00 28.20 969 PRO E CA 1
ATOM 2703 C C . PRO E 1 61 ? -3.736 29.163 24.090 1.00 35.65 969 PRO E C 1
ATOM 2704 O O . PRO E 1 61 ? -3.940 28.418 23.134 1.00 43.17 969 PRO E O 1
ATOM 2708 N N . ALA E 1 62 ? -2.525 29.568 24.464 1.00 35.32 970 ALA E N 1
ATOM 2709 C CA . ALA E 1 62 ? -1.321 29.214 23.719 1.00 35.74 970 ALA E CA 1
ATOM 2710 C C . ALA E 1 62 ? -1.140 27.701 23.606 1.00 37.91 970 ALA E C 1
ATOM 2711 O O . ALA E 1 62 ? -0.685 27.200 22.579 1.00 32.72 970 ALA E O 1
ATOM 2713 N N . LEU E 1 63 ? -1.510 26.980 24.660 1.00 45.57 971 LEU E N 1
ATOM 2714 C CA . LEU E 1 63 ? -1.433 25.522 24.657 1.00 42.25 971 LEU E CA 1
ATOM 2715 C C . LEU E 1 63 ? -2.430 24.919 23.676 1.00 35.85 971 LEU E C 1
ATOM 2716 O O . LEU E 1 63 ? -2.098 24.008 22.916 1.00 37.79 971 LEU E O 1
ATOM 2721 N N . LYS E 1 64 ? -3.652 25.438 23.695 1.00 39.25 972 LYS E N 1
ATOM 2722 C CA . LYS E 1 64 ? -4.717 24.924 22.844 1.00 30.13 972 LYS E CA 1
ATOM 2723 C C . LYS E 1 64 ? -4.513 25.340 21.394 1.00 30.05 972 LYS E C 1
ATOM 2724 O O . LYS E 1 64 ? -4.836 24.589 20.477 1.00 38.77 972 LYS E O 1
ATOM 2730 N N . ILE E 1 65 ? -3.973 26.537 21.193 1.00 29.33 973 ILE E N 1
ATOM 2731 C CA . ILE E 1 65 ? -3.644 27.010 19.853 1.00 30.18 973 ILE E CA 1
ATOM 2732 C C . ILE E 1 65 ? -2.544 26.143 19.242 1.00 37.86 973 ILE E C 1
ATOM 2733 O O . ILE E 1 65 ? -2.597 25.794 18.063 1.00 40.03 973 ILE E O 1
ATOM 2748 N N . ALA E 1 67 ? -1.809 23.055 20.031 1.00 37.63 975 ALA E N 1
ATOM 2749 C CA . ALA E 1 67 ? -2.309 21.696 19.846 1.00 42.57 975 ALA E CA 1
ATOM 2750 C C . ALA E 1 67 ? -3.173 21.567 18.592 1.00 48.66 975 ALA E C 1
ATOM 2751 O O . ALA E 1 67 ? -3.028 20.615 17.824 1.00 41.23 975 ALA E O 1
ATOM 2753 N N . ARG E 1 68 ? -4.070 22.527 18.391 1.00 52.47 976 ARG E N 1
ATOM 2754 C CA . ARG E 1 68 ? -4.979 22.495 17.251 1.00 43.24 976 ARG E CA 1
ATOM 2755 C C . ARG E 1 68 ? -4.247 22.732 15.933 1.00 42.98 976 ARG E C 1
ATOM 2756 O O . ARG E 1 68 ? -4.733 22.347 14.870 1.00 47.04 976 ARG E O 1
ATOM 2764 N N . ILE E 1 69 ? -3.081 23.365 16.004 1.00 36.22 977 ILE E N 1
ATOM 2765 C CA . ILE E 1 69 ? -2.256 23.558 14.819 1.00 32.01 977 ILE E CA 1
ATOM 2766 C C . ILE E 1 69 ? -1.589 22.241 14.434 1.00 39.55 977 ILE E C 1
ATOM 2767 O O . ILE E 1 69 ? -1.547 21.879 13.260 1.00 51.38 977 ILE E O 1
ATOM 2772 N N . ASN E 1 70 ? -1.086 21.518 15.431 1.00 46.68 978 ASN E N 1
ATOM 2773 C CA . ASN E 1 70 ? -0.484 20.208 15.201 1.00 49.75 978 ASN E CA 1
ATOM 2774 C C . ASN E 1 70 ? -1.485 19.207 14.631 1.00 54.13 978 ASN E C 1
ATOM 2775 O O . ASN E 1 70 ? -1.124 18.339 13.838 1.00 56.99 978 ASN E O 1
ATOM 2780 N N . SER E 1 71 ? -2.743 19.330 15.046 1.00 53.27 979 SER E N 1
ATOM 2781 C CA . SER E 1 71 ? -3.810 18.482 14.525 1.00 53.86 979 SER E CA 1
ATOM 2782 C C . SER E 1 71 ? -4.199 18.930 13.121 1.00 52.39 979 SER E C 1
ATOM 2783 O O . SER E 1 71 ? -4.653 18.132 12.301 1.00 63.52 979 SER E O 1
ATOM 2786 N N . LEU E 1 72 ? -4.018 20.218 12.858 1.00 51.87 980 LEU E N 1
ATOM 2787 C CA . LEU E 1 72 ? -4.305 20.792 11.551 1.00 42.78 980 LEU E CA 1
ATOM 2788 C C . LEU E 1 72 ? -3.277 20.334 10.522 1.00 51.79 980 LEU E C 1
ATOM 2789 O O . LEU E 1 72 ? -3.581 20.208 9.336 1.00 68.20 980 LEU E O 1
ATOM 2794 N N . LYS E 1 73 ? -2.062 20.071 10.993 1.00 59.22 981 LYS E N 1
ATOM 2795 C CA . LYS E 1 73 ? -0.948 19.723 10.116 1.00 57.55 981 LYS E CA 1
ATOM 2796 C C . LYS E 1 73 ? -0.943 18.249 9.710 1.00 57.81 981 LYS E C 1
ATOM 2797 O O . LYS E 1 73 ? -0.107 17.825 8.912 1.00 67.88 981 LYS E O 1
ATOM 2803 N N . GLU E 1 74 ? -1.880 17.473 10.248 1.00 71.78 982 GLU E N 1
ATOM 2804 C CA . GLU E 1 74 ? -1.905 16.031 10.010 1.00 68.80 982 GLU E CA 1
ATOM 2805 C C . GLU E 1 74 ? -2.273 15.671 8.570 1.00 84.06 982 GLU E C 1
ATOM 2806 O O . GLU E 1 74 ? -2.129 14.518 8.161 1.00 104.61 982 GLU E O 1
ATOM 2812 N N . SER E 1 75 ? -2.749 16.654 7.809 1.00 84.70 983 SER E N 1
ATOM 2813 C CA . SER E 1 75 ? -3.161 16.426 6.426 1.00 67.84 983 SER E CA 1
ATOM 2814 C C . SER E 1 75 ? -2.009 15.910 5.568 1.00 68.55 983 SER E C 1
ATOM 2815 O O . SER E 1 75 ? -2.188 15.007 4.750 1.00 83.63 983 SER E O 1
ATOM 2818 N N . ARG F 1 5 ? 26.282 40.543 -9.128 1.00 93.48 913 ARG F N 1
ATOM 2819 C CA . ARG F 1 5 ? 24.954 40.034 -9.445 1.00 73.14 913 ARG F CA 1
ATOM 2820 C C . ARG F 1 5 ? 24.271 39.505 -8.181 1.00 98.46 913 ARG F C 1
ATOM 2821 O O . ARG F 1 5 ? 24.453 40.051 -7.093 1.00 69.17 913 ARG F O 1
ATOM 2829 N N . THR F 1 6 ? 23.498 38.433 -8.329 1.00 97.33 914 THR F N 1
ATOM 2830 C CA . THR F 1 6 ? 22.705 37.892 -7.230 1.00 80.63 914 THR F CA 1
ATOM 2831 C C . THR F 1 6 ? 23.407 36.770 -6.469 1.00 82.85 914 THR F C 1
ATOM 2832 O O . THR F 1 6 ? 23.305 35.598 -6.828 1.00 79.84 914 THR F O 1
ATOM 2836 N N . GLU F 1 7 ? 24.129 37.155 -5.421 1.00 75.95 915 GLU F N 1
ATOM 2837 C CA . GLU F 1 7 ? 24.653 36.220 -4.428 1.00 69.57 915 GLU F CA 1
ATOM 2838 C C . GLU F 1 7 ? 24.397 36.844 -3.063 1.00 72.44 915 GLU F C 1
ATOM 2839 O O . GLU F 1 7 ? 24.807 37.978 -2.822 1.00 79.85 915 GLU F O 1
ATOM 2845 N N . PRO F 1 8 ? 23.715 36.108 -2.170 1.00 67.79 916 PRO F N 1
ATOM 2846 C CA . PRO F 1 8 ? 23.225 36.653 -0.898 1.00 53.42 916 PRO F CA 1
ATOM 2847 C C . PRO F 1 8 ? 24.265 37.455 -0.115 1.00 53.91 916 PRO F C 1
ATOM 2848 O O . PRO F 1 8 ? 23.988 38.592 0.259 1.00 48.85 916 PRO F O 1
ATOM 2852 N N . SER F 1 9 ? 25.446 36.887 0.102 1.00 50.83 917 SER F N 1
ATOM 2853 C CA . SER F 1 9 ? 26.448 37.520 0.956 1.00 59.04 917 SER F CA 1
ATOM 2854 C C . SER F 1 9 ? 26.990 38.835 0.394 1.00 62.82 917 SER F C 1
ATOM 2855 O O . SER F 1 9 ? 27.529 39.655 1.136 1.00 56.13 917 SER F O 1
ATOM 2858 N N . ILE F 1 10 ? 26.845 39.038 -0.910 1.00 55.87 918 ILE F N 1
ATOM 2859 C CA . ILE F 1 10 ? 27.396 40.232 -1.546 1.00 62.67 918 ILE F CA 1
ATOM 2860 C C . ILE F 1 10 ? 26.309 41.223 -1.951 1.00 61.20 918 ILE F C 1
ATOM 2861 O O . ILE F 1 10 ? 26.586 42.216 -2.626 1.00 75.56 918 ILE F O 1
ATOM 2866 N N . TRP F 1 11 ? 25.075 40.953 -1.537 1.00 55.12 919 TRP F N 1
ATOM 2867 C CA . TRP F 1 11 ? 23.950 41.831 -1.848 1.00 47.39 919 TRP F CA 1
ATOM 2868 C C . TRP F 1 11 ? 24.119 43.222 -1.250 1.00 53.35 919 TRP F C 1
ATOM 2869 O O . TRP F 1 11 ? 24.740 43.387 -0.200 1.00 49.21 919 TRP F O 1
ATOM 2880 N N . THR F 1 12 ? 23.559 44.219 -1.928 1.00 50.41 920 THR F N 1
ATOM 2881 C CA . THR F 1 12 ? 23.585 45.590 -1.437 1.00 51.47 920 THR F CA 1
ATOM 2882 C C . THR F 1 12 ? 22.333 45.872 -0.619 1.00 51.66 920 THR F C 1
ATOM 2883 O O . THR F 1 12 ? 21.485 44.996 -0.447 1.00 42.26 920 THR F O 1
ATOM 2887 N N . VAL F 1 13 ? 22.221 47.098 -0.119 1.00 58.52 921 VAL F N 1
ATOM 2888 C CA . VAL F 1 13 ? 21.045 47.512 0.635 1.00 55.99 921 VAL F CA 1
ATOM 2889 C C . VAL F 1 13 ? 19.809 47.488 -0.262 1.00 64.80 921 VAL F C 1
ATOM 2890 O O . VAL F 1 13 ? 18.714 47.133 0.178 1.00 67.41 921 VAL F O 1
ATOM 2894 N N . ASP F 1 14 ? 19.998 47.854 -1.526 1.00 67.30 922 ASP F N 1
ATOM 2895 C CA . ASP F 1 14 ? 18.914 47.830 -2.504 1.00 69.04 922 ASP F CA 1
ATOM 2896 C C . ASP F 1 14 ? 18.502 46.400 -2.835 1.00 59.66 922 ASP F C 1
ATOM 2897 O O . ASP F 1 14 ? 17.316 46.104 -2.986 1.00 63.43 922 ASP F O 1
ATOM 2902 N N . ASP F 1 15 ? 19.494 45.521 -2.951 1.00 61.78 923 ASP F N 1
ATOM 2903 C CA . ASP F 1 15 ? 19.255 44.112 -3.248 1.00 51.83 923 ASP F CA 1
ATOM 2904 C C . ASP F 1 15 ? 18.394 43.459 -2.172 1.00 56.48 923 ASP F C 1
ATOM 2905 O O . ASP F 1 15 ? 17.516 42.649 -2.471 1.00 65.32 923 ASP F O 1
ATOM 2910 N N . VAL F 1 16 ? 18.651 43.820 -0.919 1.00 59.43 924 VAL F N 1
ATOM 2911 C CA . VAL F 1 16 ? 17.878 43.307 0.206 1.00 55.63 924 VAL F CA 1
ATOM 2912 C C . VAL F 1 16 ? 16.446 43.834 0.173 1.00 51.45 924 VAL F C 1
ATOM 2913 O O . VAL F 1 16 ? 15.497 43.076 0.367 1.00 57.58 924 VAL F O 1
ATOM 2917 N N . TRP F 1 17 ? 16.300 45.131 -0.085 1.00 48.97 925 TRP F N 1
ATOM 2918 C CA . TRP F 1 17 ? 14.984 45.758 -0.167 1.00 46.87 925 TRP F CA 1
ATOM 2919 C C . TRP F 1 17 ? 14.093 45.081 -1.196 1.00 46.19 925 TRP F C 1
ATOM 2920 O O . TRP F 1 17 ? 12.954 44.721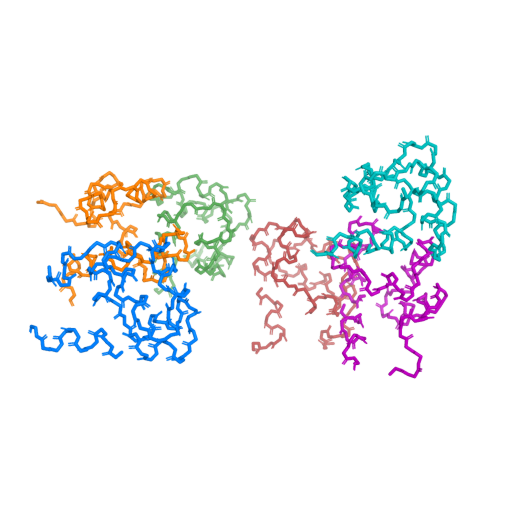 -0.902 1.00 46.34 925 TRP F O 1
ATOM 2931 N N . ALA F 1 18 ? 14.625 44.908 -2.401 1.00 42.73 926 ALA F N 1
ATOM 2932 C CA . ALA F 1 18 ? 13.890 44.268 -3.483 1.00 47.01 926 ALA F CA 1
ATOM 2933 C C . ALA F 1 18 ? 13.536 42.835 -3.113 1.00 50.22 926 ALA F C 1
ATOM 2934 O O . ALA F 1 18 ? 12.503 42.310 -3.528 1.00 46.63 926 ALA F O 1
ATOM 2936 N N . PHE F 1 19 ? 14.399 42.211 -2.320 1.00 47.14 927 PHE F N 1
ATOM 2937 C CA . PHE F 1 19 ? 14.175 40.847 -1.861 1.00 49.57 927 PHE F CA 1
ATOM 2938 C C . PHE F 1 19 ? 13.045 40.780 -0.836 1.00 55.33 927 PHE F C 1
ATOM 2939 O O . PHE F 1 19 ? 12.162 39.930 -0.933 1.00 57.56 927 PHE F O 1
ATOM 2947 N N . ILE F 1 20 ? 13.080 41.676 0.146 1.00 48.29 928 ILE F N 1
ATOM 2948 C CA . ILE F 1 20 ? 12.053 41.717 1.183 1.00 45.79 928 ILE F CA 1
ATOM 2949 C C . ILE F 1 20 ? 10.715 42.173 0.607 1.00 44.35 928 ILE F C 1
ATOM 2950 O O . ILE F 1 20 ? 9.656 41.684 1.003 1.00 61.17 928 ILE F O 1
ATOM 2955 N N . HIS F 1 21 ? 10.773 43.103 -0.340 1.00 49.10 929 HIS F N 1
ATOM 2956 C CA . HIS F 1 21 ? 9.571 43.689 -0.921 1.00 52.42 929 HIS F CA 1
ATOM 2957 C C . HIS F 1 21 ? 8.753 42.679 -1.723 1.00 53.33 929 HIS F C 1
ATOM 2958 O O . HIS F 1 21 ? 7.522 42.731 -1.726 1.00 71.07 929 HIS F O 1
ATOM 2965 N N . SER F 1 22 ? 9.439 41.762 -2.398 1.00 43.20 930 SER F N 1
ATOM 2966 C CA . SER F 1 22 ? 8.774 40.764 -3.230 1.00 42.78 930 SER F CA 1
ATOM 2967 C C . SER F 1 22 ? 7.939 39.799 -2.395 1.00 44.79 930 SER F C 1
ATOM 2968 O O . SER F 1 22 ? 7.022 39.154 -2.904 1.00 50.84 930 SER F O 1
ATOM 2971 N N . LEU F 1 23 ? 8.261 39.707 -1.109 1.00 41.48 931 LEU F N 1
ATOM 2972 C CA . LEU F 1 23 ? 7.539 38.830 -0.198 1.00 43.08 931 LEU F CA 1
ATOM 2973 C C . LEU F 1 23 ? 6.186 39.427 0.177 1.00 57.49 931 LEU F C 1
ATOM 2974 O O . LEU F 1 23 ? 6.065 40.643 0.333 1.00 54.36 931 LEU F O 1
ATOM 2979 N N . PRO F 1 24 ? 5.163 38.569 0.319 1.00 76.98 932 PRO F N 1
ATOM 2980 C CA . PRO F 1 24 ? 3.793 38.992 0.635 1.00 61.03 932 PRO F CA 1
ATOM 2981 C C . PRO F 1 24 ? 3.664 39.638 2.010 1.00 51.26 932 PRO F C 1
ATOM 2982 O O . PRO F 1 24 ? 3.995 39.014 3.017 1.00 46.59 932 PRO F O 1
ATOM 2986 N N . GLY F 1 25 ? 3.184 40.878 2.040 1.00 48.91 933 GLY F N 1
ATOM 2987 C CA . GLY F 1 25 ? 2.929 41.577 3.286 1.00 44.96 933 GLY F CA 1
ATOM 2988 C C . GLY F 1 25 ? 4.166 42.125 3.974 1.00 44.60 933 GLY F C 1
ATOM 2989 O O . GLY F 1 25 ? 4.078 42.663 5.078 1.00 44.43 933 GLY F O 1
ATOM 2990 N N . CYS F 1 26 ? 5.317 41.993 3.322 1.00 42.18 934 CYS F N 1
ATOM 2991 C CA . CYS F 1 26 ? 6.576 42.469 3.885 1.00 50.92 934 CYS F CA 1
ATOM 2992 C C . CYS F 1 26 ? 7.085 43.690 3.123 1.00 54.31 934 CYS F C 1
ATOM 2993 O O . CYS F 1 26 ? 8.292 43.915 3.018 1.00 56.77 934 CYS F O 1
ATOM 2996 N N . GLN F 1 27 ? 6.154 44.484 2.606 1.00 55.18 935 GLN F N 1
ATOM 2997 C CA . GLN F 1 27 ? 6.494 45.593 1.723 1.00 48.70 935 GLN F CA 1
ATOM 2998 C C . GLN F 1 27 ? 7.004 46.816 2.485 1.00 53.97 935 GLN F C 1
ATOM 2999 O O . GLN F 1 27 ? 8.009 47.414 2.104 1.00 48.39 935 GLN F O 1
ATOM 3005 N N . ASP F 1 28 ? 6.316 47.187 3.561 1.00 62.12 936 ASP F N 1
ATOM 3006 C CA . ASP F 1 28 ? 6.739 48.323 4.377 1.00 56.82 936 ASP F CA 1
ATOM 3007 C C . ASP F 1 28 ? 8.008 48.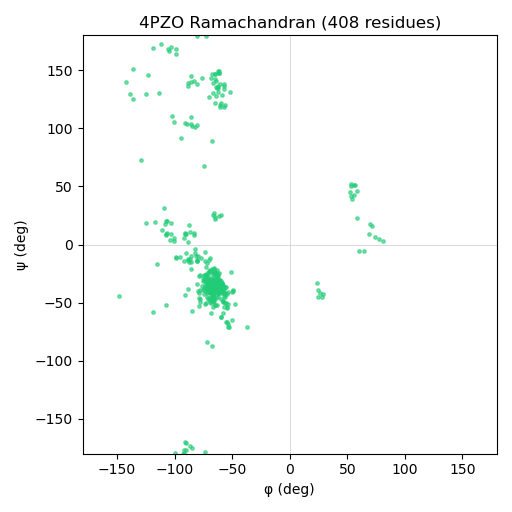002 5.156 1.00 64.39 936 ASP F C 1
ATOM 3008 O O . ASP F 1 28 ? 8.853 48.870 5.378 1.00 55.02 936 ASP F O 1
ATOM 3013 N N . ILE F 1 29 ? 8.124 46.748 5.575 1.00 53.20 937 ILE F N 1
ATOM 3014 C CA . ILE F 1 29 ? 9.283 46.276 6.321 1.00 47.85 937 ILE F CA 1
ATOM 3015 C C . ILE F 1 29 ? 10.555 46.403 5.485 1.00 44.07 937 ILE F C 1
ATOM 3016 O O . ILE F 1 29 ? 11.629 46.717 6.006 1.00 44.48 937 ILE F O 1
ATOM 3021 N N . ALA F 1 30 ? 10.417 46.182 4.181 1.00 47.83 938 ALA F N 1
ATOM 3022 C CA . ALA F 1 30 ? 11.527 46.329 3.248 1.00 47.43 938 ALA F CA 1
ATOM 3023 C C . ALA F 1 30 ? 12.123 47.731 3.312 1.00 45.93 938 ALA F C 1
ATOM 3024 O O . ALA F 1 30 ? 13.336 47.904 3.203 1.00 48.26 938 ALA F O 1
ATOM 3026 N N . ASP F 1 31 ? 11.265 48.729 3.499 1.00 46.49 939 ASP F N 1
ATOM 3027 C CA . ASP F 1 31 ? 11.714 50.111 3.623 1.00 52.58 939 ASP F CA 1
ATOM 3028 C C . ASP F 1 31 ? 12.495 50.323 4.913 1.00 38.96 939 ASP F C 1
ATOM 3029 O O . ASP F 1 31 ? 13.417 51.135 4.963 1.00 40.51 939 ASP F O 1
ATOM 3034 N N . GLU F 1 32 ? 12.122 49.589 5.956 1.00 36.09 940 GLU F N 1
ATOM 3035 C CA . GLU F 1 32 ? 12.835 49.665 7.222 1.00 49.73 940 GLU F CA 1
ATOM 3036 C C . GLU F 1 32 ? 14.227 49.072 7.068 1.00 50.42 940 GLU F C 1
ATOM 3037 O O . GLU F 1 32 ? 15.199 49.599 7.606 1.00 57.41 940 GLU F O 1
ATOM 3043 N N . PHE F 1 33 ? 14.313 47.973 6.327 1.00 48.90 941 PHE F N 1
ATOM 3044 C CA . PHE F 1 33 ? 15.591 47.332 6.044 1.00 34.87 941 PHE F CA 1
ATOM 3045 C C . PHE F 1 33 ? 16.533 48.284 5.317 1.00 40.11 941 PHE F C 1
ATOM 3046 O O . PHE F 1 33 ? 17.734 48.301 5.582 1.00 40.65 941 PHE F O 1
ATOM 3054 N N . ARG F 1 34 ? 15.977 49.069 4.398 1.00 47.50 942 ARG F N 1
ATOM 3055 C CA . ARG F 1 34 ? 16.734 50.096 3.689 1.00 48.53 942 ARG F CA 1
ATOM 3056 C C . ARG F 1 34 ? 17.364 51.083 4.649 1.00 41.01 942 ARG F C 1
ATOM 3057 O O . ARG F 1 34 ? 18.564 51.343 4.598 1.00 43.79 942 ARG F O 1
ATOM 3065 N N . ALA F 1 35 ? 16.522 51.648 5.508 1.00 46.84 943 ALA F N 1
ATOM 3066 C CA . ALA F 1 35 ? 16.925 52.721 6.403 1.00 46.40 943 ALA F CA 1
ATOM 3067 C C . ALA F 1 35 ? 17.988 52.262 7.390 1.00 52.72 943 ALA F C 1
ATOM 3068 O O . ALA F 1 35 ? 18.795 53.064 7.856 1.00 58.80 943 ALA F O 1
ATOM 3070 N N . GLN F 1 36 ? 17.990 50.969 7.700 1.00 53.94 944 GLN F N 1
ATOM 3071 C CA . GLN F 1 36 ? 18.948 50.421 8.653 1.00 50.84 944 GLN F CA 1
ATOM 3072 C C . GLN F 1 36 ? 20.220 49.934 7.964 1.00 50.69 944 GLN F C 1
ATOM 3073 O O . GLN F 1 36 ? 21.063 49.301 8.596 1.00 54.94 944 GLN F O 1
ATOM 3079 N N . GLU F 1 37 ? 20.345 50.238 6.674 1.00 44.77 945 GLU F N 1
ATOM 3080 C CA . GLU F 1 37 ? 21.507 49.852 5.871 1.00 42.42 945 GLU F CA 1
ATOM 3081 C C . GLU F 1 37 ? 21.818 48.360 5.961 1.00 40.06 945 GLU F C 1
ATOM 3082 O O . GLU F 1 37 ? 22.972 47.968 6.123 1.00 41.93 945 GLU F O 1
ATOM 3088 N N . ILE F 1 38 ? 20.782 47.534 5.863 1.00 41.74 946 ILE F N 1
ATOM 3089 C CA . ILE F 1 38 ? 20.963 46.089 5.885 1.00 38.62 946 ILE F CA 1
ATOM 3090 C C . ILE F 1 38 ? 21.274 45.565 4.490 1.00 40.95 946 ILE F C 1
ATOM 3091 O O . ILE F 1 38 ? 20.389 45.466 3.642 1.00 43.75 946 ILE F O 1
ATOM 3096 N N . ASP F 1 39 ? 22.542 45.248 4.253 1.00 43.79 947 ASP F N 1
ATOM 3097 C CA . ASP F 1 39 ? 22.947 44.611 3.008 1.00 43.96 947 ASP F CA 1
ATOM 3098 C C . ASP F 1 39 ? 22.864 43.102 3.180 1.00 39.46 947 ASP F C 1
ATOM 3099 O O . ASP F 1 39 ? 22.441 42.618 4.230 1.00 45.92 947 ASP F O 1
ATOM 3104 N N . GLY F 1 40 ? 23.268 42.362 2.154 1.00 43.00 948 GLY F N 1
ATOM 3105 C CA . GLY F 1 40 ? 23.180 40.915 2.183 1.00 42.62 948 GLY F CA 1
ATOM 3106 C C . GLY F 1 40 ? 23.994 40.299 3.302 1.00 43.47 948 GLY F C 1
ATOM 3107 O O . GLY F 1 40 ? 23.646 39.244 3.830 1.00 52.21 948 GLY F O 1
ATOM 3108 N N . GLN F 1 41 ? 25.082 40.968 3.663 1.00 54.75 949 GLN F N 1
ATOM 3109 C CA . GLN F 1 41 ? 25.950 40.508 4.737 1.00 48.63 949 GLN F CA 1
ATOM 3110 C C . GLN F 1 41 ? 25.232 40.592 6.079 1.00 39.93 949 GLN F C 1
ATOM 3111 O O . GLN F 1 41 ? 25.266 39.653 6.873 1.00 39.79 949 GLN F O 1
ATOM 3117 N N . ALA F 1 42 ? 24.573 41.721 6.320 1.00 37.86 950 ALA F N 1
ATOM 3118 C CA . ALA F 1 42 ? 23.837 41.933 7.561 1.00 42.57 950 ALA F CA 1
ATOM 3119 C C . ALA F 1 42 ? 22.546 41.123 7.579 1.00 49.05 950 ALA F C 1
ATOM 3120 O O . ALA F 1 42 ? 22.037 40.774 8.644 1.00 48.02 950 ALA F O 1
ATOM 3122 N N . LEU F 1 43 ? 22.019 40.829 6.396 1.00 45.52 951 LEU F N 1
ATOM 3123 C CA . LEU F 1 43 ? 20.800 40.040 6.279 1.00 43.06 951 LEU F CA 1
ATOM 3124 C C . LEU F 1 43 ? 21.033 38.607 6.747 1.00 35.22 951 LEU F C 1
ATOM 3125 O O . LEU F 1 43 ? 20.151 37.983 7.333 1.00 40.80 951 LEU F O 1
ATOM 3130 N N . LEU F 1 44 ? 22.233 38.096 6.490 1.00 40.12 952 LEU F N 1
ATOM 3131 C CA . LEU F 1 44 ? 22.592 36.732 6.870 1.00 39.28 952 LEU F CA 1
ATOM 3132 C C . LEU F 1 44 ? 23.021 36.643 8.331 1.00 46.32 952 LEU F C 1
ATOM 3133 O O . LEU F 1 44 ? 23.235 35.552 8.860 1.00 32.36 952 LEU F O 1
ATOM 3138 N N . LEU F 1 45 ? 23.149 37.796 8.979 1.00 42.97 953 LEU F N 1
ATOM 3139 C CA . LEU F 1 45 ? 23.565 37.849 10.377 1.00 44.58 953 LEU F CA 1
ATOM 3140 C C . LEU F 1 45 ? 22.371 38.013 11.310 1.00 48.36 953 LEU F C 1
ATOM 3141 O O . LEU F 1 45 ? 22.502 37.882 12.527 1.00 48.36 953 LEU F O 1
ATOM 3146 N N . LEU F 1 46 ? 21.211 38.306 10.733 1.00 32.43 954 LEU F N 1
ATOM 3147 C CA . LEU F 1 46 ? 19.986 38.476 11.504 1.00 33.55 954 LEU F CA 1
ATOM 3148 C C . LEU F 1 46 ? 19.572 37.184 12.199 1.00 45.44 954 LEU F C 1
ATOM 3149 O O . LEU F 1 46 ? 19.696 36.097 11.636 1.00 39.32 954 LEU F O 1
ATOM 3154 N N . LYS F 1 47 ? 19.087 37.313 13.430 1.00 48.07 955 LYS F N 1
ATOM 3155 C CA . LYS F 1 47 ? 18.602 36.172 14.197 1.00 43.67 955 LYS F CA 1
ATOM 3156 C C . LYS F 1 47 ? 17.094 36.263 14.383 1.00 49.38 955 LYS F C 1
ATOM 3157 O O . LYS F 1 47 ? 16.477 37.273 14.040 1.00 56.23 955 LYS F O 1
ATOM 3163 N N . GLU F 1 48 ? 16.509 35.207 14.937 1.00 52.80 956 GLU F N 1
ATOM 3164 C CA . GLU F 1 48 ? 15.068 35.150 15.141 1.00 53.59 956 GLU F CA 1
ATOM 3165 C C . GLU F 1 48 ? 14.611 36.225 16.123 1.00 64.53 956 GLU F C 1
ATOM 3166 O O . GLU F 1 48 ? 13.562 36.837 15.939 1.00 68.21 956 GLU F O 1
ATOM 3172 N N . ASP F 1 49 ? 15.413 36.454 17.159 1.00 51.02 957 ASP F N 1
ATOM 3173 C CA . ASP F 1 49 ? 15.113 37.460 18.174 1.00 53.64 957 ASP F CA 1
ATOM 3174 C C . ASP F 1 49 ? 15.047 38.862 17.577 1.00 59.33 957 ASP F C 1
ATOM 3175 O O . ASP F 1 49 ? 14.253 39.702 18.007 1.00 60.68 957 ASP F O 1
ATOM 3180 N N . HIS F 1 50 ? 15.892 39.102 16.582 1.00 61.45 958 HIS F N 1
ATOM 3181 C CA . HIS F 1 50 ? 15.960 40.391 15.913 1.00 62.29 958 HIS F CA 1
ATOM 3182 C C . HIS F 1 50 ? 14.666 40.709 15.187 1.00 74.11 958 HIS F C 1
ATOM 3183 O O . HIS F 1 50 ? 14.242 41.864 15.118 1.00 80.97 958 HIS F O 1
ATOM 3190 N N . LEU F 1 51 ? 14.044 39.669 14.646 1.00 67.76 959 LEU F N 1
ATOM 3191 C CA . LEU F 1 51 ? 12.835 39.821 13.851 1.00 75.92 959 LEU F CA 1
ATOM 3192 C C . LEU F 1 51 ? 11.584 39.872 14.710 1.00 84.54 959 LEU F C 1
ATOM 3193 O O . LEU F 1 51 ? 10.808 40.828 14.635 1.00 108.88 959 LEU F O 1
ATOM 3198 N N . MET F 1 52 ? 11.386 38.834 15.515 1.00 82.87 960 MET F N 1
ATOM 3199 C CA . MET F 1 52 ? 10.180 38.727 16.321 1.00 97.98 960 MET F CA 1
ATOM 3200 C C . MET F 1 52 ? 10.046 39.922 17.266 1.00 95.11 960 MET F C 1
ATOM 3201 O O . MET F 1 52 ? 9.110 40.715 17.140 1.00 66.87 960 MET F O 1
ATOM 3206 N N . SER F 1 53 ? 11.009 40.074 18.173 1.00 102.08 961 SER F N 1
ATOM 3207 C CA . SER F 1 53 ? 10.890 41.025 19.276 1.00 101.19 961 SER F CA 1
ATOM 3208 C C . SER F 1 53 ? 11.770 42.276 19.161 1.00 92.65 961 SER F C 1
ATOM 3209 O O . SER F 1 53 ? 11.265 43.396 19.268 1.00 94.90 961 SER F O 1
ATOM 3212 N N . ALA F 1 54 ? 13.071 42.083 18.942 1.00 68.49 962 ALA F N 1
ATOM 3213 C CA . ALA F 1 54 ? 14.070 43.147 19.112 1.00 59.87 962 ALA F CA 1
ATOM 3214 C C . ALA F 1 54 ? 13.734 44.455 18.388 1.00 68.55 962 ALA F C 1
ATOM 3215 O O . ALA F 1 54 ? 14.203 45.525 18.785 1.00 96.77 962 ALA F O 1
ATOM 3217 N N . MET F 1 55 ? 12.915 44.366 17.351 1.00 70.73 963 MET F N 1
ATOM 3218 C CA . MET F 1 55 ? 12.439 45.561 16.674 1.00 83.98 963 MET F CA 1
ATOM 3219 C C . MET F 1 55 ? 10.941 45.454 16.391 1.00 84.46 963 MET F C 1
ATOM 3220 O O . MET F 1 55 ? 10.414 44.359 16.240 1.00 72.43 963 MET F O 1
ATOM 3225 N N . ASN F 1 56 ? 10.263 46.599 16.350 1.00 104.19 964 ASN F N 1
ATOM 3226 C CA . ASN F 1 56 ? 8.828 46.637 16.088 1.00 82.10 964 ASN F CA 1
ATOM 3227 C C . ASN F 1 56 ? 8.490 46.197 14.663 1.00 76.09 964 ASN F C 1
ATOM 3228 O O . ASN F 1 56 ? 8.431 47.013 13.740 1.00 70.93 964 ASN F O 1
ATOM 3233 N N . ILE F 1 57 ? 8.287 44.892 14.502 1.00 75.21 965 ILE F N 1
ATOM 3234 C CA . ILE F 1 57 ? 7.842 44.297 13.245 1.00 62.00 965 ILE F CA 1
ATOM 3235 C C . ILE F 1 57 ? 6.808 43.215 13.567 1.00 59.22 965 ILE F C 1
ATOM 3236 O O . ILE F 1 57 ? 7.044 42.375 14.435 1.00 72.10 965 ILE F O 1
ATOM 3241 N N . LYS F 1 58 ? 5.659 43.255 12.895 1.00 40.71 966 LYS F N 1
ATOM 3242 C CA . LYS F 1 58 ? 4.581 42.296 13.148 1.00 63.76 966 LYS F CA 1
ATOM 3243 C C . LYS F 1 58 ? 5.066 40.854 12.956 1.00 50.78 966 LYS F C 1
ATOM 3244 O O . LYS F 1 58 ? 5.785 40.561 12.003 1.00 47.13 966 LYS F O 1
ATOM 3250 N N . ARG F 1 59 ? 4.690 39.963 13.872 1.00 54.17 967 ARG F N 1
ATOM 3251 C CA . ARG F 1 59 ? 5.220 38.595 13.876 1.00 35.68 967 ARG F CA 1
ATOM 3252 C C . ARG F 1 59 ? 4.959 37.825 12.587 1.00 36.51 967 ARG F C 1
ATOM 3253 O O . ARG F 1 59 ? 5.779 37.002 12.172 1.00 41.17 967 ARG F O 1
ATOM 3261 N N . GLY F 1 60 ? 3.808 38.088 11.974 1.00 36.17 968 GLY F N 1
ATOM 3262 C CA . GLY F 1 60 ? 3.393 37.404 10.762 1.00 33.49 968 GLY F CA 1
ATOM 3263 C C . GLY F 1 60 ? 4.427 37.485 9.659 1.00 45.28 968 GLY F C 1
ATOM 3264 O O . GLY F 1 60 ? 5.013 36.471 9.282 1.00 41.91 968 GLY F O 1
ATOM 3265 N N . PRO F 1 61 ? 4.658 38.696 9.133 1.00 43.48 969 PRO F N 1
ATOM 3266 C CA . PRO F 1 61 ? 5.715 38.902 8.139 1.00 43.45 969 PRO F CA 1
ATOM 3267 C C . PRO F 1 61 ? 7.105 38.592 8.691 1.00 34.50 969 PRO F C 1
ATOM 3268 O O . PRO F 1 61 ? 7.978 38.179 7.932 1.00 42.24 969 PRO F O 1
ATOM 3272 N N . ALA F 1 62 ? 7.300 38.788 9.991 1.00 38.01 970 ALA F N 1
ATOM 3273 C CA . ALA F 1 62 ? 8.580 38.493 10.629 1.00 40.04 970 ALA F CA 1
ATOM 3274 C C . ALA F 1 62 ? 8.907 37.003 10.540 1.00 43.33 970 ALA F C 1
ATOM 3275 O O . ALA F 1 62 ? 10.058 36.622 10.327 1.00 37.39 970 ALA F O 1
ATOM 3277 N N . LEU F 1 63 ? 7.886 36.168 10.703 1.00 48.60 971 LEU F N 1
ATOM 3278 C CA . LEU F 1 63 ? 8.046 34.722 10.590 1.00 46.97 971 LEU F CA 1
ATOM 3279 C C . LEU F 1 63 ? 8.393 34.309 9.166 1.00 41.48 971 LEU F C 1
ATOM 3280 O O . LEU F 1 63 ? 9.239 33.442 8.946 1.00 37.62 971 LEU F O 1
ATOM 3285 N N . LYS F 1 64 ? 7.727 34.935 8.202 1.00 47.66 972 LYS F N 1
ATOM 3286 C CA . LYS F 1 64 ? 7.907 34.593 6.799 1.00 49.78 972 LYS F CA 1
ATOM 3287 C C . LYS F 1 64 ? 9.265 35.056 6.278 1.00 47.33 972 LYS F C 1
ATOM 3288 O O . LYS F 1 64 ? 9.886 34.378 5.459 1.00 40.72 972 LYS F O 1
ATOM 3294 N N . ILE F 1 65 ? 9.726 36.207 6.757 1.00 43.34 973 ILE F N 1
ATOM 3295 C CA . ILE F 1 65 ? 11.050 36.701 6.398 1.00 34.01 973 ILE F CA 1
ATOM 3296 C C . ILE F 1 65 ? 12.117 35.771 6.964 1.00 38.99 973 ILE F C 1
ATOM 3297 O O . ILE F 1 65 ? 13.108 35.470 6.301 1.00 48.44 973 ILE F O 1
ATOM 3312 N N . ALA F 1 67 ? 11.826 32.612 7.623 1.00 41.18 975 ALA F N 1
ATOM 3313 C CA . ALA F 1 67 ? 11.783 31.359 6.881 1.00 34.03 975 ALA F CA 1
ATOM 3314 C C . ALA F 1 67 ? 12.481 31.479 5.530 1.00 46.44 975 ALA F C 1
ATOM 3315 O O . ALA F 1 67 ? 13.171 30.557 5.096 1.00 52.18 975 ALA F O 1
ATOM 3317 N N . ARG F 1 68 ? 12.302 32.618 4.869 1.00 37.52 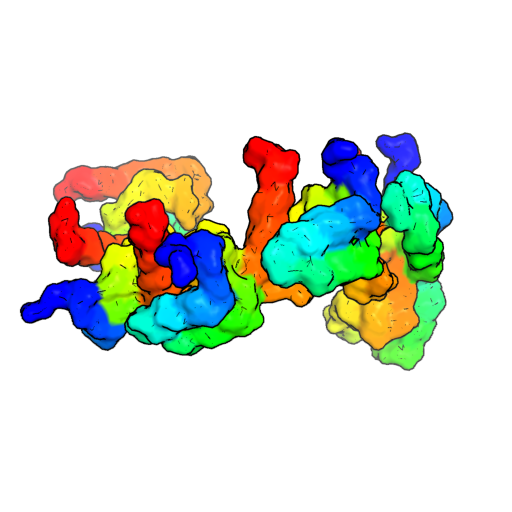976 ARG F N 1
ATOM 3318 C CA . ARG F 1 68 ? 12.874 32.814 3.543 1.00 43.88 976 ARG F CA 1
ATOM 3319 C C . ARG F 1 68 ? 14.383 33.027 3.624 1.00 51.20 976 ARG F C 1
ATOM 3320 O O . ARG F 1 68 ? 15.115 32.681 2.698 1.00 56.34 976 ARG F O 1
ATOM 3328 N N . ILE F 1 69 ? 14.842 33.599 4.733 1.00 50.65 977 ILE F N 1
ATOM 3329 C CA . ILE F 1 69 ? 16.271 33.739 4.979 1.00 42.83 977 ILE F CA 1
ATOM 3330 C C . ILE F 1 69 ? 16.860 32.362 5.272 1.00 40.02 977 ILE F C 1
ATOM 3331 O O . ILE F 1 69 ? 17.961 32.041 4.827 1.00 56.54 977 ILE F O 1
ATOM 3336 N N . ASN F 1 70 ? 16.109 31.544 6.003 1.00 39.00 978 ASN F N 1
ATOM 3337 C CA . ASN F 1 70 ? 16.519 30.174 6.290 1.00 36.01 978 ASN F CA 1
ATOM 3338 C C . ASN F 1 70 ? 16.627 29.326 5.027 1.00 48.93 978 ASN F C 1
ATOM 3339 O O . ASN F 1 70 ? 17.565 28.543 4.877 1.00 56.85 978 ASN F O 1
ATOM 3344 N N . SER F 1 71 ? 15.662 29.479 4.126 1.00 51.30 979 SER F N 1
ATOM 3345 C CA . SER F 1 71 ? 15.679 28.755 2.858 1.00 55.40 979 SER F CA 1
ATOM 3346 C C . SER F 1 71 ? 16.798 29.279 1.968 1.00 56.88 979 SER F C 1
ATOM 3347 O O . SER F 1 71 ? 17.359 28.545 1.154 1.00 71.29 979 SER F O 1
ATOM 3350 N N . LEU F 1 72 ? 17.118 30.558 2.137 1.00 62.57 980 LEU F N 1
ATOM 3351 C CA . LEU F 1 72 ? 18.183 31.198 1.378 1.00 50.80 980 LEU F CA 1
ATOM 3352 C C . LEU F 1 72 ? 19.546 30.666 1.810 1.00 57.77 980 LEU F C 1
ATOM 3353 O O . LEU F 1 72 ? 20.517 30.733 1.056 1.00 69.49 980 LEU F O 1
ATOM 3358 N N . LYS F 1 73 ? 19.606 30.132 3.027 1.00 54.06 981 LYS F N 1
ATOM 3359 C CA . LYS F 1 73 ? 20.854 29.631 3.596 1.00 50.15 981 LYS F CA 1
ATOM 3360 C C . LYS F 1 73 ? 21.080 28.147 3.313 1.00 60.05 981 LYS F C 1
ATOM 3361 O O . LYS F 1 73 ? 22.032 27.553 3.817 1.00 90.59 981 LYS F O 1
ATOM 3367 N N . GLU F 1 74 ? 20.207 27.547 2.511 1.00 61.94 982 GLU F N 1
ATOM 3368 C CA . GLU F 1 74 ? 20.323 26.125 2.201 1.00 81.77 982 GLU F CA 1
ATOM 3369 C C . GLU F 1 74 ? 20.913 25.879 0.816 1.00 84.10 982 GLU F C 1
ATOM 3370 O O . GLU F 1 74 ? 20.278 26.156 -0.199 1.00 79.07 982 GLU F O 1
ATOM 3376 N N . SER F 1 75 ? 22.136 25.356 0.791 1.00 95.77 983 SER F N 1
ATOM 3377 C CA . SER F 1 75 ? 22.814 25.026 -0.458 1.00 95.01 983 SER F CA 1
ATOM 3378 C C . SER F 1 75 ? 23.839 23.915 -0.250 1.00 75.67 983 SER F C 1
ATOM 3379 O O . SER F 1 75 ? 24.523 23.870 0.774 1.00 54.92 983 SER F O 1
#

Sequence (420 aa):
TEPSIWTVDDVWAFIHSLPGCQDIADEFRAQEIDGQALLLLKEDHLMSAMNIKRGPALKIARINSLKESRRTEPSIWTVDDVWAFIHSLPGCQDIADEFRAQEIDGQALLLLKEDHLMSAMNIKRGPALKIARINSLKESTRTEPSIWTVDDVWAFIHSLPGCQDIADEFRAQEIDGQALLLLKEDHLMSAMNIKRGPALKIARINSLKETEPSIWTVDDVWAFIHSLPGCQDIADEFRAQEIDGQALLLLKEDHLMSAMNIKRGPALKIARINSLKESTRTEPSIWTVDDVWAFIHSLPGCQDIADEFRAQEIDGQALLLLKEDHLMSAMNIKRGPALKIARINSLKESRTEPSIWTVDDVWAFIHSLPGCQDIADEFRAQEIDGQALLLLKEDHLMSAMNIKRGPALKIARINSLKES

GO terms:
  GO:0005515 protein binding (F, IPI)
  GO:0005634 nucleus (C, IDA)
  GO:0031519 PcG protein complex (C, IDA)
  GO:0035102 PRC1 complex (C, IDA)
  GO:0005654 nucleoplasm (C, TAS)
  GO:0005654 nucleoplasm (C, IDA)

Foldseek 3Di:
DQLLPFWLVRQLVVQCVDPPRNVVSVVSSVVGQGSNNLLVDDLCNLPDVSPDPPVSSVVSVVSVVNVPPD/DDQLLQFFLVSQLVVQCVFPPSVVVSVLSSVVRCGSNNLLVDDLCCQCPVRVDDVVSSVRSVVSCVSVVD/DDPALLQFFLVNQLVVQCPDPPRVVVSVVSSVVRPGSNNLLVDDLCCQCPVDDHDNVSSVVSVVSVVSVD/DQLCPFWLVRQLVVQCVDVPSNVCSVVSSVVGPGSNNLLVDDLCCQPPNSPHDPVSSVRSVVSVVSVVD/DVDQLLQFFLVSQLVVQCPFPPRVVVSVLSSVVRPGSNNLLVDDLVCQCPVSVHDPVSSVRSVVSVVSPPD/DDDLLQFWLVRQLVVQCVDPPSNVVSVVSSVVRPGSNNLLVDDLCVQPPVDPDDVPSSVVSVVSVVSPDD

Radius of gyration: 28.39 Å; Cα contacts (8 Å, |Δi|>4): 560; chains: 6; bounding box: 65×72×74 Å

B-factor: mean 51.7, std 18.52, range [14.92, 146.63]

Secondary structure (DSSP, 8-state):
--GGG--HHHHHHHHHTSTT-HHHHHHHHHTT--HHHHHT--HHHHTTTS---HHHHHH--HHHHHHH--/---GGG--HHHHHHHHHHSTT-TTTHHHHHHTT--HHHHHH--HHIIIIIH---HHHHHH--HHHHHTT-/----GGG--HHHHHHHHHTSTT-HHHHHHHHHTT--HHHHTT--HHIIIIISS--HHHHHH--HHHHHT-/--GGG--HHHHHHHHHTSTT-TTHHHHHHHTT--HHHHHH--HHIIIIITT--HHHHHH--HHHHHTT-/--S-GGG--HHHHHHHHHTSTT-TTTHHHHHHTT--HHHHHH--HHIIIIITT--HHHHHH--HHHHHTT-/---GGG--HHHHHHHHHTSTT-HHHHHHHHHTT--HHHHTT--HHHHHTSSS--HHHHHH--HHHHHT--

Nearest PDB structures (foldseek):
  4pzo-assembly1_A  TM=1.014E+00  e=1.023E-11  Homo sapiens
  4pzo-assembly1_E  TM=9.879E-01  e=5.104E-10  Homo sapiens
  4pzn-assembly1_A  TM=9.431E-01  e=5.104E-10  Homo sapiens
  4pzn-assembly6_E  TM=9.245E-01  e=1.053E-08  Homo sapiens
  1kw4-assembly1_A  TM=9.547E-01  e=2.241E-06  Drosophila melanogaster

Organism: Homo sapiens (NCBI:txid9606)

Solvent-accessible surface area: 22592 Å² total

InterPro domains:
  IPR001660 Sterile alpha motif domain [PF00536] (918-981)
  IPR001660 Sterile alpha motif domain [PS50105] (919-983)
  IPR001660 Sterile alpha motif domain [SM00454] (916-983)
  IPR012313 Zinc finger, FCS-type [PS51024] (776-810)
  IPR013761 Sterile alpha motif/pointed domain superfamily [G3DSA:1.10.150.50] (911-983)
  IPR013761 Sterile alpha motif/pointed domain superfamily [SSF47769] (913-982)
  IPR038603 FCS-type zinc finger superfamily [G3DSA:3.30.60.160] (767-813)
  IPR050548 Polycomb group and chromatin remodeling factors [PTHR12247] (613-981)

CATH classification: 1.10.150.50